Protein AF-0000000070324907 (afdb_homodimer)

InterPro domains:
  IPR006566 FBD domain [SM00579] (209-281)
  IPR032675 Leucine-rich repeat domain superfamily [G3DSA:3.80.10.10] (6-250)
  IPR055294 F-box/LRR-repeat protein At3g58940-like [PTHR31293] (13-277)

Secondary structure (DSSP, 8-state):
-EE-TT-EE--PPTT---TT--EEEEES-EE-B-TTS-BHHHHHHHT-TT--EEEEE---SS--SB--EE-TT--EEEEEEE--SB---EE-TT--EEEEEEE--HHHHT-GGGGGT---HHHHHHTTT-SEEEE-HHHHHHHHHTTTTSPP-TT--EEEE---SS--TTHHHHHTT-TT--EEEE-S--------BTTB---TTS-SGGGGG----EEEEEEE---HHHHHHHHHHHHH-TT--EEEEEE--SSHHHHHHHHHHHHTS--S-TT-EEEEEEPP--/-EE-TT-EE--PPTT---TT--EEEEES-EE-B-TTS-BHHHHHHHT-TT--EEEEE---SS--SB--EE-TT--EEEEEEE--SB---EE-TT--EEEEEEE--HHHHT-GGGGGT---HHHHHTTTT-SEEEE-HHHHHHHHHTTTTSPP-TT--EEEE---SS--TTHHHHHTT-TT--EEEE-S--------BTTB----SSSSGGGGG----EEEEEEE---HHHHHHHHHHHHH-TT--EEEEEE--SSHHHHHHHHHHHHTS--S-TT-EEEEEEPP--

Nearest PDB structures (foldseek):
  3ogm-assembly8_H  TM=4.572E-01  e=2.933E-03  Arabidopsis thaliana
  7wbu-assembly1_A  TM=4.365E-01  e=1.152E-02  Bos taurus
  7zgu-assembly1_A  TM=3.788E-01  e=4.181E-03  Homo sapiens
  4i6j-assembly1_B  TM=3.080E-01  e=6.271E-03  Homo sapiens
  8k7m-assembly1_A  TM=2.610E-01  e=8.117E-01  synthetic construct

pLDDT: mean 84.46, std 15.89, range [35.94, 98.88]

Foldseek 3Di:
DADEAPAEDAADPPPDADAPAAEYHAYLYHWRDPPPGDTNVVVVLVRHQQHAYYAHYDVPPPLDQEAEDPHQNHAEYEDAYEAHQYHPYQRPNNHAEYADHYDYDPVQLPDPVNPRGGDCQVVLQSCLQYAAYEYEQRRLSVCQSCLVSHAQNARHQHYEYEHDLAAPLSVLSNQVSYQNHAEYEYADQPHHPCPPPVPCRNCCVVQLQSLQRRQYAEYEYQEAAQDPRSLVSVLSNFVRNQNYQEYEYEYEDDDPVSVVNSVVSNVPRHGNYPNYDYHYDYDDDD/DEDEAPAEDAADPPPDADAPAAEYHAYLYHWRDPPPGDTNVVVVLVRHQQHAYYAHHHPPDDLPQEAEDPHQNHAEYHDADEAHLYHPHQRPNNHAEYADHYDYDPVQLPDPVNNRGGDCQVVLQSCLQYAAYEYEQRRLSVCQVCLVSHAQNARHQHYEYEHDLAAPVSVLSNQVSYQNHAEYEYADQLHHPCPPPVPCRSPHPPQLQSLQNRQYAEYEYQEAAQDPRSLVSVLSNFVRNQNYQEYEYEYEDDDPVSVVNSVVSNVPRHGNYPNYDYHYDYDDDD

Solvent-accessible surface area (backbone atoms only — not comparable to full-atom values): 28432 Å² total; per-residue (Å²): 89,79,44,49,72,78,41,68,42,65,68,72,67,88,83,65,68,38,76,77,41,38,43,42,36,35,34,34,44,41,57,38,58,52,94,84,72,55,38,38,55,48,52,55,41,63,30,23,68,49,27,29,34,41,35,40,41,45,47,68,86,62,74,44,60,58,54,54,45,63,38,56,49,20,32,34,40,37,42,31,36,64,50,25,43,31,34,88,40,57,35,33,74,45,22,33,33,39,38,37,35,41,37,64,62,74,77,37,75,80,36,79,76,28,67,73,58,35,37,59,59,50,52,59,49,33,47,42,52,24,28,33,43,35,30,34,44,50,24,43,48,50,48,31,76,44,42,88,78,45,62,67,25,63,47,23,32,33,41,33,39,30,54,51,47,52,47,55,70,35,49,58,66,45,54,68,30,34,75,49,26,33,31,41,32,34,59,36,49,61,34,50,46,78,52,77,46,98,77,51,69,54,52,62,54,81,64,59,59,65,34,56,76,38,55,34,27,33,41,35,34,57,35,38,68,63,43,71,52,34,46,53,47,47,45,50,50,37,49,29,22,51,48,26,39,35,35,41,36,32,29,54,52,93,44,68,66,49,44,48,48,42,50,47,55,56,35,51,42,32,28,44,14,47,58,31,22,40,47,79,42,71,57,72,83,124,87,80,45,50,72,80,43,68,42,63,69,72,66,89,85,65,68,37,76,78,41,38,44,41,36,35,31,34,46,42,57,37,61,52,94,84,72,56,36,37,56,48,53,56,40,62,29,22,68,50,26,27,35,41,35,37,42,42,49,73,81,67,74,44,60,58,51,53,44,65,38,56,47,20,32,35,38,36,43,33,36,65,49,25,45,32,35,86,42,57,34,32,73,45,24,34,35,39,38,38,35,40,37,64,62,73,80,36,73,78,36,80,76,27,67,73,57,34,37,59,60,50,52,59,49,34,47,44,51,24,27,33,42,33,30,32,46,50,24,44,50,51,48,31,75,43,41,88,77,45,62,68,26,64,46,22,32,32,41,34,40,30,53,52,48,52,49,57,74,36,48,56,64,47,54,67,29,33,75,48,27,33,32,42,32,33,59,35,50,58,34,50,46,78,54,75,47,96,79,50,64,55,65,46,57,92,69,56,58,64,35,56,75,37,54,34,27,33,39,35,35,58,36,38,68,62,43,71,54,34,46,54,48,48,44,50,50,36,49,30,23,50,48,26,38,36,35,40,36,32,28,54,54,94,43,69,66,49,43,47,47,41,50,49,55,57,34,51,43,32,29,44,14,46,58,30,22,40,47,78,44,70,59,74,82,124

Structure (mmCIF, N/CA/C/O backbone):
data_AF-0000000070324907-model_v1
#
loop_
_entity.id
_entity.type
_entity.pdbx_description
1 polymer 'FBD domain-containing protein'
#
loop_
_atom_site.group_PDB
_atom_site.id
_atom_site.type_symbol
_atom_site.label_atom_id
_atom_site.label_alt_id
_atom_site.label_comp_id
_atom_site.label_asym_id
_atom_site.label_entity_id
_atom_site.label_seq_id
_atom_site.pdbx_PDB_ins_code
_atom_site.Cartn_x
_atom_site.Cartn_y
_atom_site.Cartn_z
_atom_site.occupancy
_atom_site.B_iso_or_equiv
_atom_site.auth_seq_id
_atom_site.auth_comp_id
_atom_site.auth_asym_id
_atom_site.auth_atom_id
_atom_site.pdbx_PDB_model_num
ATOM 1 N N . MET A 1 1 ? 14.859 -34.625 -29.75 1 91.5 1 MET A N 1
ATOM 2 C CA . MET A 1 1 ? 14.039 -35.344 -30.719 1 91.5 1 MET A CA 1
ATOM 3 C C . MET A 1 1 ? 12.586 -34.844 -30.656 1 91.5 1 MET A C 1
ATOM 5 O O . MET A 1 1 ? 12.023 -34.688 -29.578 1 91.5 1 MET A O 1
ATOM 9 N N . LYS A 1 2 ? 12 -34.5 -31.781 1 89.31 2 LYS A N 1
ATOM 10 C CA . LYS A 1 2 ? 10.617 -34.031 -31.906 1 89.31 2 LYS A CA 1
ATOM 11 C C . LYS A 1 2 ? 9.797 -35 -32.781 1 89.31 2 LYS A C 1
ATOM 13 O O . LYS A 1 2 ? 10.195 -35.281 -33.906 1 89.31 2 LYS A O 1
ATOM 18 N N . LEU A 1 3 ? 8.805 -35.531 -32.156 1 85.25 3 LEU A N 1
ATOM 19 C CA . LEU A 1 3 ? 7.875 -36.406 -32.906 1 85.25 3 LEU A CA 1
ATOM 20 C C . LEU A 1 3 ? 6.492 -35.75 -32.969 1 85.25 3 LEU A C 1
ATOM 22 O O . LEU A 1 3 ? 5.973 -35.281 -31.969 1 85.25 3 LEU A O 1
ATOM 26 N N . GLY A 1 4 ? 5.934 -35.594 -34.094 1 77.81 4 GLY A N 1
ATOM 27 C CA . GLY A 1 4 ? 4.75 -34.75 -34.281 1 77.81 4 GLY A CA 1
ATOM 28 C C . GLY A 1 4 ? 3.502 -35.562 -34.594 1 77.81 4 GLY A C 1
ATOM 29 O O . GLY A 1 4 ? 3.529 -36.812 -34.531 1 77.81 4 GLY A O 1
ATOM 30 N N . SER A 1 5 ? 2.418 -34.875 -35 1 73.31 5 SER A N 1
ATOM 31 C CA . SER A 1 5 ? 1.055 -35.344 -35.156 1 73.31 5 SER A CA 1
ATOM 32 C C . SER A 1 5 ? 0.976 -36.406 -36.281 1 73.31 5 SER A C 1
ATOM 34 O O . SER A 1 5 ? 1.689 -36.281 -37.281 1 73.31 5 SER A O 1
ATOM 36 N N . GLY A 1 6 ? 0.288 -37.438 -36 1 68.94 6 GLY A N 1
ATOM 37 C CA . GLY A 1 6 ? -0.019 -38.469 -37 1 68.94 6 GLY A CA 1
ATOM 38 C C . GLY A 1 6 ? 0.919 -39.656 -36.938 1 68.94 6 GLY A C 1
ATOM 39 O O . GLY A 1 6 ? 0.679 -40.688 -37.594 1 68.94 6 GLY A O 1
ATOM 40 N N . LEU A 1 7 ? 1.965 -39.5 -36.188 1 77.25 7 LEU A N 1
ATOM 41 C CA . LEU A 1 7 ? 2.92 -40.594 -36.125 1 77.25 7 LEU A CA 1
ATOM 42 C C . LEU A 1 7 ? 2.391 -41.719 -35.219 1 77.25 7 LEU A C 1
ATOM 44 O O . LEU A 1 7 ? 1.865 -41.438 -34.125 1 77.25 7 LEU A O 1
ATOM 48 N N . LEU A 1 8 ? 2.316 -42.812 -35.75 1 77.38 8 LEU A N 1
ATOM 49 C CA . LEU A 1 8 ? 2.006 -44.031 -34.969 1 77.38 8 LEU A CA 1
ATOM 50 C C . LEU A 1 8 ? 3.252 -44.906 -34.781 1 77.38 8 LEU A C 1
ATOM 52 O O . LEU A 1 8 ? 3.893 -45.281 -35.781 1 77.38 8 LEU A O 1
ATOM 56 N N . ILE A 1 9 ? 3.676 -45 -33.625 1 78.88 9 ILE A N 1
ATOM 57 C CA . ILE A 1 9 ? 4.824 -45.875 -33.344 1 78.88 9 ILE A CA 1
ATOM 58 C C . ILE A 1 9 ? 4.34 -47.219 -32.844 1 78.88 9 ILE A C 1
ATOM 60 O O . ILE A 1 9 ? 3.908 -47.344 -31.688 1 78.88 9 ILE A O 1
ATOM 64 N N . GLU A 1 10 ? 4.34 -48.188 -33.625 1 76.62 10 GLU A N 1
ATOM 65 C CA . GLU A 1 10 ? 3.863 -49.531 -33.281 1 76.62 10 GLU A CA 1
ATOM 66 C C . GLU A 1 10 ? 4.922 -50.312 -32.5 1 76.62 10 GLU A C 1
ATOM 68 O O . GLU A 1 10 ? 4.605 -51 -31.547 1 76.62 10 GLU A O 1
ATOM 73 N N . ALA A 1 11 ? 6.121 -50.25 -33 1 79.31 11 ALA A N 1
ATOM 74 C CA . ALA A 1 11 ? 7.238 -50.906 -32.375 1 79.31 11 ALA A CA 1
ATOM 75 C C . ALA A 1 11 ? 8.547 -50.188 -32.625 1 79.31 11 ALA A C 1
ATOM 77 O O . ALA A 1 11 ? 8.68 -49.469 -33.594 1 79.31 11 ALA A O 1
ATOM 78 N N . LEU A 1 12 ? 9.383 -50.281 -31.625 1 81.25 12 LEU A N 1
ATOM 79 C CA . LEU A 1 12 ? 10.742 -49.812 -31.828 1 81.25 12 LEU A CA 1
ATOM 80 C C . LEU A 1 12 ? 11.641 -50.906 -32.344 1 81.25 12 LEU A C 1
ATOM 82 O O . LEU A 1 12 ? 11.445 -52.094 -32 1 81.25 12 LEU A O 1
ATOM 86 N N . PRO A 1 13 ? 12.422 -50.5 -33.281 1 80.88 13 PRO A N 1
ATOM 87 C CA . PRO A 1 13 ? 13.359 -51.531 -33.75 1 80.88 13 PRO A CA 1
ATOM 88 C C . PRO A 1 13 ? 14.117 -52.219 -32.625 1 80.88 13 PRO A C 1
ATOM 90 O O . PRO A 1 13 ? 14.398 -51.594 -31.594 1 80.88 13 PRO A O 1
ATOM 93 N N . ALA A 1 14 ? 14.289 -53.625 -32.75 1 80 14 ALA A N 1
ATOM 94 C CA . ALA A 1 14 ? 15.055 -54.344 -31.766 1 80 14 ALA A CA 1
ATOM 95 C C . ALA A 1 14 ? 16.453 -53.75 -31.578 1 80 14 ALA A C 1
ATOM 97 O O . ALA A 1 14 ? 17.094 -53.344 -32.562 1 80 14 ALA A O 1
ATOM 98 N N . GLY A 1 15 ? 16.891 -53.406 -30.406 1 83.44 15 GLY A N 1
ATOM 99 C CA . GLY A 1 15 ? 18.234 -52.938 -30.109 1 83.44 15 GLY A CA 1
ATOM 100 C C . GLY A 1 15 ? 18.344 -51.438 -30.094 1 83.44 15 GLY A C 1
ATOM 101 O O . GLY A 1 15 ? 19.453 -50.906 -29.938 1 83.44 15 GLY A O 1
ATOM 102 N N . VAL A 1 16 ? 17.312 -50.812 -30.344 1 85.81 16 VAL A N 1
ATOM 103 C CA . VAL A 1 16 ? 17.344 -49.344 -30.344 1 85.81 16 VAL A CA 1
ATOM 104 C C . VAL A 1 16 ? 17.797 -48.844 -28.984 1 85.81 16 VAL A C 1
ATOM 106 O O . VAL A 1 16 ? 17.391 -49.375 -27.953 1 85.81 16 VAL A O 1
ATOM 109 N N . PHE A 1 17 ? 18.859 -48 -28.953 1 90.81 17 PHE A N 1
ATOM 110 C CA . PHE A 1 17 ? 19.391 -47.344 -27.75 1 90.81 17 PHE A CA 1
ATOM 111 C C . PHE A 1 17 ? 19.719 -45.906 -28.047 1 90.81 17 PHE A C 1
ATOM 113 O O . PHE A 1 17 ? 20.453 -45.594 -29 1 90.81 17 PHE A O 1
ATOM 120 N N . LEU A 1 18 ? 19.094 -45.031 -27.375 1 92.12 18 LEU A N 1
ATOM 121 C CA . LEU A 1 18 ? 19.312 -43.594 -27.562 1 92.12 18 LEU A CA 1
ATOM 122 C C . LEU A 1 18 ? 20.016 -42.969 -26.359 1 92.12 18 LEU A C 1
ATOM 124 O O . LEU A 1 18 ? 19.438 -42.156 -25.656 1 92.12 18 LEU A O 1
ATOM 128 N N . PRO A 1 19 ? 21.344 -43.219 -26.156 1 91.88 19 PRO A N 1
ATOM 129 C CA . PRO A 1 19 ? 22.062 -42.844 -24.938 1 91.88 19 PRO A CA 1
ATOM 130 C C . PRO A 1 19 ? 22.344 -41.344 -24.859 1 91.88 19 PRO A C 1
ATOM 132 O O . PRO A 1 19 ? 22.719 -40.844 -23.797 1 91.88 19 PRO A O 1
ATOM 135 N N . ALA A 1 20 ? 22.062 -40.625 -25.984 1 94 20 ALA A N 1
ATOM 136 C CA . ALA A 1 20 ? 22.406 -39.188 -26 1 94 20 ALA A CA 1
ATOM 137 C C . ALA A 1 20 ? 21.141 -38.344 -26.062 1 94 20 ALA A C 1
ATOM 139 O O . ALA A 1 20 ? 21.234 -37.094 -26.094 1 94 20 ALA A O 1
ATOM 140 N N . LEU A 1 21 ? 20 -39 -26.062 1 94.81 21 LEU A N 1
ATOM 141 C CA . LEU A 1 21 ? 18.766 -38.219 -26.172 1 94.81 21 LEU A CA 1
ATOM 142 C C . LEU A 1 21 ? 18.469 -37.469 -24.891 1 94.81 21 LEU A C 1
ATOM 144 O O . LEU A 1 21 ? 18.188 -38.094 -23.844 1 94.81 21 LEU A O 1
ATOM 148 N N . LYS A 1 22 ? 18.453 -36.125 -24.953 1 96.44 22 LYS A N 1
ATOM 149 C CA . LYS A 1 22 ? 18.266 -35.312 -23.766 1 96.44 22 LYS A CA 1
ATOM 150 C C . LYS A 1 22 ? 16.875 -34.688 -23.75 1 96.44 22 LYS A C 1
ATOM 152 O O . LYS A 1 22 ? 16.328 -34.406 -22.672 1 96.44 22 LYS A O 1
ATOM 157 N N . SER A 1 23 ? 16.391 -34.406 -24.953 1 97.25 23 SER A N 1
ATOM 158 C CA . SER A 1 23 ? 15.086 -33.75 -25.047 1 97.25 23 SER A CA 1
ATOM 159 C C . SER A 1 23 ? 14.172 -34.5 -26.016 1 97.25 23 SER A C 1
ATOM 161 O O . SER A 1 23 ? 14.586 -34.875 -27.109 1 97.25 23 SER A O 1
ATOM 163 N N . LEU A 1 24 ? 12.938 -34.812 -25.578 1 95.31 24 LEU A N 1
ATOM 164 C CA . LEU A 1 24 ? 11.945 -35.531 -26.391 1 95.31 24 LEU A CA 1
ATOM 165 C C . LEU A 1 24 ? 10.633 -34.75 -26.422 1 95.31 24 LEU A C 1
ATOM 167 O O . LEU A 1 24 ? 10.055 -34.438 -25.375 1 95.31 24 LEU A O 1
ATOM 171 N N . PHE A 1 25 ? 10.203 -34.344 -27.547 1 93.94 25 PHE A N 1
ATOM 172 C CA . PHE A 1 25 ? 8.945 -33.656 -27.75 1 93.94 25 PHE A CA 1
ATOM 173 C C . PHE A 1 25 ? 7.961 -34.5 -28.531 1 93.94 25 PHE A C 1
ATOM 175 O O . PHE A 1 25 ? 8.211 -34.875 -29.672 1 93.94 25 PHE A O 1
ATOM 182 N N . LEU A 1 26 ? 6.883 -34.844 -27.844 1 89.81 26 LEU A N 1
ATOM 183 C CA . LEU A 1 26 ? 5.836 -35.656 -28.438 1 89.81 26 LEU A CA 1
ATOM 184 C C . LEU A 1 26 ? 4.555 -34.844 -28.625 1 89.81 26 LEU A C 1
ATOM 186 O O . LEU A 1 26 ? 3.9 -34.469 -27.656 1 89.81 26 LEU A O 1
ATOM 190 N N . ASP A 1 27 ? 4.152 -34.688 -29.828 1 88.75 27 ASP A N 1
ATOM 191 C CA . ASP A 1 27 ? 2.916 -33.969 -30.141 1 88.75 27 ASP A CA 1
ATOM 192 C C . ASP A 1 27 ? 1.896 -34.875 -30.797 1 88.75 27 ASP A C 1
ATOM 194 O O . ASP A 1 27 ? 1.971 -35.156 -32 1 88.75 27 ASP A O 1
ATOM 198 N N . SER A 1 28 ? 0.989 -35.406 -30.016 1 83.19 28 SER A N 1
ATOM 199 C CA . SER A 1 28 ? -0.109 -36.25 -30.469 1 83.19 28 SER A CA 1
ATOM 200 C C . SER A 1 28 ? 0.41 -37.531 -31.094 1 83.19 28 SER A C 1
ATOM 202 O O . SER A 1 28 ? -0.065 -37.938 -32.156 1 83.19 28 SER A O 1
ATOM 204 N N . VAL A 1 29 ? 1.482 -38 -30.578 1 82.44 29 VAL A N 1
ATOM 205 C CA . VAL A 1 29 ? 2.051 -39.25 -31.047 1 82.44 29 VAL A CA 1
ATOM 206 C C . VAL A 1 29 ? 1.254 -40.406 -30.484 1 82.44 29 VAL A C 1
ATOM 208 O O . VAL A 1 29 ? 0.901 -40.406 -29.297 1 82.44 29 VAL A O 1
ATOM 211 N N . ARG A 1 30 ? 0.962 -41.406 -31.406 1 79.88 30 ARG A N 1
ATOM 212 C CA . ARG A 1 30 ? 0.247 -42.594 -30.953 1 79.88 30 ARG A CA 1
ATOM 213 C C . ARG A 1 30 ? 1.203 -43.781 -30.766 1 79.88 30 ARG A C 1
ATOM 215 O O . ARG A 1 30 ? 2.082 -44 -31.609 1 79.88 30 ARG A O 1
ATOM 222 N N . PHE A 1 31 ? 1.105 -44.312 -29.609 1 78.19 31 PHE A N 1
ATOM 223 C CA . PHE A 1 31 ? 1.916 -45.5 -29.312 1 78.19 31 PHE A CA 1
ATOM 224 C C . PHE A 1 31 ? 1.052 -46.75 -29.266 1 78.19 31 PHE A C 1
ATOM 226 O O . PHE A 1 31 ? -0.07 -46.719 -28.766 1 78.19 31 PHE A O 1
ATOM 233 N N . PHE A 1 32 ? 1.383 -47.719 -30.141 1 68.56 32 PHE A N 1
ATOM 234 C CA . PHE A 1 32 ? 0.664 -49 -30.078 1 68.56 32 PHE A CA 1
ATOM 235 C C . PHE A 1 32 ? 0.92 -49.719 -28.75 1 68.56 32 PHE A C 1
ATOM 237 O O . PHE A 1 32 ? 2.039 -49.688 -28.234 1 68.56 32 PHE A O 1
ATOM 244 N N . GLY A 1 33 ? -0.177 -49.812 -27.953 1 60.09 33 GLY A N 1
ATOM 245 C CA . GLY A 1 33 ? -0.103 -50.625 -26.75 1 60.09 33 GLY A CA 1
ATOM 246 C C . GLY A 1 33 ? -0.523 -52.062 -26.969 1 60.09 33 GLY A C 1
ATOM 247 O O . GLY A 1 33 ? -1.517 -52.344 -27.656 1 60.09 33 GLY A O 1
ATOM 248 N N . VAL A 1 34 ? 0.397 -53.062 -27.203 1 51.47 34 VAL A N 1
ATOM 249 C CA . VAL A 1 34 ? -0.107 -54.406 -27.266 1 51.47 34 VAL A CA 1
ATOM 250 C C . VAL A 1 34 ? -0.754 -54.781 -25.922 1 51.47 34 VAL A C 1
ATOM 252 O O . VAL A 1 34 ? -0.414 -54.219 -24.891 1 51.47 34 VAL A O 1
ATOM 255 N N . ASP A 1 35 ? -1.922 -55.594 -26.078 1 46.34 35 ASP A N 1
ATOM 256 C CA . ASP A 1 35 ? -2.715 -56.125 -24.969 1 46.34 35 ASP A CA 1
ATOM 257 C C . ASP A 1 35 ? -1.831 -56.469 -23.766 1 46.34 35 ASP A C 1
ATOM 259 O O . ASP A 1 35 ? -2.32 -56.594 -22.641 1 46.34 35 ASP A O 1
ATOM 263 N N . ASP A 1 36 ? -0.653 -57 -23.953 1 44.41 36 ASP A N 1
ATOM 264 C CA . ASP A 1 36 ? 0.111 -57.594 -22.859 1 44.41 36 ASP A CA 1
ATOM 265 C C . ASP A 1 36 ? 0.856 -56.531 -22.062 1 44.41 36 ASP A C 1
ATOM 267 O O . ASP A 1 36 ? 1.81 -56.844 -21.344 1 44.41 36 ASP A O 1
ATOM 271 N N . GLY A 1 37 ? 0.621 -55.344 -22.125 1 49.5 37 GLY A N 1
ATOM 272 C CA . GLY A 1 37 ? 1.206 -54.406 -21.172 1 49.5 37 GLY A CA 1
ATOM 273 C C . GLY A 1 37 ? 2.395 -53.656 -21.719 1 49.5 37 GLY A C 1
ATOM 274 O O . GLY A 1 37 ? 2.973 -52.812 -21.031 1 49.5 37 GLY A O 1
ATOM 275 N N . ARG A 1 38 ? 2.893 -54.156 -22.859 1 54.28 38 ARG A N 1
ATOM 276 C CA . ARG A 1 38 ? 4.082 -53.5 -23.422 1 54.28 38 ARG A CA 1
ATOM 277 C C . ARG A 1 38 ? 3.715 -52.25 -24.188 1 54.28 38 ARG A C 1
ATOM 279 O O . ARG A 1 38 ? 2.943 -52.281 -25.141 1 54.28 38 ARG A O 1
ATOM 286 N N . CYS A 1 39 ? 3.766 -51.031 -23.703 1 70.69 39 CYS A N 1
ATOM 287 C CA . CYS A 1 39 ? 3.562 -49.688 -24.25 1 70.69 39 CYS A CA 1
ATOM 288 C C . CYS A 1 39 ? 4.844 -49.156 -24.875 1 70.69 39 CYS A C 1
ATOM 290 O O . CYS A 1 39 ? 5.902 -49.188 -24.25 1 70.69 39 CYS A O 1
ATOM 292 N N . THR A 1 40 ? 4.859 -49.156 -26.219 1 79.88 40 THR A N 1
ATOM 293 C CA . THR A 1 40 ? 5.988 -48.625 -26.984 1 79.88 40 THR A CA 1
ATOM 294 C C . THR A 1 40 ? 6.527 -47.344 -26.359 1 79.88 40 THR A C 1
ATOM 296 O O . THR A 1 40 ? 7.727 -47.094 -26.438 1 79.88 40 THR A O 1
ATOM 299 N N . PHE A 1 41 ? 5.723 -46.719 -25.688 1 86.31 41 PHE A N 1
ATOM 300 C CA . PHE A 1 41 ? 6.152 -45.531 -25.016 1 86.31 41 PHE A CA 1
ATOM 301 C C . PHE A 1 41 ? 7.117 -45.844 -23.875 1 86.31 41 PHE A C 1
ATOM 303 O O . PHE A 1 41 ? 8.156 -45.188 -23.734 1 86.31 41 PHE A O 1
ATOM 310 N N . LYS A 1 42 ? 6.77 -46.781 -23.109 1 86.5 42 LYS A N 1
ATOM 311 C CA . LYS A 1 42 ? 7.641 -47.219 -22.016 1 86.5 42 LYS A CA 1
ATOM 312 C C . LYS A 1 42 ? 9.008 -47.656 -22.547 1 86.5 42 LYS A C 1
ATOM 314 O O . LYS A 1 42 ? 10.039 -47.312 -21.953 1 86.5 42 LYS A O 1
ATOM 319 N N . THR A 1 43 ? 9 -48.375 -23.656 1 86.5 43 THR A N 1
ATOM 320 C CA . THR A 1 43 ? 10.25 -48.812 -24.266 1 86.5 43 THR A CA 1
ATOM 321 C C . THR A 1 43 ? 11.07 -47.625 -24.734 1 86.5 43 THR A C 1
ATOM 323 O O . THR A 1 43 ? 12.297 -47.594 -24.562 1 86.5 43 THR A O 1
ATOM 326 N N . LEU A 1 44 ? 10.406 -46.719 -25.281 1 88.62 44 LEU A N 1
ATOM 327 C CA . LEU A 1 44 ? 11.086 -45.5 -25.766 1 88.62 44 LEU A CA 1
ATOM 328 C C . LEU A 1 44 ? 11.805 -44.812 -24.625 1 88.62 44 LEU A C 1
ATOM 330 O O . LEU A 1 44 ? 12.953 -44.375 -24.766 1 88.62 44 LEU A O 1
ATOM 334 N N . LEU A 1 45 ? 11.211 -44.688 -23.484 1 92 45 LEU A N 1
ATOM 335 C CA . LEU A 1 45 ? 11.82 -44.062 -22.328 1 92 45 LEU A CA 1
ATOM 336 C C . LEU A 1 45 ? 12.977 -44.875 -21.781 1 92 45 LEU A C 1
ATOM 338 O O . LEU A 1 45 ? 13.992 -44.344 -21.344 1 92 45 LEU A O 1
ATOM 342 N N . SER A 1 46 ? 12.828 -46.188 -21.844 1 90.56 46 SER A N 1
ATOM 343 C CA . SER A 1 46 ? 13.852 -47.094 -21.297 1 90.56 46 SER A CA 1
ATOM 344 C C . SER A 1 46 ? 15.141 -47.031 -22.109 1 90.56 46 SER A C 1
ATOM 346 O O . SER A 1 46 ? 16.234 -47.219 -21.562 1 90.56 46 SER A O 1
ATOM 348 N N . VAL A 1 47 ? 15.016 -46.75 -23.328 1 93 47 VAL A N 1
ATOM 349 C CA . VAL A 1 47 ? 16.203 -46.719 -24.172 1 93 47 VAL A CA 1
ATOM 350 C C . VAL A 1 47 ? 16.781 -45.312 -24.203 1 93 47 VAL A C 1
ATOM 352 O O . VAL A 1 47 ? 17.734 -45.031 -24.938 1 93 47 VAL A O 1
ATOM 355 N N . SER A 1 48 ? 16.203 -44.406 -23.5 1 94.88 48 SER A N 1
ATOM 356 C CA . SER A 1 48 ? 16.672 -43.031 -23.375 1 94.88 48 SER A CA 1
ATOM 357 C C . SER A 1 48 ? 17.031 -42.688 -21.938 1 94.88 48 SER A C 1
ATOM 359 O O . SER A 1 48 ? 16.406 -41.844 -21.297 1 94.88 48 SER A O 1
ATOM 361 N N . PRO A 1 49 ? 18.078 -43.25 -21.391 1 94 49 PRO A N 1
ATOM 362 C CA . PRO A 1 49 ? 18.359 -43.188 -19.953 1 94 49 PRO A CA 1
ATOM 363 C C . PRO A 1 49 ? 18.766 -41.781 -19.484 1 94 49 PRO A C 1
ATOM 365 O O . PRO A 1 49 ? 18.688 -41.469 -18.297 1 94 49 PRO A O 1
ATOM 368 N N . VAL A 1 50 ? 19.172 -40.844 -20.422 1 96.31 50 VAL A N 1
ATOM 369 C CA . VAL A 1 50 ? 19.672 -39.562 -19.984 1 96.31 50 VAL A CA 1
ATOM 370 C C . VAL A 1 50 ? 18.688 -38.469 -20.359 1 96.31 50 VAL A C 1
ATOM 372 O O . VAL A 1 50 ? 19.047 -37.281 -20.422 1 96.31 50 VAL A O 1
ATOM 375 N N . LEU A 1 51 ? 17.453 -38.875 -20.656 1 97.06 51 LEU A N 1
ATOM 376 C CA . LEU A 1 51 ? 16.406 -37.906 -21.016 1 97.06 51 LEU A CA 1
ATOM 377 C C . LEU A 1 51 ? 16.203 -36.906 -19.906 1 97.06 51 LEU A C 1
ATOM 379 O O . LEU A 1 51 ? 15.93 -37.25 -18.766 1 97.06 51 LEU A O 1
ATOM 383 N N . GLN A 1 52 ? 16.312 -35.562 -20.234 1 98.12 52 GLN A N 1
ATOM 384 C CA . GLN A 1 52 ? 16.219 -34.5 -19.234 1 98.12 52 GLN A CA 1
ATOM 385 C C . GLN A 1 52 ? 14.938 -33.688 -19.422 1 98.12 52 GLN A C 1
ATOM 387 O O . GLN A 1 52 ? 14.43 -33.094 -18.484 1 98.12 52 GLN A O 1
ATOM 392 N N . GLU A 1 53 ? 14.508 -33.594 -20.625 1 98.25 53 GLU A N 1
ATOM 393 C CA . GLU A 1 53 ? 13.32 -32.812 -20.969 1 98.25 53 GLU A CA 1
ATOM 394 C C . GLU A 1 53 ? 12.312 -33.625 -21.75 1 98.25 53 GLU A C 1
ATOM 396 O O . GLU A 1 53 ? 12.648 -34.219 -22.781 1 98.25 53 GLU A O 1
ATOM 401 N N . LEU A 1 54 ? 11.094 -33.719 -21.281 1 97.19 54 LEU A N 1
ATOM 402 C CA . LEU A 1 54 ? 10.016 -34.438 -21.953 1 97.19 54 LEU A CA 1
ATOM 403 C C . LEU A 1 54 ? 8.781 -33.562 -22.109 1 97.19 54 LEU A C 1
ATOM 405 O O . LEU A 1 54 ? 8.273 -33.031 -21.125 1 97.19 54 LEU A O 1
ATOM 409 N N . VAL A 1 55 ? 8.375 -33.281 -23.266 1 95.38 55 VAL A N 1
ATOM 410 C CA . VAL A 1 55 ? 7.141 -32.562 -23.562 1 95.38 55 VAL A CA 1
ATOM 411 C C . VAL A 1 55 ? 6.156 -33.5 -24.25 1 95.38 55 VAL A C 1
ATOM 413 O O . VAL A 1 55 ? 6.473 -34.062 -25.312 1 95.38 55 VAL A O 1
ATOM 416 N N . MET A 1 56 ? 5.043 -33.688 -23.609 1 91.38 56 MET A N 1
ATOM 417 C CA . MET A 1 56 ? 4.016 -34.562 -24.172 1 91.38 56 MET A CA 1
ATOM 418 C C . MET A 1 56 ? 2.684 -33.844 -24.297 1 91.38 56 MET A C 1
ATOM 420 O O . MET A 1 56 ? 2.08 -33.469 -23.281 1 91.38 56 MET A O 1
ATOM 424 N N . ASN A 1 57 ? 2.164 -33.5 -25.5 1 87.38 57 ASN A N 1
ATOM 425 C CA . ASN A 1 57 ? 0.875 -32.875 -25.766 1 87.38 57 ASN A CA 1
ATOM 426 C C . ASN A 1 57 ? -0.065 -33.812 -26.516 1 87.38 57 ASN A C 1
ATOM 428 O O . ASN A 1 57 ? 0.198 -34.188 -27.656 1 87.38 57 ASN A O 1
ATOM 432 N N . GLY A 1 58 ? -1.491 -34.062 -26 1 70.75 58 GLY A N 1
ATOM 433 C CA . GLY A 1 58 ? -2.59 -34.594 -26.781 1 70.75 58 GLY A CA 1
ATOM 434 C C . GLY A 1 58 ? -2.439 -36.094 -27.062 1 70.75 58 GLY A C 1
ATOM 435 O O . GLY A 1 58 ? -2.02 -36.469 -28.156 1 70.75 58 GLY A O 1
ATOM 436 N N . ASN A 1 59 ? -2.342 -36.875 -26.109 1 57.75 59 ASN A N 1
ATOM 437 C CA . ASN A 1 59 ? -2.387 -38.25 -26.609 1 57.75 59 ASN A CA 1
ATOM 438 C C . ASN A 1 59 ? -3.822 -38.75 -26.75 1 57.75 59 ASN A C 1
ATOM 440 O O . ASN A 1 59 ? -4.379 -39.344 -25.812 1 57.75 59 ASN A O 1
ATOM 444 N N . GLU A 1 60 ? -4.703 -37.844 -27.297 1 53.78 60 GLU A N 1
ATOM 445 C CA . GLU A 1 60 ? -6.148 -38.062 -27.344 1 53.78 60 GLU A CA 1
ATOM 446 C C . GLU A 1 60 ? -6.477 -39.562 -27.438 1 53.78 60 GLU A C 1
ATOM 448 O O . GLU A 1 60 ? -7.395 -40.031 -26.766 1 53.78 60 GLU A O 1
ATOM 453 N N . TRP A 1 61 ? -6.137 -40.125 -28.766 1 49.22 61 TRP A N 1
ATOM 454 C CA . TRP A 1 61 ? -6.949 -41.188 -29.359 1 49.22 61 TRP A CA 1
ATOM 455 C C . TRP A 1 61 ? -6.879 -42.469 -28.547 1 49.22 61 TRP A C 1
ATOM 457 O O . TRP A 1 61 ? -7.797 -43.281 -28.578 1 49.22 61 TRP A O 1
ATOM 467 N N . GLU A 1 62 ? -5.73 -42.812 -28.031 1 51.91 62 GLU A N 1
ATOM 468 C CA . GLU A 1 62 ? -5.777 -44.125 -27.391 1 51.91 62 GLU A CA 1
ATOM 469 C C . GLU A 1 62 ? -5.762 -43.969 -25.875 1 51.91 62 GLU A C 1
ATOM 471 O O . GLU A 1 62 ? -4.766 -43.562 -25.297 1 51.91 62 GLU A O 1
ATOM 476 N N . ARG A 1 63 ? -6.953 -43.625 -25.391 1 56.09 63 ARG A N 1
ATOM 477 C CA . ARG A 1 63 ? -7.078 -43.688 -23.953 1 56.09 63 ARG A CA 1
ATOM 478 C C . ARG A 1 63 ? -6.227 -44.812 -23.375 1 56.09 63 ARG A C 1
ATOM 480 O O . ARG A 1 63 ? -6.555 -46 -23.547 1 56.09 63 ARG A O 1
ATOM 487 N N . TRP A 1 64 ? -4.977 -44.375 -23.234 1 62.19 64 TRP A N 1
ATOM 488 C CA . TRP A 1 64 ? -4.098 -45.344 -22.594 1 62.19 64 TRP A CA 1
ATOM 489 C C . TRP A 1 64 ? -4.691 -45.844 -21.297 1 62.19 64 TRP A C 1
ATOM 491 O O . TRP A 1 64 ? -5.25 -45.062 -20.516 1 62.19 64 TRP A O 1
ATOM 501 N N . LYS A 1 65 ? -4.746 -47.188 -21.281 1 71.06 65 LYS A N 1
ATOM 502 C CA . LYS A 1 65 ? -5.172 -47.719 -20 1 71.06 65 LYS A CA 1
ATOM 503 C C . LYS A 1 65 ? -4.18 -47.406 -18.891 1 71.06 65 LYS A C 1
ATOM 505 O O . LYS A 1 65 ? -4.574 -47.125 -17.766 1 71.06 65 LYS A O 1
ATOM 510 N N . CYS A 1 66 ? -2.84 -47.406 -19.375 1 79.25 66 CYS A N 1
ATOM 511 C CA . CYS A 1 66 ? -1.829 -47.094 -18.375 1 79.25 66 CYS A CA 1
ATOM 512 C C . CYS A 1 66 ? -0.643 -46.375 -19.016 1 79.25 66 CYS A C 1
ATOM 514 O O . CYS A 1 66 ? -0.345 -46.594 -20.188 1 79.25 66 CYS A O 1
ATOM 516 N N . ILE A 1 67 ? 0.047 -45.469 -18.328 1 84.31 67 ILE A N 1
ATOM 517 C CA . ILE A 1 67 ? 1.256 -44.75 -18.719 1 84.31 67 ILE A CA 1
ATOM 518 C C . ILE A 1 67 ? 2.287 -44.844 -17.594 1 84.31 67 ILE A C 1
ATOM 520 O O . ILE A 1 67 ? 1.953 -44.625 -16.422 1 84.31 67 ILE A O 1
ATOM 524 N N . SER A 1 68 ? 3.494 -45.25 -17.969 1 89.88 68 SER A N 1
ATOM 525 C CA . SER A 1 68 ? 4.586 -45.281 -17.016 1 89.88 68 SER A CA 1
ATOM 526 C C . SER A 1 68 ? 5.645 -44.219 -17.344 1 89.88 68 SER A C 1
ATOM 528 O O . SER A 1 68 ? 5.973 -44.031 -18.516 1 89.88 68 SER A O 1
ATOM 530 N N . PHE A 1 69 ? 6.148 -43.562 -16.328 1 94.31 69 PHE A N 1
ATOM 531 C CA . PHE A 1 69 ? 7.258 -42.625 -16.438 1 94.31 69 PHE A CA 1
ATOM 532 C C . PHE A 1 69 ? 8.477 -43.125 -15.68 1 94.31 69 PHE A C 1
ATOM 534 O O . PHE A 1 69 ? 8.633 -42.812 -14.492 1 94.31 69 PHE A O 1
ATOM 541 N N . ASP A 1 70 ? 9.258 -43.875 -16.312 1 94.69 70 ASP A N 1
ATOM 542 C CA . ASP A 1 70 ? 10.508 -44.344 -15.711 1 94.69 70 ASP A CA 1
ATOM 543 C C . ASP A 1 70 ? 11.703 -43.594 -16.312 1 94.69 70 ASP A C 1
ATOM 545 O O . ASP A 1 70 ? 12.438 -44.156 -17.125 1 94.69 70 ASP A O 1
ATOM 549 N N . THR A 1 71 ? 11.812 -42.375 -15.93 1 95.06 71 THR A N 1
ATOM 550 C CA . THR A 1 71 ? 12.852 -41.469 -16.406 1 95.06 71 THR A CA 1
ATOM 551 C C . THR A 1 71 ? 13.531 -40.75 -15.227 1 95.06 71 THR A C 1
ATOM 553 O O . THR A 1 71 ? 13.242 -39.594 -14.953 1 95.06 71 THR A O 1
ATOM 556 N N . PRO A 1 72 ? 14.469 -41.406 -14.531 1 95.12 72 PRO A N 1
ATOM 557 C CA . PRO A 1 72 ? 15.055 -40.844 -13.297 1 95.12 72 PRO A CA 1
ATOM 558 C C . PRO A 1 72 ? 15.898 -39.594 -13.547 1 95.12 72 PRO A C 1
ATOM 560 O O . PRO A 1 72 ? 16.141 -38.844 -12.617 1 95.12 72 PRO A O 1
ATOM 563 N N . ALA A 1 73 ? 16.328 -39.344 -14.805 1 96.94 73 ALA A N 1
ATOM 564 C CA . ALA A 1 73 ? 17.188 -38.188 -15.102 1 96.94 73 ALA A CA 1
ATOM 565 C C . ALA A 1 73 ? 16.359 -36.969 -15.531 1 96.94 73 ALA A C 1
ATOM 567 O O . ALA A 1 73 ? 16.906 -35.875 -15.719 1 96.94 73 ALA A O 1
ATOM 568 N N . LEU A 1 74 ? 15.07 -37.188 -15.68 1 98 74 LEU A N 1
ATOM 569 C CA . LEU A 1 74 ? 14.195 -36.125 -16.188 1 98 74 LEU A CA 1
ATOM 570 C C . LEU A 1 74 ? 14.164 -34.938 -15.227 1 98 74 LEU A C 1
ATOM 572 O O . LEU A 1 74 ? 13.93 -35.094 -14.031 1 98 74 LEU A O 1
ATOM 576 N N . THR A 1 75 ? 14.422 -33.688 -15.758 1 98.5 75 THR A N 1
ATOM 577 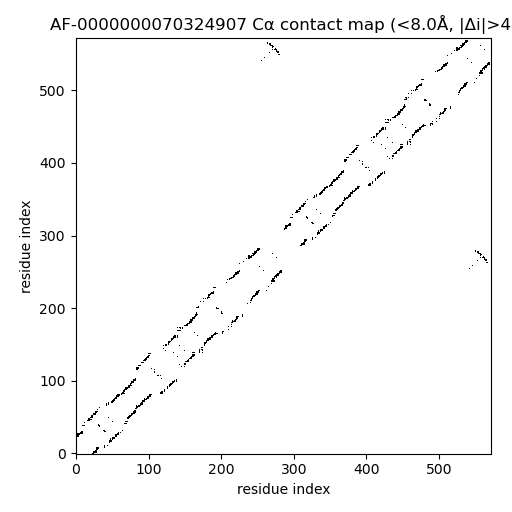C CA . THR A 1 75 ? 14.422 -32.5 -14.914 1 98.5 75 THR A CA 1
ATOM 578 C C . THR A 1 75 ? 13.25 -31.578 -15.273 1 98.5 75 THR A C 1
ATOM 580 O O . THR A 1 75 ? 12.867 -30.719 -14.477 1 98.5 75 THR A O 1
ATOM 583 N N . TYR A 1 76 ? 12.758 -31.766 -16.469 1 98.69 76 TYR A N 1
ATOM 584 C CA . TYR A 1 76 ? 11.648 -30.953 -16.938 1 98.69 76 TYR A CA 1
ATOM 585 C C . TYR A 1 76 ? 10.578 -31.812 -17.609 1 98.69 76 TYR A C 1
ATOM 587 O O . TYR A 1 76 ? 10.883 -32.594 -18.5 1 98.69 76 TYR A O 1
ATOM 595 N N . LEU A 1 77 ? 9.32 -31.656 -17.234 1 98.25 77 LEU A N 1
ATOM 596 C CA . LEU A 1 77 ? 8.195 -32.375 -17.812 1 98.25 77 LEU A CA 1
ATOM 597 C C . LEU A 1 77 ? 7.066 -31.422 -18.188 1 98.25 77 LEU A C 1
ATOM 599 O O . LEU A 1 77 ? 6.586 -30.672 -17.328 1 98.25 77 LEU A O 1
ATOM 603 N N . ASP A 1 78 ? 6.723 -31.359 -19.344 1 97.62 78 ASP A N 1
ATOM 604 C CA . ASP A 1 78 ? 5.5 -30.719 -19.828 1 97.62 78 ASP A CA 1
ATOM 605 C C . ASP A 1 78 ? 4.504 -31.766 -20.328 1 97.62 78 ASP A C 1
ATOM 607 O O . ASP A 1 78 ? 4.695 -32.344 -21.391 1 97.62 78 ASP A O 1
ATOM 611 N N . TYR A 1 79 ? 3.484 -32 -19.531 1 94.94 79 TYR A N 1
ATOM 612 C CA . TYR A 1 79 ? 2.611 -33.156 -19.766 1 94.94 79 TYR A CA 1
ATOM 613 C C . TYR A 1 79 ? 1.155 -32.719 -19.875 1 94.94 79 TYR A C 1
ATOM 615 O O . TYR A 1 79 ? 0.589 -32.188 -18.922 1 94.94 79 TYR A O 1
ATOM 623 N N . SER A 1 80 ? 0.558 -32.812 -21.016 1 92.81 80 SER A N 1
ATOM 624 C CA . SER A 1 80 ? -0.851 -32.531 -21.266 1 92.81 80 SER A CA 1
ATOM 625 C C . SER A 1 80 ? -1.545 -33.75 -21.891 1 92.81 80 SER A C 1
ATOM 627 O O . SER A 1 80 ? -1.253 -34.125 -23.031 1 92.81 80 SER A O 1
ATOM 629 N N . ASP A 1 81 ? -2.398 -34.375 -21.094 1 87.88 81 ASP A N 1
ATOM 630 C CA . ASP A 1 81 ? -3.092 -35.531 -21.609 1 87.88 81 ASP A CA 1
ATOM 631 C C . ASP A 1 81 ? -4.281 -35.906 -20.734 1 87.88 81 ASP A C 1
ATOM 633 O O . ASP A 1 81 ? -4.465 -35.312 -19.656 1 87.88 81 ASP A O 1
ATOM 637 N N . TYR A 1 82 ? -5.09 -36.875 -21.25 1 85.25 82 TYR A N 1
ATOM 638 C CA . TYR A 1 82 ? -6.113 -37.5 -20.406 1 85.25 82 TYR A CA 1
ATOM 639 C C . TYR A 1 82 ? -5.492 -38.469 -19.406 1 85.25 82 TYR A C 1
ATOM 641 O O . TYR A 1 82 ? -4.574 -39.219 -19.734 1 85.25 82 TYR A O 1
ATOM 649 N N . VAL A 1 83 ? -5.984 -38.375 -18.234 1 88.12 83 VAL A N 1
ATOM 650 C CA . VAL A 1 83 ? -5.469 -39.25 -17.188 1 88.12 83 VAL A CA 1
ATOM 651 C C . VAL A 1 83 ? -5.895 -40.688 -17.469 1 88.12 83 VAL A C 1
ATOM 653 O O . VAL A 1 83 ? -7.086 -40.969 -17.625 1 88.12 83 VAL A O 1
ATOM 656 N N . PRO A 1 84 ? -4.949 -41.562 -17.469 1 84.56 84 PRO A N 1
ATOM 657 C CA . PRO A 1 84 ? -5.285 -42.969 -17.672 1 84.56 84 PRO A CA 1
ATOM 658 C C . PRO A 1 84 ? -5.766 -43.625 -16.391 1 84.56 84 PRO A C 1
ATOM 660 O O . PRO A 1 84 ? -5.914 -42.969 -15.352 1 84.56 84 PRO A O 1
ATOM 663 N N . LYS A 1 85 ? -6.035 -44.938 -16.531 1 82.5 85 LYS A N 1
ATOM 664 C CA . LYS A 1 85 ? -6.512 -45.719 -15.391 1 82.5 85 LYS A CA 1
ATOM 665 C C . LYS A 1 85 ? -5.441 -45.812 -14.305 1 82.5 85 LYS A C 1
ATOM 667 O O . LYS A 1 85 ? -5.762 -45.844 -13.117 1 82.5 85 LYS A O 1
ATOM 672 N N . GLU A 1 86 ? -4.277 -45.844 -14.836 1 86.38 86 GLU A N 1
ATOM 673 C CA . GLU A 1 86 ? -3.225 -45.938 -13.828 1 86.38 86 GLU A CA 1
ATOM 674 C C . GLU A 1 86 ? -1.877 -45.5 -14.391 1 86.38 86 GLU A C 1
ATOM 676 O O . GLU A 1 86 ? -1.693 -45.469 -15.609 1 86.38 86 GLU A O 1
ATOM 681 N N . TYR A 1 87 ? -0.969 -45.188 -13.461 1 90.75 87 TYR A N 1
ATOM 682 C CA . TYR A 1 87 ? 0.453 -44.969 -13.711 1 90.75 87 TYR A CA 1
ATOM 683 C C . TYR A 1 87 ? 1.296 -46 -12.961 1 90.75 87 TYR A C 1
ATOM 685 O O . TYR A 1 87 ? 1.736 -45.75 -11.836 1 90.75 87 TYR A O 1
ATOM 693 N N . PRO A 1 88 ? 1.542 -47.094 -13.586 1 90.94 88 PRO A N 1
ATOM 694 C CA . PRO A 1 88 ? 2.15 -48.219 -12.867 1 90.94 88 PRO A CA 1
ATOM 695 C C . PRO A 1 88 ? 3.523 -47.875 -12.289 1 90.94 88 PRO A C 1
ATOM 697 O O . PRO A 1 88 ? 3.834 -48.25 -11.156 1 90.94 88 PRO A O 1
ATOM 700 N N . THR A 1 89 ? 4.367 -47.25 -13.086 1 93.81 89 THR A N 1
ATOM 701 C CA . THR A 1 89 ? 5.707 -46.875 -12.656 1 93.81 89 THR A CA 1
ATOM 702 C C . THR A 1 89 ? 5.93 -45.375 -12.852 1 93.81 89 THR A C 1
ATOM 704 O O . THR A 1 89 ? 5.746 -44.844 -13.961 1 93.81 89 THR A O 1
ATOM 707 N N . VAL A 1 90 ? 6.25 -44.75 -11.742 1 95.94 90 VAL A N 1
ATOM 708 C CA . VAL A 1 90 ? 6.582 -43.344 -11.812 1 95.94 90 VAL A CA 1
ATOM 709 C C . VAL A 1 90 ? 7.906 -43.094 -11.094 1 95.94 90 VAL A C 1
ATOM 711 O O . VAL A 1 90 ? 7.98 -43.156 -9.867 1 95.94 90 VAL A O 1
ATOM 714 N N . ASN A 1 91 ? 8.945 -42.969 -11.844 1 97.25 91 ASN A N 1
ATOM 715 C CA . ASN A 1 91 ? 10.273 -42.625 -11.367 1 97.25 91 ASN A CA 1
ATOM 716 C C . ASN A 1 91 ? 10.742 -41.281 -11.922 1 97.25 91 ASN A C 1
ATOM 718 O O . ASN A 1 91 ? 11.328 -41.219 -13.008 1 97.25 91 ASN A O 1
ATOM 722 N N . LEU A 1 92 ? 10.445 -40.25 -11.195 1 97.38 92 LEU A N 1
ATOM 723 C CA . LEU A 1 92 ? 10.758 -38.875 -11.578 1 97.38 92 LEU A CA 1
ATOM 724 C C . LEU A 1 92 ? 11.602 -38.188 -10.508 1 97.38 92 LEU A C 1
ATOM 726 O O . LEU A 1 92 ? 11.352 -37.031 -10.156 1 97.38 92 LEU A O 1
ATOM 730 N N . ASP A 1 93 ? 12.594 -38.781 -10.016 1 95.44 93 ASP A N 1
ATOM 731 C CA . ASP A 1 93 ? 13.305 -38.375 -8.812 1 95.44 93 ASP A CA 1
ATOM 732 C C . ASP A 1 93 ? 14.109 -37.094 -9.055 1 95.44 93 ASP A C 1
ATOM 734 O O . ASP A 1 93 ? 14.367 -36.312 -8.117 1 95.44 93 ASP A O 1
ATOM 738 N N . SER A 1 94 ? 14.461 -36.781 -10.281 1 97.56 94 SER A N 1
ATOM 739 C CA . SER A 1 94 ? 15.281 -35.625 -10.578 1 97.56 94 SER A CA 1
ATOM 740 C C . SER A 1 94 ? 14.438 -34.469 -11.102 1 97.56 94 SER A C 1
ATOM 742 O O . SER A 1 94 ? 14.969 -33.438 -11.477 1 97.56 94 SER A O 1
ATOM 744 N N . LEU A 1 95 ? 13.156 -34.719 -11.141 1 98.25 95 LEU A N 1
ATOM 745 C CA . LEU A 1 95 ? 12.281 -33.719 -11.742 1 98.25 95 LEU A CA 1
ATOM 746 C C . LEU A 1 95 ? 12.297 -32.406 -10.938 1 98.25 95 LEU A C 1
ATOM 748 O O . LEU A 1 95 ? 12.109 -32.438 -9.719 1 98.25 95 LEU A O 1
ATOM 752 N N . VAL A 1 96 ? 12.523 -31.297 -11.648 1 98.62 96 VAL A N 1
ATOM 753 C CA . VAL A 1 96 ? 12.633 -30 -11 1 98.62 96 VAL A CA 1
ATOM 754 C C . VAL A 1 96 ? 11.406 -29.156 -11.344 1 98.62 96 VAL A C 1
ATOM 756 O O . VAL A 1 96 ? 10.836 -28.5 -10.469 1 98.62 96 VAL A O 1
ATOM 759 N N . GLU A 1 97 ? 11.062 -29.203 -12.586 1 98.81 97 GLU A N 1
ATOM 760 C CA . GLU A 1 97 ? 9.953 -28.375 -13.062 1 98.81 97 GLU A CA 1
ATOM 761 C C . GLU A 1 97 ? 8.945 -29.203 -13.852 1 98.81 97 GLU A C 1
ATOM 763 O O . GLU A 1 97 ? 9.32 -30.047 -14.672 1 98.81 97 GLU A O 1
ATOM 768 N N . ALA A 1 98 ? 7.672 -29 -13.617 1 98.5 98 ALA A N 1
ATOM 769 C CA . ALA A 1 98 ? 6.609 -29.703 -14.328 1 98.5 98 ALA A CA 1
ATOM 770 C C . ALA A 1 98 ? 5.477 -28.766 -14.711 1 98.5 98 ALA A C 1
ATOM 772 O O . ALA A 1 98 ? 5.074 -27.906 -13.922 1 98.5 98 ALA A O 1
ATOM 773 N N . ASN A 1 99 ? 5.023 -28.828 -15.883 1 98 99 ASN A N 1
ATOM 774 C CA . ASN A 1 99 ? 3.789 -28.234 -16.391 1 98 99 ASN A CA 1
ATOM 775 C C . ASN A 1 99 ? 2.729 -29.297 -16.656 1 98 99 ASN A C 1
ATOM 777 O O . ASN A 1 99 ? 2.928 -30.188 -17.484 1 98 99 ASN A O 1
ATOM 781 N N . LEU A 1 100 ? 1.642 -29.156 -16 1 97.19 100 LEU A N 1
ATOM 782 C CA . LEU A 1 100 ? 0.698 -30.266 -16.062 1 97.19 100 LEU A CA 1
ATOM 783 C C . LEU A 1 100 ? -0.667 -29.797 -16.547 1 97.19 100 LEU A C 1
ATOM 785 O O . LEU A 1 100 ? -1.226 -28.828 -16.016 1 97.19 100 LEU A O 1
ATOM 789 N N . ASN A 1 101 ? -1.188 -30.422 -17.484 1 93.5 101 ASN A N 1
ATOM 790 C CA . ASN A 1 101 ? -2.584 -30.406 -17.922 1 93.5 101 ASN A CA 1
ATOM 791 C C . ASN A 1 101 ? -3.211 -31.797 -17.859 1 93.5 101 ASN A C 1
ATOM 793 O O . ASN A 1 101 ? -3.064 -32.562 -18.797 1 93.5 101 ASN A O 1
ATOM 797 N N . LEU A 1 102 ? -3.865 -32.094 -16.781 1 90.5 102 LEU A N 1
ATOM 798 C CA . LEU A 1 102 ? -4.477 -33.406 -16.562 1 90.5 102 LEU A CA 1
ATOM 799 C C . LEU A 1 102 ? -5.98 -33.344 -16.828 1 90.5 102 LEU A C 1
ATOM 801 O O . LEU A 1 102 ? -6.738 -32.812 -16.016 1 90.5 102 LEU A O 1
ATOM 805 N N . CYS A 1 103 ? -6.367 -34 -17.859 1 83.81 103 CYS A N 1
ATOM 806 C CA . CYS A 1 103 ? -7.766 -33.906 -18.266 1 83.81 103 CYS A CA 1
ATOM 807 C C . CYS A 1 103 ? -8.508 -35.219 -17.938 1 83.81 103 CYS A C 1
ATOM 809 O O . CYS A 1 103 ? -7.906 -36.281 -17.922 1 83.81 103 CYS A O 1
ATOM 811 N N . ALA A 1 104 ? -9.656 -35.031 -17.469 1 77.75 104 ALA A N 1
ATOM 812 C CA . ALA A 1 104 ? -10.578 -36.156 -17.328 1 77.75 104 ALA A CA 1
ATOM 813 C C . ALA A 1 104 ? -11.898 -35.906 -18.047 1 77.75 104 ALA A C 1
ATOM 815 O O . ALA A 1 104 ? -12.227 -34.75 -18.328 1 77.75 104 ALA A O 1
ATOM 816 N N . ASP A 1 105 ? -12.5 -37 -18.484 1 67.5 105 ASP A N 1
ATOM 817 C CA . ASP A 1 105 ? -13.844 -36.812 -19.016 1 67.5 105 ASP A CA 1
ATOM 818 C C . ASP A 1 105 ? -14.75 -36.125 -17.984 1 67.5 105 ASP A C 1
ATOM 820 O O . ASP A 1 105 ? -14.766 -36.531 -16.812 1 67.5 105 ASP A O 1
ATOM 824 N N . GLU A 1 106 ? -15.219 -34.875 -18.344 1 59.34 106 GLU A N 1
ATOM 825 C CA . GLU A 1 106 ? -15.984 -34 -17.469 1 59.34 106 GLU A CA 1
ATOM 826 C C . GLU A 1 106 ? -16.984 -34.812 -16.625 1 59.34 106 GLU A C 1
ATOM 828 O O . GLU A 1 106 ? -17.156 -34.531 -15.438 1 59.34 106 GLU A O 1
ATOM 833 N N . GLU A 1 107 ? -17.688 -35.719 -17.234 1 57.09 107 GLU A N 1
ATOM 834 C CA . GLU A 1 107 ? -18.672 -36.531 -16.531 1 57.09 107 GLU A CA 1
ATOM 835 C C . GLU A 1 107 ? -18.031 -37.406 -15.469 1 57.09 107 GLU A C 1
ATOM 837 O O . GLU A 1 107 ? -18.625 -37.688 -14.438 1 57.09 107 GLU A O 1
ATOM 842 N N . ALA A 1 108 ? -16.75 -37.594 -15.633 1 55.19 108 ALA A N 1
ATOM 843 C CA . ALA A 1 108 ? -16.109 -38.594 -14.781 1 55.19 108 ALA A CA 1
ATOM 844 C C . ALA A 1 108 ? -15.508 -37.938 -13.531 1 55.19 108 ALA A C 1
ATOM 846 O O . ALA A 1 108 ? -15.5 -38.531 -12.461 1 55.19 108 ALA A O 1
ATOM 847 N N . VAL A 1 109 ? -15.055 -36.719 -13.656 1 56.5 109 VAL A N 1
ATOM 848 C CA . VAL A 1 109 ? -14.266 -36.094 -12.586 1 56.5 109 VAL A CA 1
ATOM 849 C C . VAL A 1 109 ? -15.141 -35.906 -11.352 1 56.5 109 VAL A C 1
ATOM 851 O O . VAL A 1 109 ? -14.648 -35.969 -10.219 1 56.5 109 VAL A O 1
ATOM 854 N N . TRP A 1 110 ? -16.438 -35.688 -11.57 1 55.25 110 TRP A N 1
ATOM 855 C CA . TRP A 1 110 ? -17.297 -35.312 -10.445 1 55.25 110 TRP A CA 1
ATOM 856 C C . TRP A 1 110 ? -18.109 -36.5 -9.969 1 55.25 110 TRP A C 1
ATOM 858 O O . TRP A 1 110 ? -18.844 -36.406 -8.977 1 55.25 110 TRP A O 1
ATOM 868 N N . GLN A 1 111 ? -18.031 -37.625 -10.703 1 54.84 111 GLN A N 1
ATOM 869 C CA . GLN A 1 111 ? -18.828 -38.781 -10.281 1 54.84 111 GLN A CA 1
ATOM 870 C C . GLN A 1 111 ? -18 -39.75 -9.461 1 54.84 111 GLN A C 1
ATOM 872 O O . GLN A 1 111 ? -16.828 -40 -9.773 1 54.84 111 GLN A O 1
ATOM 877 N N . GLU A 1 112 ? -18.453 -40 -8.391 1 52 112 GLU A N 1
ATOM 878 C CA . GLU A 1 112 ? -17.812 -40.938 -7.473 1 52 112 GLU A CA 1
ATO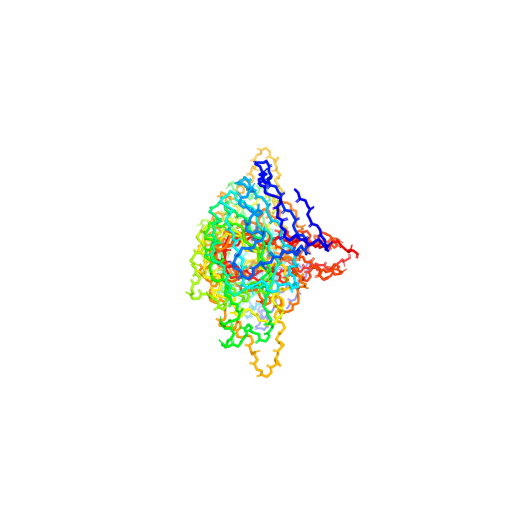M 879 C C . GLU A 1 112 ? -17.359 -42.219 -8.195 1 52 112 GLU A C 1
ATOM 881 O O . GLU A 1 112 ? -16.328 -42.812 -7.859 1 52 112 GLU A O 1
ATOM 886 N N . GLU A 1 113 ? -18.25 -42.594 -9.039 1 49.44 113 GLU A N 1
ATOM 887 C CA . GLU A 1 113 ? -18.094 -43.875 -9.711 1 49.44 113 GLU A CA 1
ATOM 888 C C . GLU A 1 113 ? -16.859 -43.875 -10.609 1 49.44 113 GLU A C 1
ATOM 890 O O . GLU A 1 113 ? -16.422 -44.938 -11.086 1 49.44 113 GLU A O 1
ATOM 895 N N . HIS A 1 114 ? -16.422 -42.812 -10.938 1 52.78 114 HIS A N 1
ATOM 896 C CA . HIS A 1 114 ? -15.391 -42.719 -11.977 1 52.78 114 HIS A CA 1
ATOM 897 C C . HIS A 1 114 ? -14 -42.969 -11.391 1 52.78 114 HIS A C 1
ATOM 899 O O . HIS A 1 114 ? -13.008 -42.969 -12.125 1 52.78 114 HIS A O 1
ATOM 905 N N . ALA A 1 115 ? -13.891 -43.062 -10.062 1 53.69 115 ALA A N 1
ATOM 906 C CA . ALA A 1 115 ? -12.617 -43.562 -9.523 1 53.69 115 ALA A CA 1
ATOM 907 C C . ALA A 1 115 ? -12.117 -44.75 -10.312 1 53.69 115 ALA A C 1
ATOM 909 O O . ALA A 1 115 ? -10.906 -45 -10.383 1 53.69 115 ALA A O 1
ATOM 910 N N . ASN A 1 116 ? -13.109 -45.219 -11.109 1 59.94 116 ASN A N 1
ATOM 911 C CA . ASN A 1 116 ? -12.711 -46.469 -11.766 1 59.94 116 ASN A CA 1
ATOM 912 C C . ASN A 1 116 ? -12.172 -46.219 -13.172 1 59.94 116 ASN A C 1
ATOM 914 O O . ASN A 1 116 ? -11.625 -47.125 -13.805 1 59.94 116 ASN A O 1
ATOM 918 N N . THR A 1 117 ? -12.227 -44.969 -13.539 1 72.06 117 THR A N 1
ATOM 919 C CA . THR A 1 117 ? -11.852 -44.781 -14.938 1 72.06 117 THR A CA 1
ATOM 920 C C . THR A 1 117 ? -10.539 -44 -15.055 1 72.06 117 THR A C 1
ATOM 922 O O . THR A 1 117 ? -9.859 -44.062 -16.094 1 72.06 117 THR A O 1
ATOM 925 N N . PHE A 1 118 ? -10.125 -43.375 -14.055 1 81.88 118 PHE A N 1
ATOM 926 C CA . PHE A 1 118 ? -8.844 -42.656 -14.078 1 81.88 118 PHE A CA 1
ATOM 927 C C . PHE A 1 118 ? -8.273 -42.531 -12.672 1 81.88 118 PHE A C 1
ATOM 929 O O . PHE A 1 118 ? -9.023 -42.375 -11.703 1 81.88 118 PHE A O 1
ATOM 936 N N . ASN A 1 119 ? -6.969 -42.656 -12.508 1 87.19 119 ASN A N 1
ATOM 937 C CA . ASN A 1 119 ? -6.289 -42.531 -11.227 1 87.19 119 ASN A CA 1
ATOM 938 C C . ASN A 1 119 ? -4.918 -41.875 -11.383 1 87.19 119 ASN A C 1
ATOM 940 O O . ASN A 1 119 ? -3.947 -42.531 -11.75 1 87.19 119 ASN A O 1
ATOM 944 N N . PRO A 1 120 ? -4.855 -40.594 -11.078 1 90.88 120 PRO A N 1
ATOM 945 C CA . PRO A 1 120 ? -3.588 -39.875 -11.258 1 90.88 120 PRO A CA 1
ATOM 946 C C . PRO A 1 120 ? -2.686 -39.969 -10.023 1 90.88 120 PRO A C 1
ATOM 948 O O . PRO A 1 120 ? -1.601 -39.375 -10.008 1 90.88 120 PRO A O 1
ATOM 951 N N . ILE A 1 121 ? -2.973 -40.719 -8.984 1 92.56 121 ILE A N 1
ATOM 952 C CA . ILE A 1 121 ? -2.367 -40.562 -7.664 1 92.56 121 ILE A CA 1
ATOM 953 C C . ILE A 1 121 ? -0.885 -40.938 -7.738 1 92.56 121 ILE A C 1
ATOM 955 O O . ILE A 1 121 ? -0.046 -40.25 -7.148 1 92.56 121 ILE A O 1
ATOM 959 N N . ASN A 1 122 ? -0.546 -42 -8.398 1 94.12 122 ASN A N 1
ATOM 960 C CA . ASN A 1 122 ? 0.861 -42.375 -8.508 1 94.12 122 ASN A CA 1
ATOM 961 C C . ASN A 1 122 ? 1.677 -41.281 -9.195 1 94.12 122 ASN A C 1
ATOM 963 O O . ASN A 1 122 ? 2.826 -41.031 -8.828 1 94.12 122 ASN A O 1
ATOM 967 N N . LEU A 1 123 ? 1.053 -40.75 -10.211 1 95.25 123 LEU A N 1
ATOM 968 C CA . LEU A 1 123 ? 1.726 -39.656 -10.891 1 95.25 123 LEU A CA 1
ATOM 969 C C . LEU A 1 123 ? 1.917 -38.469 -9.945 1 95.25 123 LEU A C 1
ATOM 971 O O . LEU A 1 123 ? 3.012 -37.906 -9.859 1 95.25 123 LEU A O 1
ATOM 975 N N . ILE A 1 124 ? 0.914 -38.094 -9.227 1 96 124 ILE A N 1
ATOM 976 C CA . ILE A 1 124 ? 0.943 -36.969 -8.297 1 96 124 ILE A CA 1
ATOM 977 C C . ILE A 1 124 ? 2.02 -37.188 -7.238 1 96 124 ILE A C 1
ATOM 979 O O . ILE A 1 124 ? 2.791 -36.281 -6.918 1 96 124 ILE A O 1
ATOM 983 N N . ILE A 1 125 ? 2.117 -38.375 -6.754 1 95.69 125 ILE A N 1
ATOM 984 C CA . ILE A 1 125 ? 3.127 -38.75 -5.762 1 95.69 125 ILE A CA 1
ATOM 985 C C . ILE A 1 125 ? 4.52 -38.594 -6.367 1 95.69 125 ILE A C 1
ATOM 987 O O . ILE A 1 125 ? 5.457 -38.156 -5.684 1 95.69 125 ILE A O 1
ATOM 991 N N . GLY A 1 126 ? 4.641 -38.844 -7.621 1 96.31 126 GLY A N 1
ATOM 992 C CA . GLY A 1 126 ? 5.906 -38.75 -8.328 1 96.31 126 GLY A CA 1
ATOM 993 C C . GLY A 1 126 ? 6.453 -37.344 -8.391 1 96.31 126 GLY A C 1
ATOM 994 O O . GLY A 1 126 ? 7.633 -37.125 -8.68 1 96.31 126 GLY A O 1
ATOM 995 N N . PHE A 1 127 ? 5.648 -36.375 -8.086 1 97.19 127 PHE A N 1
ATOM 996 C CA . PHE A 1 127 ? 6.078 -35 -8.172 1 97.19 127 PHE A CA 1
ATOM 997 C C . PHE A 1 127 ? 6.605 -34.5 -6.828 1 97.19 127 PHE A C 1
ATOM 999 O O . PHE A 1 127 ? 6.746 -33.312 -6.609 1 97.19 127 PHE A O 1
ATOM 1006 N N . LYS A 1 128 ? 6.945 -35.281 -5.953 1 95 128 LYS A N 1
ATOM 1007 C CA . LYS A 1 128 ? 7.336 -34.969 -4.586 1 95 128 LYS A CA 1
ATOM 1008 C C . LYS A 1 128 ? 8.602 -34.125 -4.562 1 95 128 LYS A C 1
ATOM 1010 O O . LYS A 1 128 ? 8.82 -33.344 -3.625 1 95 128 LYS A O 1
ATOM 1015 N N . ASN A 1 129 ? 9.445 -34.188 -5.598 1 96.19 129 ASN A N 1
ATOM 1016 C CA . ASN A 1 129 ? 10.719 -33.469 -5.598 1 96.19 129 ASN A CA 1
ATOM 1017 C C . ASN A 1 129 ? 10.672 -32.219 -6.469 1 96.19 129 ASN A C 1
ATOM 1019 O O . ASN A 1 129 ? 11.664 -31.516 -6.598 1 96.19 129 ASN A O 1
ATOM 1023 N N . VAL A 1 130 ? 9.57 -32 -7.031 1 98.25 130 VAL A N 1
ATOM 1024 C CA . VAL A 1 130 ? 9.43 -30.891 -7.965 1 98.25 130 VAL A CA 1
ATOM 1025 C C . VAL A 1 130 ? 9.555 -29.562 -7.211 1 98.25 130 VAL A C 1
ATOM 1027 O O . VAL A 1 130 ? 9.047 -29.422 -6.098 1 98.25 130 VAL A O 1
ATOM 1030 N N . GLU A 1 131 ? 10.242 -28.609 -7.797 1 98.75 131 GLU A N 1
ATOM 1031 C CA . GLU A 1 131 ? 10.43 -27.312 -7.184 1 98.75 131 GLU A CA 1
ATOM 1032 C C . GLU A 1 131 ? 9.523 -26.266 -7.82 1 98.75 131 GLU A C 1
ATOM 1034 O O . GLU A 1 131 ? 9.117 -25.297 -7.164 1 98.75 131 GLU A O 1
ATOM 1039 N N . ILE A 1 132 ? 9.344 -26.422 -9.086 1 98.88 132 ILE A N 1
ATOM 1040 C CA . ILE A 1 132 ? 8.492 -25.5 -9.836 1 98.88 132 ILE A CA 1
ATOM 1041 C C . ILE A 1 132 ? 7.336 -26.266 -10.469 1 98.88 132 ILE A C 1
ATOM 1043 O O . ILE A 1 132 ? 7.551 -27.141 -11.32 1 98.88 132 ILE A O 1
ATOM 1047 N N . LEU A 1 133 ? 6.148 -25.984 -10.125 1 98.62 133 LEU A N 1
ATOM 1048 C CA . LEU A 1 133 ? 4.973 -26.703 -10.586 1 98.62 133 LEU A CA 1
ATOM 1049 C C . LEU A 1 133 ? 3.965 -25.766 -11.234 1 98.62 133 LEU A C 1
ATOM 1051 O O . LEU A 1 133 ? 3.586 -24.75 -10.641 1 98.62 133 LEU A O 1
ATOM 1055 N N . ASN A 1 134 ? 3.572 -26 -12.422 1 98.06 134 ASN A N 1
ATOM 1056 C CA . ASN A 1 134 ? 2.545 -25.25 -13.141 1 98.06 134 ASN A CA 1
ATOM 1057 C C . ASN A 1 134 ? 1.323 -26.125 -13.438 1 98.06 134 ASN A C 1
ATOM 1059 O O . ASN A 1 134 ? 1.438 -27.156 -14.086 1 98.06 134 ASN A O 1
ATOM 1063 N N . LEU A 1 135 ? 0.173 -25.641 -13.031 1 96.06 135 LEU A N 1
ATOM 1064 C CA . LEU A 1 135 ? -1.05 -26.422 -13.172 1 96.06 135 LEU A CA 1
ATOM 1065 C C . LEU A 1 135 ? -2.092 -25.656 -13.984 1 96.06 135 LEU A C 1
ATOM 1067 O O . LEU A 1 135 ? -2.396 -24.5 -13.688 1 96.06 135 LEU A O 1
ATOM 1071 N N . THR A 1 136 ? -2.607 -26.328 -14.977 1 92.06 136 THR A N 1
ATOM 1072 C CA . THR A 1 136 ? -3.793 -25.781 -15.641 1 92.06 136 THR A CA 1
ATOM 1073 C C . THR A 1 136 ? -5.02 -25.922 -14.742 1 92.06 136 THR A C 1
ATOM 1075 O O . THR A 1 136 ? -4.938 -26.516 -13.656 1 92.06 136 THR A O 1
ATOM 1078 N N . PHE A 1 137 ? -6.105 -25.469 -15.211 1 86.62 137 PHE A N 1
ATOM 1079 C CA . PHE A 1 137 ? -7.344 -25.531 -14.438 1 86.62 137 PHE A CA 1
ATOM 1080 C C . PHE A 1 137 ? -7.742 -26.984 -14.18 1 86.62 137 PHE A C 1
ATOM 1082 O O . PHE A 1 137 ? -8.125 -27.328 -13.062 1 86.62 137 PHE A O 1
ATOM 1089 N N . GLU A 1 138 ? -7.637 -27.766 -15.188 1 85.94 138 GLU A N 1
ATOM 1090 C CA . GLU A 1 138 ? -7.992 -29.172 -15.078 1 85.94 138 GLU A CA 1
ATOM 1091 C C . GLU A 1 138 ? -7.113 -29.891 -14.062 1 85.94 138 GLU A C 1
ATOM 1093 O O . GLU A 1 138 ? -7.602 -30.688 -13.258 1 85.94 138 GLU A O 1
ATOM 1098 N N . ALA A 1 139 ? -5.883 -29.531 -14.156 1 91.31 139 ALA A N 1
ATOM 1099 C CA . ALA A 1 139 ? -4.953 -30.156 -13.227 1 91.31 139 ALA A CA 1
ATOM 1100 C C . ALA A 1 139 ? -5.238 -29.734 -11.789 1 91.31 139 ALA A C 1
ATOM 1102 O O . ALA A 1 139 ? -5.141 -30.547 -10.867 1 91.31 139 ALA A O 1
ATOM 1103 N N . VAL A 1 140 ? -5.582 -28.516 -11.586 1 89.38 140 VAL A N 1
ATOM 1104 C CA . VAL A 1 140 ? -5.918 -28.016 -10.258 1 89.38 140 VAL A CA 1
ATOM 1105 C C . VAL A 1 140 ? -7.078 -28.828 -9.68 1 89.38 140 VAL A C 1
ATOM 1107 O O . VAL A 1 140 ? -7.031 -29.266 -8.531 1 89.38 140 VAL A O 1
ATOM 1110 N N . GLU A 1 141 ? -8.031 -29.062 -10.469 1 83.12 141 GLU A N 1
ATOM 1111 C CA . GLU A 1 141 ? -9.195 -29.828 -10.031 1 83.12 141 GLU A CA 1
ATOM 1112 C C . GLU A 1 141 ? -8.805 -31.266 -9.695 1 83.12 141 GLU A C 1
ATOM 1114 O O . GLU A 1 141 ? -9.297 -31.828 -8.719 1 83.12 141 GLU A O 1
ATOM 1119 N N . MET A 1 142 ? -7.93 -31.766 -10.5 1 85.62 142 MET A N 1
ATOM 1120 C CA . MET A 1 142 ? -7.461 -33.125 -10.266 1 85.62 142 MET A CA 1
ATOM 1121 C C . MET A 1 142 ? -6.738 -33.25 -8.93 1 85.62 142 MET A C 1
ATOM 1123 O O . MET A 1 142 ? -7.008 -34.156 -8.148 1 85.62 142 MET A O 1
ATOM 1127 N N . PHE A 1 143 ? -5.887 -32.312 -8.688 1 88.19 143 PHE A N 1
ATOM 1128 C CA . PHE A 1 143 ? -5.176 -32.281 -7.418 1 88.19 143 PHE A CA 1
ATOM 1129 C C . PHE A 1 143 ? -6.148 -32.125 -6.254 1 88.19 143 PHE A C 1
ATOM 1131 O O . PHE A 1 143 ? -5.926 -32.656 -5.168 1 88.19 143 PHE A O 1
ATOM 1138 N N . GLY A 1 144 ? -7.145 -31.406 -6.477 1 83 144 GLY A N 1
ATOM 1139 C CA . GLY A 1 144 ? -8.156 -31.188 -5.453 1 83 144 GLY A CA 1
ATOM 1140 C C . GLY A 1 144 ? -8.906 -32.438 -5.082 1 83 144 GLY A C 1
ATOM 1141 O O . GLY A 1 144 ? -9.133 -32.719 -3.902 1 83 144 GLY A O 1
ATOM 1142 N N . VAL A 1 145 ? -9.297 -33.125 -6.031 1 80.88 145 VAL A N 1
ATOM 1143 C CA . VAL A 1 145 ? -10.062 -34.344 -5.836 1 80.88 145 VAL A CA 1
ATOM 1144 C C . VAL A 1 145 ? -9.219 -35.375 -5.082 1 80.88 145 VAL A C 1
ATOM 1146 O O . VAL A 1 145 ? -9.727 -36.094 -4.215 1 80.88 145 VAL A O 1
ATOM 1149 N N . PHE A 1 146 ? -7.965 -35.406 -5.316 1 87.19 146 PHE A N 1
ATOM 1150 C CA . PHE A 1 146 ? -7.098 -36.438 -4.738 1 87.19 146 PHE A CA 1
ATOM 1151 C C . PHE A 1 146 ? -6.238 -35.844 -3.623 1 87.19 146 PHE A C 1
ATOM 1153 O O . PHE A 1 146 ? -5.199 -36.406 -3.273 1 87.19 146 PHE A O 1
ATOM 1160 N N . ASN A 1 147 ? -6.68 -34.812 -3.119 1 88.06 147 ASN A N 1
ATOM 1161 C CA . ASN A 1 147 ? -5.91 -34.062 -2.145 1 88.06 147 ASN A CA 1
ATOM 1162 C C . ASN A 1 147 ? -5.602 -34.875 -0.898 1 88.06 147 ASN A C 1
ATOM 1164 O O . ASN A 1 147 ? -4.508 -34.781 -0.34 1 88.06 147 ASN A O 1
ATOM 1168 N N . GLU A 1 148 ? -6.496 -35.625 -0.468 1 88.06 148 GLU A N 1
ATOM 1169 C CA . GLU A 1 148 ? -6.324 -36.406 0.766 1 88.06 148 GLU A CA 1
ATOM 1170 C C . GLU A 1 148 ? -5.191 -37.406 0.635 1 88.06 148 GLU A C 1
ATOM 1172 O O . GLU A 1 148 ? -4.457 -37.656 1.595 1 88.06 148 GLU A O 1
ATOM 1177 N N . THR A 1 149 ? -5.023 -37.906 -0.515 1 89.25 149 THR A N 1
ATOM 1178 C CA . THR A 1 149 ? -4.027 -38.969 -0.738 1 89.25 149 THR A CA 1
ATOM 1179 C C . THR A 1 149 ? -2.713 -38.344 -1.223 1 89.25 149 THR A C 1
ATOM 1181 O O . THR A 1 149 ? -1.66 -39 -1.128 1 89.25 149 THR A O 1
ATOM 1184 N N . ALA A 1 150 ? -2.764 -37.188 -1.76 1 91.88 150 ALA A N 1
ATOM 1185 C CA . ALA A 1 150 ? -1.568 -36.531 -2.283 1 91.88 150 ALA A CA 1
ATOM 1186 C C . ALA A 1 150 ? -0.577 -36.219 -1.163 1 91.88 150 ALA A C 1
ATOM 1188 O O . ALA A 1 150 ? -0.978 -35.938 -0.035 1 91.88 150 ALA A O 1
ATOM 1189 N N . PRO A 1 151 ? 0.655 -36.344 -1.408 1 94.31 151 PRO A N 1
ATOM 1190 C CA . PRO A 1 151 ? 1.663 -36 -0.406 1 94.31 151 PRO A CA 1
ATOM 1191 C C . PRO A 1 151 ? 1.831 -34.5 -0.24 1 94.31 151 PRO A C 1
ATOM 1193 O O . PRO A 1 151 ? 1.205 -33.719 -0.965 1 94.31 151 PRO A O 1
ATOM 1196 N N . MET A 1 152 ? 2.648 -34.219 0.816 1 96.06 152 MET A N 1
ATOM 1197 C CA . MET A 1 152 ? 3.107 -32.844 0.929 1 96.06 152 MET A CA 1
ATOM 1198 C C . MET A 1 152 ? 4.219 -32.562 -0.075 1 96.06 152 MET A C 1
ATOM 1200 O O . MET A 1 152 ? 5.137 -33.375 -0.241 1 96.06 152 MET A O 1
ATOM 1204 N N . PHE A 1 153 ? 4.082 -31.5 -0.752 1 97.31 153 PHE A N 1
ATOM 1205 C CA . PHE A 1 153 ? 5.098 -31.109 -1.718 1 97.31 153 PHE A CA 1
ATOM 1206 C C . PHE A 1 153 ? 6.082 -30.125 -1.092 1 97.31 153 PHE A C 1
ATOM 1208 O O . PHE A 1 153 ? 6.035 -28.922 -1.374 1 97.31 153 PHE A O 1
ATOM 1215 N N . GLU A 1 154 ? 7.094 -30.609 -0.443 1 97.38 154 GLU A N 1
ATOM 1216 C CA . GLU A 1 154 ? 7.977 -29.812 0.414 1 97.38 154 GLU A CA 1
ATOM 1217 C C . GLU A 1 154 ? 8.984 -29.016 -0.413 1 97.38 154 GLU A C 1
ATOM 1219 O O . GLU A 1 154 ? 9.5 -28 0.044 1 97.38 154 GLU A O 1
ATOM 1224 N N . LYS A 1 155 ? 9.156 -29.5 -1.593 1 98.06 155 LYS A N 1
ATOM 1225 C CA . LYS A 1 155 ? 10.242 -28.875 -2.35 1 98.06 155 LYS A CA 1
ATOM 1226 C C . LYS A 1 155 ? 9.703 -27.797 -3.281 1 98.06 155 LYS A C 1
ATOM 1228 O O . LYS A 1 155 ? 10.477 -26.984 -3.811 1 98.06 155 LYS A O 1
ATOM 1233 N N . VAL A 1 156 ? 8.406 -27.797 -3.48 1 98.44 156 VAL A N 1
ATOM 1234 C CA . VAL A 1 156 ? 7.836 -26.812 -4.391 1 98.44 156 VAL A CA 1
ATOM 1235 C C . VAL A 1 156 ? 7.98 -25.406 -3.797 1 98.44 156 VAL A C 1
ATOM 1237 O O . VAL A 1 156 ? 7.438 -25.125 -2.729 1 98.44 156 VAL A O 1
ATOM 1240 N N . SER A 1 157 ? 8.703 -24.578 -4.492 1 98.5 157 SER A N 1
ATOM 1241 C CA . SER A 1 157 ? 8.891 -23.203 -4.055 1 98.5 157 SER A CA 1
ATOM 1242 C C . SER A 1 157 ? 8.125 -22.234 -4.953 1 98.5 157 SER A C 1
ATOM 1244 O O . SER A 1 157 ? 7.879 -21.094 -4.57 1 98.5 157 SER A O 1
ATOM 1246 N N . GLN A 1 158 ? 7.855 -22.688 -6.148 1 98.81 158 GLN A N 1
ATOM 1247 C CA . GLN A 1 158 ? 7.078 -21.875 -7.074 1 98.81 158 GLN A CA 1
ATOM 1248 C C . GLN A 1 158 ? 5.902 -22.656 -7.645 1 98.81 158 GLN A C 1
ATOM 1250 O O . GLN A 1 158 ? 6.09 -23.75 -8.195 1 98.81 158 GLN A O 1
ATOM 1255 N N . LEU A 1 159 ? 4.715 -22.109 -7.555 1 98.06 159 LEU A N 1
ATOM 1256 C CA . LEU A 1 159 ? 3.484 -22.734 -8.023 1 98.06 159 LEU A CA 1
ATOM 1257 C C . LEU A 1 159 ? 2.693 -21.781 -8.914 1 98.06 159 LEU A C 1
ATOM 1259 O O . LEU A 1 159 ? 2.439 -20.641 -8.531 1 98.06 159 LEU A O 1
ATOM 1263 N N . SER A 1 160 ? 2.406 -22.188 -10.062 1 97.38 160 SER A N 1
ATOM 1264 C CA . SER A 1 160 ? 1.535 -21.438 -10.961 1 97.38 160 SER A CA 1
ATOM 1265 C C . SER A 1 160 ? 0.189 -22.141 -11.133 1 97.38 160 SER A C 1
ATOM 1267 O O . SER A 1 160 ? 0.136 -23.328 -11.438 1 97.38 160 SER A O 1
ATOM 1269 N N . LEU A 1 161 ? -0.858 -21.422 -10.953 1 94.31 161 LEU A N 1
ATOM 1270 C CA . LEU A 1 161 ? -2.209 -21.969 -11.047 1 94.31 161 LEU A CA 1
ATOM 1271 C C . LEU A 1 161 ? -3.023 -21.219 -12.102 1 94.31 161 LEU A C 1
ATOM 1273 O O . LEU A 1 161 ? -3.09 -19.984 -12.086 1 94.31 161 LEU A O 1
ATOM 1277 N N . ALA A 1 162 ? -3.602 -22.016 -12.945 1 90.06 162 ALA A N 1
ATOM 1278 C CA . ALA A 1 162 ? -4.684 -21.469 -13.766 1 90.06 162 ALA A CA 1
ATOM 1279 C C . ALA A 1 162 ? -6.043 -21.766 -13.141 1 90.06 162 ALA A C 1
ATOM 1281 O O . ALA A 1 162 ? -6.398 -22.922 -12.922 1 90.06 162 ALA A O 1
ATOM 1282 N N . LEU A 1 163 ? -6.742 -20.688 -12.773 1 81.81 163 LEU A N 1
ATOM 1283 C CA . LEU A 1 163 ? -7.969 -20.875 -12 1 81.81 163 LEU A CA 1
ATOM 1284 C C . LEU A 1 163 ? -9.195 -20.625 -12.867 1 81.81 163 LEU A C 1
ATOM 1286 O O . LEU A 1 163 ? -9.133 -19.891 -13.852 1 81.81 163 LEU A O 1
ATOM 1290 N N . SER A 1 164 ? -10.203 -21.422 -12.414 1 71.56 164 SER A N 1
ATOM 1291 C CA . SER A 1 164 ? -11.484 -21.25 -13.086 1 71.56 164 SER A CA 1
ATOM 1292 C C . SER A 1 164 ? -12.141 -19.922 -12.695 1 71.56 164 SER A C 1
ATOM 1294 O O . SER A 1 164 ? -11.852 -19.375 -11.633 1 71.56 164 SER A O 1
ATOM 1296 N N . ASN A 1 165 ? -12.93 -19.438 -13.617 1 64.94 165 ASN A N 1
ATOM 1297 C CA . ASN A 1 165 ? -13.664 -18.203 -13.336 1 64.94 165 ASN A CA 1
ATOM 1298 C C . ASN A 1 165 ? -14.867 -18.469 -12.438 1 64.94 165 ASN A C 1
ATOM 1300 O O . ASN A 1 165 ? -15.562 -17.531 -12.047 1 64.94 165 ASN A O 1
ATOM 1304 N N . VAL A 1 166 ? -15.039 -19.781 -12.117 1 63.38 166 VAL A N 1
ATOM 1305 C CA . VAL A 1 166 ? -16.281 -20.078 -11.414 1 63.38 166 VAL A CA 1
ATOM 1306 C C . VAL A 1 166 ? -16 -20.281 -9.922 1 63.38 166 VAL A C 1
ATOM 1308 O O . VAL A 1 166 ? -16.703 -19.734 -9.07 1 63.38 166 VAL A O 1
ATOM 1311 N N . CYS A 1 167 ? -15.148 -21.234 -9.609 1 63.94 167 CYS A N 1
ATOM 1312 C CA . CYS A 1 167 ? -14.969 -21.5 -8.188 1 63.94 167 CYS A CA 1
ATOM 1313 C C . CYS A 1 167 ? -13.547 -22 -7.902 1 63.94 167 CYS A C 1
ATOM 1315 O O . CYS A 1 167 ? -12.961 -22.719 -8.719 1 63.94 167 CYS A O 1
ATOM 1317 N N . TRP A 1 168 ? -13.023 -21.469 -6.734 1 75.38 168 TRP A N 1
ATOM 1318 C CA . TRP A 1 168 ? -11.711 -21.891 -6.258 1 75.38 168 TRP A CA 1
ATOM 1319 C C . TRP A 1 168 ? -11.836 -22.984 -5.195 1 75.38 168 TRP A C 1
ATOM 1321 O O . TRP A 1 168 ? -11.07 -23 -4.227 1 75.38 168 TRP A O 1
ATOM 1331 N N . TYR A 1 169 ? -12.719 -23.875 -5.434 1 73.06 169 TYR A N 1
ATOM 1332 C CA . TYR A 1 169 ? -13.062 -24.875 -4.422 1 73.06 169 TYR A CA 1
ATOM 1333 C C . TYR A 1 169 ? -11.852 -25.734 -4.062 1 73.06 169 TYR A C 1
ATOM 1335 O O . TYR A 1 169 ? -11.656 -26.078 -2.896 1 73.06 169 TYR A O 1
ATOM 1343 N N . SER A 1 170 ? -11.062 -26 -4.977 1 78.88 170 SER A N 1
ATOM 1344 C CA . SER A 1 170 ? -9.961 -26.938 -4.766 1 78.88 170 SER A CA 1
ATOM 1345 C C . SER A 1 170 ? -8.719 -26.219 -4.254 1 78.88 170 SER A C 1
ATOM 1347 O O . SER A 1 170 ? -7.793 -26.844 -3.736 1 78.88 170 SER A O 1
ATOM 1349 N N . VAL A 1 171 ? -8.742 -24.891 -4.301 1 83.5 171 VAL A N 1
ATOM 1350 C CA . VAL A 1 171 ? -7.512 -24.125 -4.105 1 83.5 171 VAL A CA 1
ATOM 1351 C C . VAL A 1 171 ? -7.098 -24.188 -2.639 1 83.5 171 VAL A C 1
ATOM 1353 O O . VAL A 1 171 ? -5.93 -24.438 -2.328 1 83.5 171 VAL A O 1
ATOM 1356 N N . PRO A 1 172 ? -8.016 -24.062 -1.705 1 83.06 172 PRO A N 1
ATOM 1357 C CA . PRO A 1 172 ? -7.594 -24.109 -0.302 1 83.06 172 PRO A CA 1
ATOM 1358 C C . PRO A 1 172 ? -6.895 -25.422 0.067 1 83.06 172 PRO A C 1
ATOM 1360 O O . PRO A 1 172 ? -5.816 -25.391 0.671 1 83.06 172 PRO A O 1
ATOM 1363 N N . ASN A 1 173 ? -7.504 -26.484 -0.297 1 83.5 173 ASN A N 1
ATOM 1364 C CA . ASN A 1 173 ? -6.914 -27.781 0.013 1 83.5 173 ASN A CA 1
ATOM 1365 C C . ASN A 1 173 ? -5.586 -27.984 -0.712 1 83.5 173 ASN A C 1
ATOM 1367 O O . ASN A 1 173 ? -4.641 -28.531 -0.141 1 83.5 173 ASN A O 1
ATOM 1371 N N . LEU A 1 174 ? -5.609 -27.547 -1.865 1 89.31 174 LEU A N 1
ATOM 1372 C CA . LEU A 1 174 ? -4.395 -27.672 -2.662 1 89.31 174 LEU A CA 1
ATOM 1373 C C . LEU A 1 174 ? -3.248 -26.891 -2.043 1 89.31 174 LEU A C 1
ATOM 1375 O O . LEU A 1 174 ? -2.131 -27.391 -1.922 1 89.31 174 LEU A O 1
ATOM 1379 N N . MET A 1 175 ? -3.5 -25.703 -1.606 1 89.56 175 MET A N 1
ATOM 1380 C CA . MET A 1 175 ? -2.467 -24.812 -1.09 1 89.56 175 MET A CA 1
ATOM 1381 C C . MET A 1 175 ? -1.836 -25.391 0.176 1 89.56 175 MET A C 1
ATOM 1383 O O . MET A 1 175 ? -0.651 -25.172 0.436 1 89.56 175 MET A O 1
ATOM 1387 N N . MET A 1 176 ? -2.547 -26.141 0.892 1 89.81 176 MET A N 1
ATOM 1388 C CA . MET A 1 176 ? -2.062 -26.734 2.137 1 89.81 176 MET A CA 1
ATOM 1389 C C . MET A 1 176 ? -0.99 -27.781 1.861 1 89.81 176 MET A C 1
ATOM 1391 O O . MET A 1 176 ? -0.227 -28.141 2.758 1 89.81 176 MET A O 1
ATOM 1395 N N . LYS A 1 177 ? -0.912 -28.219 0.686 1 94.38 177 LYS A N 1
ATOM 1396 C CA . LYS A 1 177 ? 0.039 -29.266 0.332 1 94.38 177 LYS A CA 1
ATOM 1397 C C . LYS A 1 177 ? 1.406 -28.688 -0.006 1 94.38 177 LYS A C 1
ATOM 1399 O O . LYS A 1 177 ? 2.352 -29.422 -0.292 1 94.38 177 LYS A O 1
ATOM 1404 N N . PHE A 1 178 ? 1.533 -27.391 0.055 1 96 178 PHE A N 1
ATOM 1405 C CA . PHE A 1 178 ? 2.781 -26.719 -0.289 1 96 178 PHE A CA 1
ATOM 1406 C C . PHE A 1 178 ? 3.297 -25.891 0.889 1 96 178 PHE A C 1
ATOM 1408 O O . PHE A 1 178 ? 3.262 -24.656 0.859 1 96 178 PHE A O 1
ATOM 1415 N N . PRO A 1 179 ? 3.918 -26.5 1.837 1 95.31 179 PRO A N 1
ATOM 1416 C CA . PRO A 1 179 ? 4.297 -25.812 3.076 1 95.31 179 PRO A CA 1
ATOM 1417 C C . PRO A 1 179 ? 5.461 -24.844 2.887 1 95.31 179 PRO A C 1
ATOM 1419 O O . PRO A 1 179 ? 5.68 -23.969 3.725 1 95.31 179 PRO A O 1
ATOM 1422 N N . ASN A 1 180 ? 6.234 -24.984 1.809 1 97.06 180 ASN A N 1
ATOM 1423 C CA . ASN A 1 180 ? 7.406 -24.125 1.612 1 97.06 180 ASN A CA 1
ATOM 1424 C C . ASN A 1 180 ? 7.258 -23.25 0.377 1 97.06 180 ASN A C 1
ATOM 1426 O O . ASN A 1 180 ? 8.25 -22.797 -0.187 1 97.06 180 ASN A O 1
ATOM 1430 N N . LEU A 1 181 ? 6.047 -23.062 -0.002 1 97.88 181 LEU A N 1
ATOM 1431 C CA . LEU A 1 181 ? 5.766 -22.266 -1.191 1 97.88 181 LEU A CA 1
ATOM 1432 C C . LEU A 1 181 ? 6.219 -20.812 -0.998 1 97.88 181 LEU A C 1
ATOM 1434 O O . LEU A 1 181 ? 5.855 -20.172 -0.011 1 97.88 181 LEU A O 1
ATOM 1438 N N . LYS A 1 182 ? 7 -20.266 -1.936 1 98.5 182 LYS A N 1
ATOM 1439 C CA . LYS A 1 182 ? 7.512 -18.906 -1.853 1 98.5 182 LYS A CA 1
ATOM 1440 C C . LYS A 1 182 ? 6.852 -18 -2.893 1 98.5 182 LYS A C 1
ATOM 1442 O O . LYS A 1 182 ? 6.559 -16.844 -2.613 1 98.5 182 LYS A O 1
ATOM 1447 N N . THR A 1 183 ? 6.664 -18.562 -4.043 1 98.69 183 THR A N 1
ATOM 1448 C CA . THR A 1 183 ? 6.098 -17.781 -5.141 1 98.69 183 THR A CA 1
ATOM 1449 C C . THR A 1 183 ? 4.816 -18.438 -5.66 1 98.69 183 THR A C 1
ATOM 1451 O O . THR A 1 183 ? 4.82 -19.609 -6.051 1 98.69 183 THR A O 1
ATOM 1454 N N . LEU A 1 184 ? 3.75 -17.75 -5.613 1 97.25 184 LEU A N 1
ATOM 1455 C CA . LEU A 1 184 ? 2.469 -18.172 -6.176 1 97.25 184 LEU A CA 1
ATOM 1456 C C . LEU A 1 184 ? 2.117 -17.328 -7.398 1 97.25 184 LEU A C 1
ATOM 1458 O O . LEU A 1 184 ? 2.139 -16.094 -7.34 1 97.25 184 LEU A O 1
ATOM 1462 N N . ILE A 1 185 ? 1.857 -17.953 -8.477 1 97.19 185 ILE A N 1
ATOM 1463 C CA . ILE A 1 185 ? 1.501 -17.281 -9.719 1 97.19 185 ILE A CA 1
ATOM 1464 C C . ILE A 1 185 ? 0.071 -17.641 -10.109 1 97.19 185 ILE A C 1
ATOM 1466 O O . ILE A 1 185 ? -0.261 -18.812 -10.25 1 97.19 185 ILE A O 1
ATOM 1470 N N . ILE A 1 186 ? -0.723 -16.656 -10.273 1 93.19 186 ILE A N 1
ATOM 1471 C CA . ILE A 1 186 ? -2.074 -16.844 -10.797 1 93.19 186 ILE A CA 1
ATOM 1472 C C . ILE A 1 186 ? -2.113 -16.438 -12.273 1 93.19 186 ILE A C 1
ATOM 1474 O O . ILE A 1 186 ? -1.94 -15.273 -12.617 1 93.19 186 ILE A O 1
ATOM 1478 N N . GLU A 1 187 ? -2.359 -17.344 -13.18 1 89.94 187 GLU A N 1
ATOM 1479 C CA . GLU A 1 187 ? -2.217 -17.156 -14.617 1 89.94 187 GLU A CA 1
ATOM 1480 C C . GLU A 1 187 ? -3.475 -16.531 -15.219 1 89.94 187 GLU A C 1
ATOM 1482 O O . GLU A 1 187 ? -3.4 -15.781 -16.188 1 89.94 187 GLU A O 1
ATOM 1487 N N . ASP A 1 188 ? -4.66 -16.875 -14.773 1 79.69 188 ASP A N 1
ATOM 1488 C CA . ASP A 1 188 ? -5.891 -16.359 -15.352 1 79.69 188 ASP A CA 1
ATOM 1489 C C . ASP A 1 188 ? -6.562 -15.359 -14.406 1 79.69 188 ASP A C 1
ATOM 1491 O O . ASP A 1 188 ? -5.949 -14.914 -13.43 1 79.69 188 ASP A O 1
ATOM 1495 N N . SER A 1 189 ? -7.707 -14.969 -14.883 1 65.19 189 SER A N 1
ATOM 1496 C CA . SER A 1 189 ? -8.398 -13.906 -14.148 1 65.19 189 SER A CA 1
ATOM 1497 C C . SER A 1 189 ? -8.742 -14.352 -12.734 1 65.19 189 SER A C 1
ATOM 1499 O O . SER A 1 189 ? -9.055 -15.523 -12.5 1 65.19 189 SER A O 1
ATOM 1501 N N . LEU A 1 190 ? -8.398 -13.492 -11.867 1 62.91 190 LEU A N 1
ATOM 1502 C CA . LEU A 1 190 ? -8.758 -13.68 -10.469 1 62.91 190 LEU A CA 1
ATOM 1503 C C . LEU A 1 190 ? -10.273 -13.672 -10.289 1 62.91 190 LEU A C 1
ATOM 1505 O O . LEU A 1 190 ? -10.766 -13.789 -9.164 1 62.91 190 LEU A O 1
ATOM 1509 N N . HIS A 1 191 ? -11.062 -13.711 -11.5 1 60.84 191 HIS A N 1
ATOM 1510 C CA . HIS A 1 191 ? -12.508 -13.508 -11.438 1 60.84 191 HIS A CA 1
ATOM 1511 C C . HIS A 1 191 ? -13.211 -14.758 -10.938 1 60.84 191 HIS A C 1
ATOM 1513 O O . HIS A 1 191 ? -12.867 -15.875 -11.336 1 60.84 191 HIS A O 1
ATOM 1519 N N . TYR A 1 192 ? -13.82 -14.555 -9.727 1 58.25 192 TYR A N 1
ATOM 1520 C CA . TYR A 1 192 ? -14.844 -15.562 -9.477 1 58.25 192 TYR A CA 1
ATOM 1521 C C . TYR A 1 192 ? -16.219 -15.055 -9.867 1 58.25 192 TYR A C 1
ATOM 1523 O O . TYR A 1 192 ? -16.594 -13.93 -9.531 1 58.25 192 TYR A O 1
ATOM 1531 N N . GLU A 1 193 ? -16.625 -15.375 -11.164 1 55.28 193 GLU A N 1
ATOM 1532 C CA . GLU A 1 193 ? -18.016 -15.047 -11.477 1 55.28 193 GLU A CA 1
ATOM 1533 C C . GLU A 1 193 ? -18.984 -15.789 -10.555 1 55.28 193 GLU A C 1
ATOM 1535 O O . GLU A 1 193 ? -18.844 -16.984 -10.328 1 55.28 193 GLU A O 1
ATOM 1540 N N . TYR A 1 194 ? -19.438 -14.906 -9.562 1 49.66 194 TYR A N 1
ATOM 1541 C CA . TYR A 1 194 ? -20.516 -15.523 -8.812 1 49.66 194 TYR A CA 1
ATOM 1542 C C . TYR A 1 194 ? -21.531 -16.172 -9.758 1 49.66 194 TYR A C 1
ATOM 1544 O O . TYR A 1 194 ? -22.266 -15.469 -10.453 1 49.66 194 TYR A O 1
ATOM 1552 N N . PHE A 1 195 ? -21.188 -16.984 -10.531 1 45.53 195 PHE A N 1
ATOM 1553 C CA . PHE A 1 195 ? -22.359 -17.656 -11.086 1 45.53 195 PHE A CA 1
ATOM 1554 C C . PHE A 1 195 ? -23.266 -18.156 -9.977 1 45.53 195 PHE A C 1
ATOM 1556 O O . PHE A 1 195 ? -22.859 -18.984 -9.156 1 45.53 195 PHE A O 1
ATOM 1563 N N . ARG A 1 196 ? -24.156 -17.281 -9.406 1 44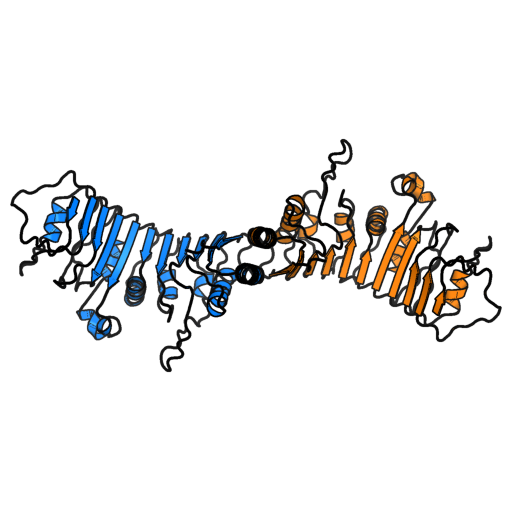.56 196 ARG A N 1
ATOM 1564 C CA . ARG A 1 196 ? -25.266 -17.828 -8.648 1 44.56 196 ARG A CA 1
ATOM 1565 C C . ARG A 1 196 ? -25.906 -19 -9.383 1 44.56 196 ARG A C 1
ATOM 1567 O O . ARG A 1 196 ? -26.797 -18.812 -10.211 1 44.56 196 ARG A O 1
ATOM 1574 N N . THR A 1 197 ? -25.219 -19.766 -10.008 1 42.31 197 THR A N 1
ATOM 1575 C CA . THR A 1 197 ? -26.172 -20.844 -10.273 1 42.31 197 THR A CA 1
ATOM 1576 C C . THR A 1 197 ? -26.719 -21.406 -8.977 1 42.31 197 THR A C 1
ATOM 1578 O O . THR A 1 197 ? -26.062 -21.344 -7.93 1 42.31 197 THR A O 1
ATOM 1581 N N . ASP A 1 198 ? -27.984 -21.5 -8.812 1 45.03 198 ASP A N 1
ATOM 1582 C CA . ASP A 1 198 ? -28.766 -22.109 -7.742 1 45.03 198 ASP A CA 1
ATOM 1583 C C . ASP A 1 198 ? -27.922 -23.141 -6.969 1 45.03 198 ASP A C 1
ATOM 1585 O O . ASP A 1 198 ? -28.219 -23.422 -5.805 1 45.03 198 ASP A O 1
ATOM 1589 N N . GLU A 1 199 ? -26.906 -23.797 -7.547 1 44.72 199 GLU A N 1
ATOM 1590 C CA . GLU A 1 199 ? -26.375 -25 -6.934 1 44.72 199 GLU A CA 1
ATOM 1591 C C . GLU A 1 199 ? -24.953 -24.781 -6.418 1 44.72 199 GLU A C 1
ATOM 1593 O O . GLU A 1 199 ? -24.469 -25.547 -5.578 1 44.72 199 GLU A O 1
ATOM 1598 N N . VAL A 1 200 ? -24.094 -24.047 -7.008 1 45.97 200 VAL A N 1
ATOM 1599 C CA . VAL A 1 200 ? -22.719 -24.078 -6.496 1 45.97 200 VAL A CA 1
ATOM 1600 C C . VAL A 1 200 ? -22.312 -22.688 -6.016 1 45.97 200 VAL A C 1
ATOM 1602 O O . VAL A 1 200 ? -22.219 -21.75 -6.816 1 45.97 200 VAL A O 1
ATOM 1605 N N . VAL A 1 201 ? -22.766 -22.328 -4.934 1 45.72 201 VAL A N 1
ATOM 1606 C CA . VAL A 1 201 ? -22.203 -21.172 -4.254 1 45.72 201 VAL A CA 1
ATOM 1607 C C . VAL A 1 201 ? -20.703 -21.359 -4.078 1 45.72 201 VAL A C 1
ATOM 1609 O O . VAL A 1 201 ? -20.25 -22.328 -3.449 1 45.72 201 VAL A O 1
ATOM 1612 N N . CYS A 1 202 ? -19.906 -21.062 -5.105 1 48.5 202 CYS A N 1
ATOM 1613 C CA . CYS A 1 202 ? -18.469 -21.078 -4.836 1 48.5 202 CYS A CA 1
ATOM 1614 C C . CYS A 1 202 ? -18.172 -20.578 -3.426 1 48.5 202 CYS A C 1
ATOM 1616 O O . CYS A 1 202 ? -18.469 -19.422 -3.094 1 48.5 202 CYS A O 1
ATOM 1618 N N . GLU A 1 203 ? -18.469 -21.312 -2.49 1 47.12 203 GLU A N 1
ATOM 1619 C CA . GLU A 1 203 ? -18.078 -21.062 -1.108 1 47.12 203 GLU A CA 1
ATOM 1620 C C . GLU A 1 203 ? -16.641 -20.594 -1.024 1 47.12 203 GLU A C 1
ATOM 1622 O O . GLU A 1 203 ? -15.945 -20.859 -0.039 1 47.12 203 GLU A O 1
ATOM 1627 N N . CYS A 1 204 ? -15.969 -20.438 -2.17 1 50.81 204 CYS A N 1
ATOM 1628 C CA . CYS A 1 204 ? -14.641 -19.891 -1.892 1 50.81 204 CYS A CA 1
ATOM 1629 C C . CYS A 1 204 ? -14.656 -19.016 -0.645 1 50.81 204 CYS A C 1
ATOM 1631 O O . CYS A 1 204 ? -13.852 -18.094 -0.522 1 50.81 204 CYS A O 1
ATOM 1633 N N . VAL A 1 205 ? -15.859 -19.062 0.048 1 45.59 205 VAL A N 1
ATOM 1634 C CA . VAL A 1 205 ? -16.531 -18.266 1.07 1 45.59 205 VAL A CA 1
ATOM 1635 C C . VAL A 1 205 ? -15.703 -18.281 2.357 1 45.59 205 VAL A C 1
ATOM 1637 O O . VAL A 1 205 ? -15.781 -17.344 3.158 1 45.59 205 VAL A O 1
ATOM 1640 N N . SER A 1 206 ? -15.281 -19.672 2.707 1 52.53 206 SER A N 1
ATOM 1641 C CA . SER A 1 206 ? -14.859 -19.578 4.102 1 52.53 206 SER A CA 1
ATOM 1642 C C . SER A 1 206 ? -13.789 -18.516 4.285 1 52.53 206 SER A C 1
ATOM 1644 O O . SER A 1 206 ? -13.203 -18.391 5.363 1 52.53 206 SER A O 1
ATOM 1646 N N . GLY A 1 207 ? -13.711 -17.609 3.488 1 59.75 207 GLY A N 1
ATOM 1647 C CA . GLY A 1 207 ? -13.055 -16.344 3.773 1 59.75 207 GLY A CA 1
ATOM 1648 C C . GLY A 1 207 ? -11.555 -16.406 3.596 1 59.75 207 GLY A C 1
ATOM 1649 O O . GLY A 1 207 ? -10.812 -15.703 4.297 1 59.75 207 GLY A O 1
ATOM 1650 N N . TYR A 1 208 ? -10.961 -17.469 2.803 1 73.12 208 TYR A N 1
ATOM 1651 C CA . TYR A 1 208 ? -9.547 -17.438 2.453 1 73.12 208 TYR A CA 1
ATOM 1652 C C . TYR A 1 208 ? -8.672 -17.594 3.693 1 73.12 208 TYR A C 1
ATOM 1654 O O . TYR A 1 208 ? -7.555 -17.062 3.742 1 73.12 208 TYR A O 1
ATOM 1662 N N . SER A 1 209 ? -9.234 -18.406 4.691 1 80.94 209 SER A N 1
ATOM 1663 C CA . SER A 1 209 ? -8.484 -18.531 5.941 1 80.94 209 SER A CA 1
ATOM 1664 C C . SER A 1 209 ? -7.164 -19.25 5.727 1 80.94 209 SER A C 1
ATOM 1666 O O . SER A 1 209 ? -6.207 -19.047 6.477 1 80.94 209 SER A O 1
ATOM 1668 N N . PHE A 1 210 ? -7.199 -20.078 4.703 1 82.62 210 PHE A N 1
ATOM 1669 C CA . PHE A 1 210 ? -5.984 -20.844 4.43 1 82.62 210 PHE A CA 1
ATOM 1670 C C . PHE A 1 210 ? -4.832 -19.906 4.082 1 82.62 210 PHE A C 1
ATOM 1672 O O . PHE A 1 210 ? -3.664 -20.281 4.219 1 82.62 210 PHE A O 1
ATOM 1679 N N . LEU A 1 211 ? -5.074 -18.75 3.711 1 88.25 211 LEU A N 1
ATOM 1680 C CA . LEU A 1 211 ? -4.062 -17.781 3.326 1 88.25 211 LEU A CA 1
ATOM 1681 C C . LEU A 1 211 ? -3.279 -17.297 4.543 1 88.25 211 LEU A C 1
ATOM 1683 O O . LEU A 1 211 ? -2.131 -16.859 4.418 1 88.25 211 LEU A O 1
ATOM 1687 N N . LEU A 1 212 ? -3.852 -17.422 5.668 1 88.81 212 LEU A N 1
ATOM 1688 C CA . LEU A 1 212 ? -3.256 -16.906 6.895 1 88.81 212 LEU A CA 1
ATOM 1689 C C . LEU A 1 212 ? -1.972 -17.656 7.234 1 88.81 212 LEU A C 1
ATOM 1691 O O . LEU A 1 212 ? -1.044 -17.078 7.809 1 88.81 212 LEU A O 1
ATOM 1695 N N . SER A 1 213 ? -1.943 -18.844 6.84 1 88.81 213 SER A N 1
ATOM 1696 C CA . SER A 1 213 ? -0.785 -19.672 7.18 1 88.81 213 SER A CA 1
ATOM 1697 C C . SER A 1 213 ? 0.098 -19.906 5.957 1 88.81 213 SER A C 1
ATOM 1699 O O . SER A 1 213 ? 1.079 -20.656 6.035 1 88.81 213 SER A O 1
ATOM 1701 N N . CYS A 1 214 ? -0.22 -19.344 4.891 1 91.69 214 CYS A N 1
ATOM 1702 C CA . CYS A 1 214 ? 0.51 -19.547 3.645 1 91.69 214 CYS A CA 1
ATOM 1703 C C . CYS A 1 214 ? 1.823 -18.766 3.645 1 91.69 214 CYS A C 1
ATOM 1705 O O . CYS A 1 214 ? 1.844 -17.578 3.934 1 91.69 214 CYS A O 1
ATOM 1707 N N . PRO A 1 215 ? 2.906 -19.391 3.4 1 95.94 215 PRO A N 1
ATOM 1708 C CA . PRO A 1 215 ? 4.223 -18.75 3.498 1 95.94 215 PRO A CA 1
ATOM 1709 C C . PRO A 1 215 ? 4.598 -17.984 2.236 1 95.94 215 PRO A C 1
ATOM 1711 O O . PRO A 1 215 ? 5.766 -17.625 2.051 1 95.94 215 PRO A O 1
ATOM 1714 N N . VAL A 1 216 ? 3.734 -17.672 1.384 1 97.44 216 VAL A N 1
ATOM 1715 C CA . VAL A 1 216 ? 3.988 -17.047 0.09 1 97.44 216 VAL A CA 1
ATOM 1716 C C . VAL A 1 216 ? 4.617 -15.672 0.294 1 97.44 216 VAL A C 1
ATOM 1718 O O . VAL A 1 216 ? 4.098 -14.844 1.049 1 97.44 216 VAL A O 1
ATOM 1721 N N . GLU A 1 217 ? 5.742 -15.414 -0.39 1 98.38 217 GLU A N 1
ATOM 1722 C CA . GLU A 1 217 ? 6.453 -14.141 -0.313 1 98.38 217 GLU A CA 1
ATOM 1723 C C . GLU A 1 217 ? 6.211 -13.297 -1.564 1 98.38 217 GLU A C 1
ATOM 1725 O O . GLU A 1 217 ? 6.281 -12.07 -1.515 1 98.38 217 GLU A O 1
ATOM 1730 N N . VAL A 1 218 ? 6.078 -14.016 -2.656 1 98.75 218 VAL A N 1
ATOM 1731 C CA . VAL A 1 218 ? 5.867 -13.328 -3.926 1 98.75 218 VAL A CA 1
ATOM 1732 C C . VAL A 1 218 ? 4.57 -13.82 -4.57 1 98.75 218 VAL A C 1
ATOM 1734 O O . VAL A 1 218 ? 4.375 -15.023 -4.754 1 98.75 218 VAL A O 1
ATOM 1737 N N . LEU A 1 219 ? 3.664 -12.906 -4.859 1 97.75 219 LEU A N 1
ATOM 1738 C CA . LEU A 1 219 ? 2.418 -13.195 -5.562 1 97.75 219 LEU A CA 1
ATOM 1739 C C . LEU A 1 219 ? 2.395 -12.523 -6.93 1 97.75 219 LEU A C 1
ATOM 1741 O O . LEU A 1 219 ? 2.58 -11.305 -7.027 1 97.75 219 LEU A O 1
ATOM 1745 N N . LYS A 1 220 ? 2.232 -13.297 -7.93 1 97.56 220 LYS A N 1
ATOM 1746 C CA . LYS A 1 220 ? 2.125 -12.766 -9.281 1 97.56 220 LYS A CA 1
ATOM 1747 C C . LYS A 1 220 ? 0.729 -12.992 -9.852 1 97.56 220 LYS A C 1
ATOM 1749 O O . LYS A 1 220 ? 0.225 -14.117 -9.844 1 97.56 220 LYS A O 1
ATOM 1754 N N . ILE A 1 221 ? 0.129 -11.992 -10.266 1 94.94 221 ILE A N 1
ATOM 1755 C CA . ILE A 1 221 ? -1.164 -12.047 -10.938 1 94.94 221 ILE A CA 1
ATOM 1756 C C . ILE A 1 221 ? -1.01 -11.602 -12.391 1 94.94 221 ILE A C 1
ATOM 1758 O O . ILE A 1 221 ? -0.758 -10.422 -12.656 1 94.94 221 ILE A O 1
ATOM 1762 N N . ASN A 1 222 ? -1.279 -12.461 -13.266 1 93.62 222 ASN A N 1
ATOM 1763 C CA . ASN A 1 222 ? -0.922 -12.188 -14.656 1 93.62 222 ASN A CA 1
ATOM 1764 C C . ASN A 1 222 ? -2.09 -11.578 -15.43 1 93.62 222 ASN A C 1
ATOM 1766 O O . ASN A 1 222 ? -1.908 -11.07 -16.531 1 93.62 222 ASN A O 1
ATOM 1770 N N . CYS A 1 223 ? -3.258 -11.641 -14.906 1 89.12 223 CYS A N 1
ATOM 1771 C CA . CYS A 1 223 ? -4.422 -11.016 -15.523 1 89.12 223 CYS A CA 1
ATOM 1772 C C . CYS A 1 223 ? -5.262 -10.281 -14.484 1 89.12 223 CYS A C 1
ATOM 1774 O O . CYS A 1 223 ? -5.973 -10.914 -13.703 1 89.12 223 CYS A O 1
ATOM 1776 N N . TYR A 1 224 ? -5.152 -9.008 -14.516 1 90.69 224 TYR A N 1
ATOM 1777 C CA . TYR A 1 224 ? -5.855 -8.164 -13.555 1 90.69 224 TYR A CA 1
ATOM 1778 C C . TYR A 1 224 ? -6.594 -7.031 -14.258 1 90.69 224 TYR A C 1
ATOM 1780 O O . TYR A 1 224 ? -5.973 -6.203 -14.93 1 90.69 224 TYR A O 1
ATOM 1788 N N . ASP A 1 225 ? -7.91 -6.961 -14.094 1 88.19 225 ASP A N 1
ATOM 1789 C CA . ASP A 1 225 ? -8.641 -5.938 -14.836 1 88.19 225 ASP A CA 1
ATOM 1790 C C . ASP A 1 225 ? -9.258 -4.91 -13.891 1 88.19 225 ASP A C 1
ATOM 1792 O O . ASP A 1 225 ? -9.93 -3.975 -14.336 1 88.19 225 ASP A O 1
ATOM 1796 N N . GLY A 1 226 ? -9.141 -5.094 -12.625 1 87.69 226 GLY A N 1
ATOM 1797 C CA . GLY A 1 226 ? -9.594 -4.109 -11.656 1 87.69 226 GLY A CA 1
ATOM 1798 C C . GLY A 1 226 ? -11.086 -4.188 -11.375 1 87.69 226 GLY A C 1
ATOM 1799 O O . GLY A 1 226 ? -11.648 -3.312 -10.719 1 87.69 226 GLY A O 1
ATOM 1800 N N . SER A 1 227 ? -11.711 -5.242 -11.906 1 86.88 227 SER A N 1
ATOM 1801 C CA . SER A 1 227 ? -13.133 -5.402 -11.625 1 86.88 227 SER A CA 1
ATOM 1802 C C . SER A 1 227 ? -13.383 -5.602 -10.133 1 86.88 227 SER A C 1
ATOM 1804 O O . SER A 1 227 ? -12.461 -5.941 -9.391 1 86.88 227 SER A O 1
ATOM 1806 N N . VAL A 1 228 ? -14.578 -5.426 -9.742 1 83.5 228 VAL A N 1
ATOM 1807 C CA . VAL A 1 228 ? -14.953 -5.461 -8.336 1 83.5 228 VAL A CA 1
ATOM 1808 C C . VAL A 1 228 ? -14.625 -6.832 -7.75 1 83.5 228 VAL A C 1
ATOM 1810 O O . VAL A 1 228 ? -14.141 -6.934 -6.621 1 83.5 228 VAL A O 1
ATOM 1813 N N . ASN A 1 229 ? -14.914 -7.836 -8.492 1 79.88 229 ASN A N 1
ATOM 1814 C CA . ASN A 1 229 ? -14.656 -9.195 -8.023 1 79.88 229 ASN A CA 1
ATOM 1815 C C . ASN A 1 229 ? -13.156 -9.461 -7.867 1 79.88 229 ASN A C 1
ATOM 1817 O O . ASN A 1 229 ? -12.734 -10.078 -6.891 1 79.88 229 ASN A O 1
ATOM 1821 N N . VAL A 1 230 ? -12.414 -8.992 -8.805 1 85.31 230 VAL A N 1
ATOM 1822 C CA . VAL A 1 230 ? -10.969 -9.172 -8.766 1 85.31 230 VAL A CA 1
ATOM 1823 C C . VAL A 1 230 ? -10.375 -8.383 -7.605 1 85.31 230 VAL A C 1
ATOM 1825 O O . VAL A 1 230 ? -9.469 -8.859 -6.918 1 85.31 230 VAL A O 1
ATOM 1828 N N . LEU A 1 231 ? -10.93 -7.207 -7.418 1 89.12 231 LEU A N 1
ATOM 1829 C CA . LEU A 1 231 ? -10.5 -6.387 -6.293 1 89.12 231 LEU A CA 1
ATOM 1830 C C . LEU A 1 231 ? -10.758 -7.098 -4.969 1 89.12 231 LEU A C 1
ATOM 1832 O O . LEU A 1 231 ? -9.914 -7.082 -4.074 1 89.12 231 LEU A O 1
ATOM 1836 N N . GLY A 1 232 ? -11.891 -7.723 -4.875 1 86.19 232 GLY A N 1
ATOM 1837 C CA . GLY A 1 232 ? -12.211 -8.492 -3.682 1 86.19 232 GLY A CA 1
ATOM 1838 C C . GLY A 1 232 ? -11.219 -9.602 -3.4 1 86.19 232 GLY A C 1
ATOM 1839 O O . GLY A 1 232 ? -10.836 -9.82 -2.25 1 86.19 232 GLY A O 1
ATOM 1840 N N . GLN A 1 233 ? -10.828 -10.266 -4.391 1 86.5 233 GLN A N 1
ATOM 1841 C CA . GLN A 1 233 ? -9.836 -11.32 -4.234 1 86.5 233 GLN A CA 1
ATOM 1842 C C . GLN A 1 233 ? -8.492 -10.742 -3.795 1 86.5 233 GLN A C 1
ATOM 1844 O O . GLN A 1 233 ? -7.824 -11.305 -2.922 1 86.5 233 GLN A O 1
ATOM 1849 N N . MET A 1 234 ? -8.18 -9.641 -4.414 1 90.88 234 MET A N 1
ATOM 1850 C CA . MET A 1 234 ? -6.922 -8.984 -4.062 1 90.88 234 MET A CA 1
ATOM 1851 C C . MET A 1 234 ? -6.914 -8.578 -2.592 1 90.88 234 MET A C 1
ATOM 1853 O O . MET A 1 234 ? -5.898 -8.711 -1.912 1 90.88 234 MET A O 1
ATOM 1857 N N . GLU A 1 235 ? -8.008 -8.141 -2.057 1 92.06 235 GLU A N 1
ATOM 1858 C CA . GLU A 1 235 ? -8.133 -7.785 -0.646 1 92.06 235 GLU A CA 1
ATOM 1859 C C . GLU A 1 235 ? -7.832 -8.977 0.256 1 92.06 235 GLU A C 1
ATOM 1861 O O . GLU A 1 235 ? -7.188 -8.828 1.294 1 92.06 235 GLU A O 1
ATOM 1866 N N . HIS A 1 236 ? -8.25 -10.102 -0.165 1 89.62 236 HIS A N 1
ATOM 1867 C CA . HIS A 1 236 ? -7.984 -11.305 0.613 1 89.62 236 HIS A CA 1
ATOM 1868 C C . HIS A 1 236 ? -6.5 -11.648 0.599 1 89.62 236 HIS A C 1
ATOM 1870 O O . HIS A 1 236 ? -5.93 -12 1.635 1 89.62 236 HIS A O 1
ATOM 1876 N N . PHE A 1 237 ? -5.914 -11.562 -0.542 1 92.19 237 PHE A N 1
ATOM 1877 C CA . PHE A 1 237 ? -4.5 -11.906 -0.639 1 92.19 237 PHE A CA 1
ATOM 1878 C C . PHE A 1 237 ? -3.652 -10.938 0.174 1 92.19 237 PHE A C 1
ATOM 1880 O O . PHE A 1 237 ? -2.871 -11.352 1.03 1 92.19 237 PHE A O 1
ATOM 1887 N N . LEU A 1 238 ? -3.896 -9.625 -0.06 1 94.88 238 LEU A N 1
ATOM 1888 C CA . LEU A 1 238 ? -3.09 -8.609 0.608 1 94.88 238 LEU A CA 1
ATOM 1889 C C . LEU A 1 238 ? -3.393 -8.57 2.102 1 94.88 238 LEU A C 1
ATOM 1891 O O . LEU A 1 238 ? -2.494 -8.352 2.916 1 94.88 238 LEU A O 1
ATOM 1895 N N . GLY A 1 239 ? -4.59 -8.844 2.434 1 93.38 239 GLY A N 1
ATOM 1896 C CA . GLY A 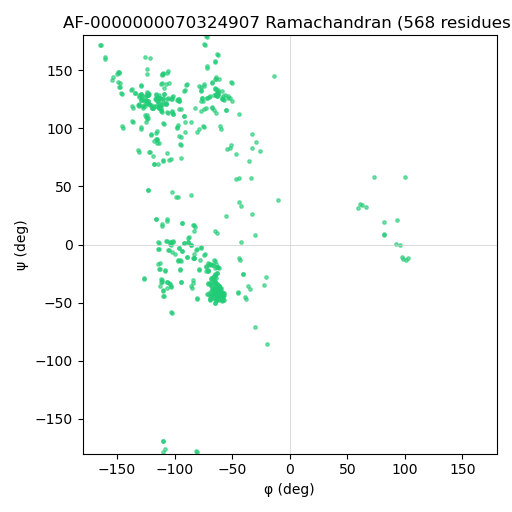1 239 ? -5.02 -8.719 3.816 1 93.38 239 GLY A CA 1
ATOM 1897 C C . GLY A 1 239 ? -4.703 -9.945 4.652 1 93.38 239 GLY A C 1
ATOM 1898 O O . GLY A 1 239 ? -4.754 -9.891 5.883 1 93.38 239 GLY A O 1
ATOM 1899 N N . LYS A 1 240 ? -4.309 -11.047 4.055 1 92.75 240 LYS A N 1
ATOM 1900 C CA . LYS A 1 240 ? -4.191 -12.266 4.844 1 92.75 240 LYS A CA 1
ATOM 1901 C C . LYS A 1 240 ? -2.805 -12.891 4.695 1 92.75 240 LYS A C 1
ATOM 1903 O O . LYS A 1 240 ? -2.354 -13.625 5.574 1 92.75 240 LYS A O 1
ATOM 1908 N N . LEU A 1 241 ? -2.139 -12.719 3.592 1 95.25 241 LEU A N 1
ATOM 1909 C CA . LEU A 1 241 ? -0.796 -13.258 3.416 1 95.25 241 LEU A CA 1
ATOM 1910 C C . LEU A 1 241 ? 0.227 -12.43 4.191 1 95.25 241 LEU A C 1
ATOM 1912 O O . LEU A 1 241 ? 0.715 -11.414 3.697 1 95.25 241 LEU A O 1
ATOM 1916 N N . SER A 1 242 ? 0.643 -12.867 5.266 1 95.44 242 SER A N 1
ATOM 1917 C CA . SER A 1 242 ? 1.446 -12.094 6.203 1 95.44 242 SER A CA 1
ATOM 1918 C C . SER A 1 242 ? 2.922 -12.117 5.82 1 95.44 242 SER A C 1
ATOM 1920 O O . SER A 1 242 ? 3.713 -11.32 6.328 1 95.44 242 SER A O 1
ATOM 1922 N N . CYS A 1 243 ? 3.289 -12.984 4.887 1 97.06 243 CYS A N 1
ATOM 1923 C CA . CYS A 1 243 ? 4.695 -13.102 4.52 1 97.06 243 CYS A CA 1
ATOM 1924 C C . CYS A 1 243 ? 4.973 -12.414 3.191 1 97.06 243 CYS A C 1
ATOM 1926 O O . CYS A 1 243 ? 6.109 -12.422 2.709 1 97.06 243 CYS A O 1
ATOM 1928 N N . LEU A 1 244 ? 3.98 -11.805 2.607 1 97.69 244 LEU A N 1
ATOM 1929 C CA . LEU A 1 244 ? 4.098 -11.219 1.276 1 97.69 244 LEU A CA 1
ATOM 1930 C C . LEU A 1 244 ? 5.133 -10.094 1.267 1 97.69 244 LEU A C 1
ATOM 1932 O O . LEU A 1 244 ? 5.117 -9.219 2.135 1 97.69 244 LEU A O 1
ATOM 1936 N N . GLU A 1 245 ? 6.008 -10.133 0.375 1 98.31 245 GLU A N 1
ATOM 1937 C CA . GLU A 1 245 ? 7 -9.078 0.189 1 98.31 245 GLU A CA 1
ATOM 1938 C C . GLU A 1 245 ? 6.762 -8.312 -1.11 1 98.31 245 GLU A C 1
ATOM 1940 O O . GLU A 1 245 ? 7.082 -7.129 -1.206 1 98.31 245 GLU A O 1
ATOM 1945 N N . LEU A 1 246 ? 6.258 -9.062 -2.045 1 98.69 246 LEU A N 1
ATOM 1946 C CA . LEU A 1 246 ? 6.07 -8.453 -3.354 1 98.69 246 LEU A CA 1
ATOM 1947 C C . LEU A 1 246 ? 4.832 -9.008 -4.043 1 98.69 246 LEU A C 1
ATOM 1949 O O . LEU A 1 246 ? 4.637 -10.227 -4.086 1 98.69 246 LEU A O 1
ATOM 1953 N N . VAL A 1 247 ? 3.996 -8.156 -4.52 1 98.44 247 VAL A N 1
ATOM 1954 C CA . VAL A 1 247 ? 2.893 -8.492 -5.414 1 98.44 247 VAL A CA 1
ATOM 1955 C C . VAL A 1 247 ? 3.133 -7.875 -6.789 1 98.44 247 VAL A C 1
ATOM 1957 O O . VAL A 1 247 ? 3.314 -6.66 -6.902 1 98.44 247 VAL A O 1
ATOM 1960 N N . GLU A 1 248 ? 3.242 -8.672 -7.758 1 98.19 248 GLU A N 1
ATOM 1961 C CA . GLU A 1 248 ? 3.34 -8.211 -9.141 1 98.19 248 GLU A CA 1
ATOM 1962 C C . GLU A 1 248 ? 2.018 -8.398 -9.875 1 98.19 248 GLU A C 1
ATOM 1964 O O . GLU A 1 248 ? 1.5 -9.508 -9.969 1 98.19 248 GLU A O 1
ATOM 1969 N N . VAL A 1 249 ? 1.546 -7.332 -10.414 1 97 249 VAL A N 1
ATOM 1970 C CA . VAL A 1 249 ? 0.254 -7.359 -11.094 1 97 249 VAL A CA 1
ATOM 1971 C C . VAL A 1 249 ? 0.427 -6.941 -12.547 1 97 249 VAL A C 1
ATOM 1973 O O . VAL A 1 249 ? 0.964 -5.867 -12.836 1 97 249 VAL A O 1
ATOM 1976 N N . ARG A 1 250 ? 0.077 -7.812 -13.406 1 95.88 250 ARG A N 1
ATOM 1977 C CA . ARG A 1 250 ? -0.087 -7.43 -14.805 1 95.88 250 ARG A CA 1
ATOM 1978 C C . ARG A 1 250 ? -1.526 -7.02 -15.094 1 95.88 250 ARG A C 1
ATOM 1980 O O . ARG A 1 250 ? -2.42 -7.867 -15.148 1 95.88 250 ARG A O 1
ATOM 1987 N N . ALA A 1 251 ? -1.726 -5.762 -15.344 1 94.56 251 ALA A N 1
ATOM 1988 C CA . ALA A 1 251 ? -3.078 -5.219 -15.438 1 94.56 251 ALA A CA 1
ATOM 1989 C C . ALA A 1 251 ? -3.412 -4.836 -16.875 1 94.56 251 ALA A C 1
ATOM 1991 O O . ALA A 1 251 ? -2.52 -4.512 -17.672 1 94.56 251 ALA A O 1
ATOM 1992 N N . LYS A 1 252 ? -4.633 -5 -17.109 1 91.88 252 LYS A N 1
ATOM 1993 C CA . LYS A 1 252 ? -5.18 -4.566 -18.391 1 91.88 252 LYS A CA 1
ATOM 1994 C C . LYS A 1 252 ? -6.121 -3.377 -18.219 1 91.88 252 LYS A C 1
ATOM 1996 O O . LYS A 1 252 ? -7.082 -3.449 -17.453 1 91.88 252 LYS A O 1
ATOM 2001 N N . ALA A 1 253 ? -5.797 -2.33 -18.828 1 91.94 253 ALA A N 1
ATOM 2002 C CA . ALA A 1 253 ? -6.629 -1.131 -18.797 1 91.94 253 ALA A CA 1
ATOM 2003 C C . ALA A 1 253 ? -6.516 -0.36 -20.109 1 91.94 253 ALA A C 1
ATOM 2005 O O . ALA A 1 253 ? -5.418 -0.179 -20.641 1 91.94 253 ALA A O 1
ATOM 2006 N N . ALA A 1 254 ? -7.652 0.054 -20.594 1 88.12 254 ALA A N 1
ATOM 2007 C CA . ALA A 1 254 ? -7.703 0.677 -21.906 1 88.12 254 ALA A CA 1
ATOM 2008 C C . ALA A 1 254 ? -7.363 2.162 -21.828 1 88.12 254 ALA A C 1
ATOM 2010 O O . ALA A 1 254 ? -6.887 2.75 -22.797 1 88.12 254 ALA A O 1
ATOM 2011 N N . SER A 1 255 ? -7.699 2.826 -20.781 1 91.69 255 SER A N 1
ATOM 2012 C CA . SER A 1 255 ? -7.535 4.27 -20.656 1 91.69 255 SER A CA 1
ATOM 2013 C C . SER A 1 255 ? -6.652 4.621 -19.453 1 91.69 255 SER A C 1
ATOM 2015 O O . SER A 1 255 ? -6.449 3.793 -18.562 1 91.69 255 SER A O 1
ATOM 2017 N N . SER A 1 256 ? -6.168 5.801 -19.547 1 91.94 256 SER A N 1
ATOM 2018 C CA . SER A 1 256 ? -5.375 6.301 -18.422 1 91.94 256 SER A CA 1
ATOM 2019 C C . SER A 1 256 ? -6.207 6.379 -17.156 1 91.94 256 SER A C 1
ATOM 2021 O O . SER A 1 256 ? -5.707 6.09 -16.062 1 91.94 256 SER A O 1
ATOM 2023 N N . ASP A 1 257 ? -7.426 6.742 -17.312 1 92.75 257 ASP A N 1
ATOM 2024 C CA . ASP A 1 257 ? -8.32 6.82 -16.156 1 92.75 257 ASP A CA 1
ATOM 2025 C C . ASP A 1 257 ? -8.516 5.441 -15.531 1 92.75 257 ASP A C 1
ATOM 2027 O O . ASP A 1 257 ? -8.562 5.316 -14.305 1 92.75 257 ASP A O 1
ATOM 2031 N N . ALA A 1 258 ? -8.578 4.5 -16.406 1 94.5 258 ALA A N 1
ATOM 2032 C CA . ALA A 1 258 ? -8.75 3.141 -15.891 1 94.5 258 ALA A CA 1
ATOM 2033 C C . ALA A 1 258 ? -7.496 2.666 -15.164 1 94.5 258 ALA A C 1
ATOM 2035 O O . ALA A 1 258 ? -7.582 1.987 -14.141 1 94.5 258 ALA A O 1
ATOM 2036 N N . LYS A 1 259 ? -6.418 2.998 -15.758 1 96 259 LYS A N 1
ATOM 2037 C CA . LYS A 1 259 ? -5.152 2.666 -15.109 1 96 259 LYS A CA 1
ATOM 2038 C C . LYS A 1 259 ? -5.062 3.301 -13.727 1 96 259 LYS A C 1
ATOM 2040 O O . LYS A 1 259 ? -4.699 2.633 -12.758 1 96 259 LYS A O 1
ATOM 2045 N N . LEU A 1 260 ? -5.422 4.578 -13.648 1 95.94 260 LEU A N 1
ATOM 2046 C CA . LEU A 1 260 ? -5.367 5.312 -12.383 1 95.94 260 LEU A CA 1
ATOM 2047 C C . LEU A 1 260 ? -6.328 4.711 -11.367 1 95.94 260 LEU A C 1
ATOM 2049 O O . LEU A 1 260 ? -6.008 4.625 -10.18 1 95.94 260 LEU A O 1
ATOM 2053 N N . LYS A 1 261 ? -7.441 4.328 -11.82 1 95.88 261 LYS A N 1
ATOM 2054 C CA . LYS A 1 261 ? -8.43 3.725 -10.93 1 95.88 261 LYS A CA 1
ATOM 2055 C C . LYS A 1 261 ? -7.902 2.426 -10.328 1 95.88 261 LYS A C 1
ATOM 2057 O O . LYS A 1 261 ? -8.047 2.188 -9.125 1 95.88 261 LYS A O 1
ATOM 2062 N N . ILE A 1 262 ? -7.305 1.573 -11.164 1 96.38 262 ILE A N 1
ATOM 2063 C CA . ILE A 1 262 ? -6.742 0.315 -10.688 1 96.38 262 ILE A CA 1
ATOM 2064 C C . ILE A 1 262 ? -5.703 0.593 -9.602 1 96.38 262 ILE A C 1
ATOM 2066 O O . ILE A 1 262 ? -5.719 -0.035 -8.547 1 96.38 262 ILE A O 1
ATOM 2070 N N . MET A 1 263 ? -4.855 1.533 -9.953 1 97.31 263 MET A N 1
ATOM 2071 C CA . MET A 1 263 ? -3.797 1.867 -9.008 1 97.31 263 MET A CA 1
ATOM 2072 C C . MET A 1 263 ? -4.383 2.432 -7.715 1 97.31 263 MET A C 1
ATOM 2074 O O . MET A 1 263 ? -3.941 2.074 -6.621 1 97.31 263 MET A O 1
ATOM 2078 N N . ALA A 1 264 ? -5.344 3.316 -7.797 1 97.06 264 ALA A N 1
ATOM 2079 C CA . ALA A 1 264 ? -5.992 3.908 -6.629 1 97.06 264 ALA A CA 1
ATOM 2080 C C . ALA A 1 264 ? -6.637 2.834 -5.754 1 97.06 264 ALA A C 1
ATOM 2082 O O . ALA A 1 264 ? -6.523 2.871 -4.527 1 97.06 264 ALA A O 1
ATOM 2083 N N . ASP A 1 265 ? -7.324 1.926 -6.406 1 96.94 265 ASP A N 1
ATOM 2084 C CA . ASP A 1 265 ? -7.973 0.839 -5.68 1 96.94 265 ASP A CA 1
ATOM 2085 C C . ASP A 1 265 ? -6.949 0.006 -4.91 1 96.94 265 ASP A C 1
ATOM 2087 O O . ASP A 1 265 ? -7.18 -0.36 -3.756 1 96.94 265 ASP A O 1
ATOM 2091 N N . LEU A 1 266 ? -5.867 -0.312 -5.543 1 97.69 266 LEU A N 1
ATOM 2092 C CA . LEU A 1 266 ? -4.832 -1.121 -4.902 1 97.69 266 LEU A CA 1
ATOM 2093 C C . LEU A 1 266 ? -4.23 -0.387 -3.711 1 97.69 266 LEU A C 1
ATOM 2095 O O . LEU A 1 266 ? -3.914 -1.005 -2.689 1 97.69 266 LEU A O 1
ATOM 2099 N N . LEU A 1 267 ? -4.055 0.92 -3.795 1 97.94 267 LEU A N 1
ATOM 2100 C CA . LEU A 1 267 ? -3.49 1.736 -2.727 1 97.94 267 LEU A CA 1
ATOM 2101 C C . LEU A 1 267 ? -4.402 1.736 -1.504 1 97.94 267 LEU A C 1
ATOM 2103 O O . LEU A 1 267 ? -3.932 1.868 -0.372 1 97.94 267 LEU A O 1
ATOM 2107 N N . MET A 1 268 ? -5.648 1.518 -1.728 1 97.31 268 MET A N 1
ATOM 2108 C CA . MET A 1 268 ? -6.648 1.595 -0.667 1 97.31 268 MET A CA 1
ATOM 2109 C C . MET A 1 268 ? -6.801 0.25 0.037 1 97.31 268 MET A C 1
ATOM 2111 O O . MET A 1 268 ? -7.633 0.104 0.933 1 97.31 268 MET A O 1
ATOM 2115 N N . ILE A 1 269 ? -6.016 -0.731 -0.361 1 96.88 269 ILE A N 1
ATOM 2116 C CA . ILE A 1 269 ? -6.098 -2.041 0.275 1 96.88 269 ILE A CA 1
ATOM 2117 C C . ILE A 1 269 ? -5.031 -2.154 1.36 1 96.88 269 ILE A C 1
ATOM 2119 O O . ILE A 1 269 ? -3.836 -2.014 1.083 1 96.88 269 ILE A O 1
ATOM 2123 N N . PRO A 1 270 ? -5.469 -2.445 2.586 1 95.88 270 PRO A N 1
ATOM 2124 C CA . PRO A 1 270 ? -4.477 -2.725 3.627 1 95.88 270 PRO A CA 1
ATOM 2125 C C . PRO A 1 270 ? -3.662 -3.986 3.344 1 95.88 270 PRO A C 1
ATOM 2127 O O . PRO A 1 270 ? -4.094 -4.844 2.566 1 95.88 270 PRO A O 1
ATOM 2130 N N . ARG A 1 271 ? -2.51 -3.992 3.98 1 96.88 271 ARG A N 1
ATOM 2131 C CA . ARG A 1 271 ? -1.591 -5.109 3.785 1 96.88 271 ARG A CA 1
ATOM 2132 C C . ARG A 1 271 ? -1.236 -5.766 5.113 1 96.88 271 ARG A C 1
ATOM 2134 O O . ARG A 1 271 ? -0.839 -5.086 6.062 1 96.88 271 ARG A O 1
ATOM 2141 N N . ALA A 1 272 ? -1.347 -7.035 5.133 1 95.75 272 ALA A N 1
ATOM 2142 C CA . ALA A 1 272 ? -1.018 -7.773 6.348 1 95.75 272 ALA A CA 1
ATOM 2143 C C . ALA A 1 272 ? 0.489 -7.781 6.598 1 95.75 272 ALA A C 1
ATOM 2145 O O . ALA A 1 272 ? 0.935 -7.789 7.746 1 95.75 272 ALA A O 1
ATOM 2146 N N . SER A 1 273 ? 1.213 -7.797 5.516 1 96.12 273 SER A N 1
ATOM 2147 C CA . SER A 1 273 ? 2.668 -7.789 5.625 1 96.12 273 SER A CA 1
ATOM 2148 C C . SER A 1 273 ? 3.217 -6.367 5.602 1 96.12 273 SER A C 1
ATOM 2150 O O . SER A 1 273 ? 2.924 -5.602 4.684 1 96.12 273 SER A O 1
ATOM 2152 N N . THR A 1 274 ? 4.074 -6.031 6.477 1 95 274 THR A N 1
ATOM 2153 C CA . THR A 1 274 ? 4.656 -4.695 6.562 1 95 274 THR A CA 1
ATOM 2154 C C . THR A 1 274 ? 5.781 -4.531 5.543 1 95 274 THR A C 1
ATOM 2156 O O . THR A 1 274 ? 6.328 -3.436 5.387 1 95 274 THR A O 1
ATOM 2159 N N . LYS A 1 275 ? 6.102 -5.551 4.852 1 96.25 275 LYS A N 1
ATOM 2160 C CA . LYS A 1 275 ? 7.176 -5.496 3.867 1 96.25 275 LYS A CA 1
ATOM 2161 C C . LYS A 1 275 ? 6.617 -5.477 2.445 1 96.25 275 LYS A C 1
ATOM 2163 O O . LYS A 1 275 ? 7.371 -5.34 1.48 1 96.25 275 LYS A O 1
ATOM 2168 N N . CYS A 1 276 ? 5.371 -5.602 2.367 1 97.69 276 CYS A N 1
ATOM 2169 C CA . CYS A 1 276 ? 4.738 -5.895 1.087 1 97.69 276 CYS A CA 1
ATOM 2170 C C . CYS A 1 276 ? 4.781 -4.68 0.166 1 97.69 276 CYS A C 1
ATOM 2172 O O . CYS A 1 276 ? 4.34 -3.594 0.542 1 97.69 276 CYS A O 1
ATOM 2174 N N . LYS A 1 277 ? 5.305 -4.883 -1.03 1 97.88 277 LYS A N 1
ATOM 2175 C CA . LYS A 1 277 ? 5.297 -3.932 -2.141 1 97.88 277 LYS A CA 1
ATOM 2176 C C . LYS A 1 277 ? 4.387 -4.414 -3.268 1 97.88 277 LYS A C 1
ATOM 2178 O O . LYS A 1 277 ? 4.266 -5.617 -3.502 1 97.88 277 LYS A O 1
ATOM 2183 N N . VAL A 1 278 ? 3.758 -3.482 -3.936 1 98.25 278 VAL A N 1
ATOM 2184 C CA . VAL A 1 278 ? 2.91 -3.834 -5.07 1 98.25 278 VAL A CA 1
ATOM 2185 C C . VAL A 1 278 ? 3.453 -3.186 -6.34 1 98.25 278 VAL A C 1
ATOM 2187 O O . VAL A 1 278 ? 3.617 -1.964 -6.402 1 98.25 278 VAL A O 1
ATOM 2190 N N . LYS A 1 279 ? 3.814 -3.969 -7.23 1 98.12 279 LYS A N 1
ATOM 2191 C CA . LYS A 1 279 ? 4.281 -3.523 -8.539 1 98.12 279 LYS A CA 1
ATOM 2192 C C . LYS A 1 279 ? 3.23 -3.787 -9.617 1 98.12 279 LYS A C 1
ATOM 2194 O O . LYS A 1 279 ? 2.805 -4.93 -9.812 1 98.12 279 LYS A O 1
ATOM 2199 N N . VAL A 1 280 ? 2.82 -2.777 -10.375 1 97.5 280 VAL A N 1
ATOM 2200 C CA . VAL A 1 280 ? 1.806 -2.91 -11.414 1 97.5 280 VAL A CA 1
ATOM 2201 C C . VAL A 1 280 ? 2.422 -2.607 -12.773 1 97.5 280 VAL A C 1
ATOM 2203 O O . VAL A 1 280 ? 3.1 -1.592 -12.945 1 97.5 280 VAL A O 1
ATOM 2206 N N . LYS A 1 281 ? 2.264 -3.506 -13.625 1 95.69 281 LYS A N 1
ATOM 2207 C CA . LYS A 1 281 ? 2.631 -3.311 -15.023 1 95.69 281 LYS A CA 1
ATOM 2208 C C . LYS A 1 281 ? 1.401 -3.371 -15.93 1 95.69 281 LYS A C 1
ATOM 2210 O O . LYS A 1 281 ? 0.591 -4.293 -15.82 1 95.69 281 LYS A O 1
ATOM 2215 N N . PHE A 1 282 ? 1.263 -2.367 -16.766 1 94.75 282 PHE A N 1
ATOM 2216 C CA . PHE A 1 282 ? 0.126 -2.352 -17.688 1 94.75 282 PHE A CA 1
ATOM 2217 C C . PHE A 1 282 ? 0.524 -2.889 -19.047 1 94.75 282 PHE A C 1
ATOM 2219 O O . PHE A 1 282 ? 1.605 -2.578 -19.562 1 94.75 282 PHE A O 1
ATOM 2226 N N . SER A 1 283 ? -0.201 -3.838 -19.453 1 83.5 283 SER A N 1
ATOM 2227 C CA . SER A 1 283 ? 0.048 -4.418 -20.781 1 83.5 283 SER A CA 1
ATOM 2228 C C . SER A 1 283 ? -0.196 -3.402 -21.891 1 83.5 283 SER A C 1
ATOM 2230 O O . SER A 1 283 ? -1.072 -2.543 -21.766 1 83.5 283 SER A O 1
ATOM 2232 N N . ARG A 1 284 ? 0.775 -3.293 -22.922 1 64.69 284 ARG A N 1
ATOM 2233 C CA . ARG A 1 284 ? 0.631 -2.436 -24.094 1 64.69 284 ARG A CA 1
ATOM 2234 C C . ARG A 1 284 ? -0.551 -2.875 -24.953 1 64.69 284 ARG A C 1
ATOM 2236 O O . ARG A 1 284 ? -0.896 -4.059 -24.984 1 64.69 284 ARG A O 1
ATOM 2243 N N . LYS A 1 285 ? -1.552 -1.91 -25.328 1 53.88 285 LYS A N 1
ATOM 2244 C CA . LYS A 1 285 ? -2.521 -2.197 -26.391 1 53.88 285 LYS A CA 1
ATOM 2245 C C . LYS A 1 285 ? -1.942 -3.156 -27.422 1 53.88 285 LYS A C 1
ATOM 2247 O O . LYS A 1 285 ? -0.826 -2.955 -27.906 1 53.88 285 LYS A O 1
ATOM 2252 N N . SER A 1 286 ? -2.01 -4.496 -27.344 1 37.06 286 SER A N 1
ATOM 2253 C CA . SER A 1 286 ? -2.111 -4.953 -28.734 1 37.06 286 SER A CA 1
ATOM 2254 C C . SER A 1 286 ? -3.191 -4.184 -29.484 1 37.06 286 SER A C 1
ATOM 2256 O O . SER A 1 286 ? -4.191 -3.766 -28.906 1 37.06 286 SER A O 1
ATOM 2258 N N . MET B 1 1 ? -17.578 41.688 14.68 1 91.56 1 MET B N 1
ATOM 2259 C CA . MET B 1 1 ? -16.984 43 14.461 1 91.56 1 MET B CA 1
ATOM 2260 C C . MET B 1 1 ? -15.68 42.906 13.672 1 91.56 1 MET B C 1
ATOM 2262 O O . MET B 1 1 ? -14.836 42.031 13.969 1 91.56 1 MET B O 1
ATOM 2266 N N . LYS B 1 2 ? -15.523 43.625 12.586 1 89.44 2 LYS B N 1
ATOM 2267 C CA . LYS B 1 2 ? -14.32 43.656 11.758 1 89.44 2 LYS B CA 1
ATOM 2268 C C . LYS B 1 2 ? -13.68 45.031 11.766 1 89.44 2 LYS B C 1
ATOM 2270 O O . LYS B 1 2 ? -14.352 46.031 11.5 1 89.44 2 LYS B O 1
ATOM 2275 N N . LEU B 1 3 ? -12.461 45.062 12.234 1 84.94 3 LEU B N 1
ATOM 2276 C CA . LEU B 1 3 ? -11.688 46.281 12.211 1 84.94 3 LEU B CA 1
ATOM 2277 C C . LEU B 1 3 ? -10.5 46.156 11.258 1 84.94 3 LEU B C 1
ATOM 2279 O O . LEU B 1 3 ? -9.789 45.156 11.273 1 84.94 3 LEU B O 1
ATOM 2283 N N . GLY B 1 4 ? -10.344 47.031 10.344 1 77.38 4 GLY B N 1
ATOM 2284 C CA . GLY B 1 4 ? -9.414 46.844 9.242 1 77.38 4 GLY B CA 1
ATOM 2285 C C . GLY B 1 4 ? -8.211 47.781 9.328 1 77.38 4 GLY B C 1
ATOM 2286 O O . GLY B 1 4 ? -8.023 48.469 10.328 1 77.38 4 GLY B O 1
ATOM 2287 N N . SER B 1 5 ? -7.434 47.812 8.211 1 73.06 5 SER B N 1
ATOM 2288 C CA . SER B 1 5 ? -6.129 48.438 8.078 1 73.06 5 SER B CA 1
ATOM 2289 C C . SER B 1 5 ? -6.227 49.969 8.25 1 73.06 5 SER B C 1
ATOM 2291 O O . SER B 1 5 ? -7.215 50.562 7.836 1 73.06 5 SER B O 1
ATOM 2293 N N . GLY B 1 6 ? -5.32 50.5 9.031 1 68.12 6 GLY B N 1
ATOM 2294 C CA . GLY B 1 6 ? -5.172 51.938 9.18 1 68.12 6 GLY B CA 1
ATOM 2295 C C . GLY B 1 6 ? -5.855 52.469 10.422 1 68.12 6 GLY B C 1
ATOM 2296 O O . GLY B 1 6 ? -5.668 53.625 10.781 1 68.12 6 GLY B O 1
ATOM 2297 N N . LEU B 1 7 ? -6.648 51.656 11 1 76.88 7 LEU B N 1
ATOM 2298 C CA . LEU B 1 7 ? -7.363 52.125 12.188 1 76.88 7 LEU B CA 1
ATOM 2299 C C . LEU B 1 7 ? -6.434 52.188 13.391 1 76.88 7 LEU B C 1
ATOM 2301 O O . LEU B 1 7 ? -5.664 51.25 13.641 1 76.88 7 LEU B O 1
ATOM 2305 N N . LEU B 1 8 ? -6.34 53.281 13.961 1 77.25 8 LEU B N 1
ATOM 2306 C CA . LEU B 1 8 ? -5.641 53.469 15.227 1 77.25 8 LEU B CA 1
ATOM 2307 C C . LEU B 1 8 ? -6.633 53.688 16.359 1 77.25 8 LEU B C 1
ATOM 2309 O O . LEU B 1 8 ? -7.473 54.594 16.312 1 77.25 8 LEU B O 1
ATOM 2313 N N . ILE B 1 9 ? -6.668 52.781 17.219 1 78.75 9 ILE B N 1
ATOM 2314 C CA . ILE B 1 9 ? -7.531 52.906 18.391 1 78.75 9 ILE B CA 1
ATOM 2315 C C . ILE B 1 9 ? -6.723 53.406 19.594 1 78.75 9 ILE B C 1
ATOM 2317 O O . ILE B 1 9 ? -5.957 52.656 20.188 1 78.75 9 ILE B O 1
ATOM 2321 N N . GLU B 1 10 ? -6.82 54.594 19.891 1 76.44 10 GLU B N 1
ATOM 2322 C CA . GLU B 1 10 ? -6.066 55.219 20.984 1 76.44 10 GLU B CA 1
ATOM 2323 C C . GLU B 1 10 ? -6.715 54.938 22.328 1 76.44 10 GLU B C 1
ATOM 2325 O O . GLU B 1 10 ? -6.023 54.656 23.312 1 76.44 10 GLU B O 1
ATOM 2330 N N . ALA B 1 11 ? -8.008 55.125 22.375 1 79.25 11 ALA B N 1
ATOM 2331 C CA . ALA B 1 11 ? -8.766 54.844 23.594 1 79.25 11 ALA B CA 1
ATOM 2332 C C . ALA B 1 11 ? -10.188 54.406 23.266 1 79.25 11 ALA B C 1
ATOM 2334 O O . ALA B 1 11 ? -10.719 54.719 22.203 1 79.25 11 ALA B O 1
ATOM 2335 N N . LEU B 1 12 ? -10.648 53.562 24.141 1 81.12 12 LEU B N 1
ATOM 2336 C CA . LEU B 1 12 ? -12.07 53.219 24.062 1 81.12 12 LEU B CA 1
ATOM 2337 C C . LEU B 1 12 ? -12.906 54.188 24.906 1 81.12 12 LEU B C 1
ATOM 2339 O O . LEU B 1 12 ? -12.445 54.656 25.938 1 81.12 12 LEU B O 1
ATOM 2343 N N . PRO B 1 13 ? -13.984 54.531 24.312 1 80.75 13 PRO B N 1
ATOM 2344 C CA . PRO B 1 13 ? -14.852 55.375 25.109 1 80.75 13 PRO B CA 1
ATOM 2345 C C . PRO B 1 13 ? -15.125 54.812 26.5 1 80.75 13 PRO B C 1
ATOM 2347 O O . PRO B 1 13 ? -15.164 53.594 26.672 1 80.75 13 PRO B O 1
ATOM 2350 N N . ALA B 1 14 ? -15.133 55.75 27.547 1 79.81 14 ALA B N 1
ATOM 2351 C CA . ALA B 1 14 ? -15.445 55.344 28.906 1 79.81 14 ALA B CA 1
ATOM 2352 C C . ALA B 1 14 ? -16.781 54.594 28.953 1 79.81 14 ALA B C 1
ATOM 2354 O O . ALA B 1 14 ? -17.75 55 28.297 1 79.81 14 ALA B O 1
ATOM 2355 N N . GLY B 1 15 ? -16.875 53.438 29.516 1 83.06 15 GLY B N 1
ATOM 2356 C CA . GLY B 1 15 ? -18.109 52.688 29.734 1 83.06 15 GLY B CA 1
ATOM 2357 C C . GLY B 1 15 ? -18.453 51.719 28.609 1 83.06 15 GLY B C 1
ATOM 2358 O O . GLY B 1 15 ? -19.516 51.125 28.609 1 83.06 15 GLY B O 1
ATOM 2359 N N . VAL B 1 16 ? -17.641 51.688 27.656 1 85.75 16 VAL B N 1
ATOM 2360 C CA . VAL B 1 16 ? -17.906 50.812 26.531 1 85.75 16 VAL B CA 1
ATOM 2361 C C . VAL B 1 16 ? -18 49.375 27.031 1 85.75 16 VAL B C 1
ATOM 2363 O O . VAL B 1 16 ? -17.203 48.938 27.891 1 85.75 16 VAL B O 1
ATOM 2366 N N . PHE B 1 17 ? -19.109 48.656 26.734 1 90.69 17 PHE B N 1
ATOM 2367 C CA . PHE B 1 17 ? -19.344 47.25 27.047 1 90.69 17 PHE B CA 1
ATOM 2368 C C . PHE B 1 17 ? -19.969 46.5 25.859 1 90.69 17 PHE B C 1
ATOM 2370 O O . PHE B 1 17 ? -20.984 46.938 25.328 1 90.69 17 PHE B O 1
ATOM 2377 N N . LEU B 1 18 ? -19.281 45.562 25.375 1 92.12 18 LEU B N 1
ATOM 2378 C CA . LEU B 1 18 ? -19.75 44.812 24.219 1 92.12 18 LEU B CA 1
ATOM 2379 C C . LEU B 1 18 ? -20.141 43.375 24.609 1 92.12 18 LEU B C 1
ATOM 2381 O O . LEU B 1 18 ? -19.5 42.438 24.188 1 92.12 18 LEU B O 1
ATOM 2385 N N . PRO B 1 19 ? -21.281 43.188 25.328 1 91.81 19 PRO B N 1
ATOM 2386 C CA . PRO B 1 19 ? -21.641 41.906 25.922 1 91.81 19 PRO B CA 1
ATOM 2387 C C . PRO B 1 19 ? -22.125 40.875 24.891 1 91.81 19 PRO B C 1
ATOM 2389 O O . PRO B 1 19 ? -22.219 39.688 25.188 1 91.81 19 PRO B O 1
ATOM 2392 N N . ALA B 1 20 ? -22.312 41.344 23.625 1 94 20 ALA B N 1
ATOM 2393 C CA . ALA B 1 20 ? -22.844 40.438 22.609 1 94 20 ALA B CA 1
ATOM 2394 C C . ALA B 1 20 ? -21.828 40.156 21.516 1 94 20 ALA B C 1
ATOM 2396 O O . ALA B 1 20 ? -22.094 39.406 20.578 1 94 20 ALA B O 1
ATOM 2397 N N . LEU B 1 21 ? -20.641 40.719 21.688 1 94.56 21 LEU B N 1
ATOM 2398 C CA . LEU B 1 21 ? -19.625 40.531 20.641 1 94.56 21 LEU B CA 1
ATOM 2399 C C . LEU B 1 21 ? -19.062 39.125 20.688 1 94.56 21 LEU B C 1
ATOM 2401 O O . LEU B 1 21 ? -18.391 38.75 21.656 1 94.56 21 LEU B O 1
ATOM 2405 N N . LYS B 1 22 ? -19.281 38.344 19.594 1 96.38 22 LYS B N 1
ATOM 2406 C CA . LYS B 1 22 ? -18.859 36.938 19.562 1 96.38 22 LYS B CA 1
ATOM 2407 C C . LYS B 1 22 ? -17.641 36.75 18.672 1 96.38 22 LYS B C 1
ATOM 2409 O O . LYS B 1 22 ? -16.859 35.844 18.875 1 96.38 22 LYS B O 1
ATOM 2414 N N . SER B 1 23 ? -17.594 37.594 17.641 1 97.31 23 SER B N 1
ATOM 2415 C CA . SER B 1 23 ? -16.484 37.469 16.688 1 97.31 23 SER B CA 1
ATOM 2416 C C . SER B 1 23 ? -15.805 38.812 16.469 1 97.31 23 SER B C 1
ATOM 2418 O O . SER B 1 23 ? -16.469 39.812 16.266 1 97.31 23 SER B O 1
ATOM 2420 N N . LEU B 1 24 ? -14.469 38.875 16.594 1 94.88 24 LEU B N 1
ATOM 2421 C CA . LEU B 1 24 ? -13.672 40.062 16.375 1 94.88 24 LEU B CA 1
ATOM 2422 C C . LEU B 1 24 ? -12.562 39.812 15.359 1 94.88 24 LEU B C 1
ATOM 2424 O O . LEU B 1 24 ? -11.75 38.906 15.531 1 94.88 24 LEU B O 1
ATOM 2428 N N . PHE B 1 25 ? -12.562 40.5 14.297 1 93.88 25 PHE B N 1
ATOM 2429 C CA . PHE B 1 25 ? -11.555 40.438 13.25 1 93.88 25 PHE B CA 1
ATOM 2430 C C . PHE B 1 25 ? -10.727 41.719 13.195 1 93.88 25 PHE B C 1
ATOM 2432 O O . PHE B 1 25 ? -11.266 42.781 12.922 1 93.88 25 PHE B O 1
ATOM 2439 N N . LEU B 1 26 ? -9.453 41.562 13.508 1 89.44 26 LEU B N 1
ATOM 2440 C CA . LEU B 1 26 ? -8.523 42.688 13.5 1 89.44 26 LEU B CA 1
ATOM 2441 C C . LEU B 1 26 ? -7.504 42.531 12.383 1 89.44 26 LEU B C 1
ATOM 2443 O O . LEU B 1 26 ? -6.652 41.656 12.422 1 89.44 26 LEU B O 1
ATOM 2447 N N . ASP B 1 27 ? -7.516 43.406 11.453 1 88.56 27 ASP B N 1
ATOM 2448 C CA . ASP B 1 27 ? -6.555 43.406 10.352 1 88.56 27 ASP B CA 1
ATOM 2449 C C . ASP B 1 27 ? -5.668 44.656 10.391 1 88.56 27 ASP B C 1
ATOM 2451 O O . ASP B 1 27 ? -6.07 45.719 9.945 1 88.56 27 ASP B O 1
ATOM 2455 N N . SER B 1 28 ? -4.504 44.5 10.938 1 83 28 SER B N 1
ATOM 2456 C CA . SER B 1 28 ? -3.486 45.531 11.008 1 83 28 SER B CA 1
ATOM 2457 C C . SER B 1 28 ? -3.979 46.75 11.812 1 83 28 SER B C 1
ATOM 2459 O O . SER B 1 28 ? -3.807 47.875 11.398 1 83 28 SER B O 1
ATOM 2461 N N . VAL B 1 29 ? -4.75 46.438 12.781 1 82 29 VAL B N 1
ATOM 2462 C CA . VAL B 1 29 ? -5.234 47.5 13.672 1 82 29 VAL B CA 1
ATOM 2463 C C . VAL B 1 29 ? -4.137 47.875 14.656 1 82 29 VAL B C 1
ATOM 2465 O O . VAL B 1 29 ? -3.443 47.031 15.195 1 82 29 VAL B O 1
ATOM 2468 N N . ARG B 1 30 ? -3.994 49.219 14.844 1 79.75 30 ARG B N 1
ATOM 2469 C CA . ARG B 1 30 ? -3.012 49.719 15.805 1 79.75 30 ARG B CA 1
ATOM 2470 C C . ARG B 1 30 ? -3.684 50.125 17.109 1 79.75 30 ARG B C 1
ATOM 2472 O O . ARG B 1 30 ? -4.73 50.781 17.094 1 79.75 30 ARG B O 1
ATOM 2479 N N . PHE B 1 31 ? -3.152 49.594 18.141 1 78.19 31 PHE B N 1
ATOM 2480 C CA . PHE B 1 31 ? -3.658 49.969 19.453 1 78.19 31 PHE B CA 1
ATOM 2481 C C . PHE B 1 31 ? -2.645 50.812 20.203 1 78.19 31 PHE B C 1
ATOM 2483 O O . PHE B 1 31 ? -1.438 50.562 20.125 1 78.19 31 PHE B O 1
ATOM 2490 N N . PHE B 1 32 ? -3.096 52.031 20.594 1 68.62 32 PHE B N 1
ATOM 2491 C CA . PHE B 1 32 ? -2.217 52.875 21.406 1 68.62 32 PHE B CA 1
ATOM 2492 C C . PHE B 1 32 ? -1.958 52.25 22.766 1 68.62 32 PHE B C 1
ATOM 2494 O O . PHE B 1 32 ? -2.861 51.656 23.359 1 68.62 32 PHE B O 1
ATOM 2501 N N . GLY B 1 33 ? -0.664 51.906 23 1 60.53 33 GLY B N 1
ATOM 2502 C CA . GLY B 1 33 ? -0.26 51.406 24.312 1 60.53 33 GLY B CA 1
ATOM 2503 C C . GLY B 1 33 ? 0.36 52.5 25.172 1 60.53 33 GLY B C 1
ATOM 2504 O O . GLY B 1 33 ? 1.125 53.344 24.672 1 60.53 33 GLY B O 1
ATOM 2505 N N . VAL B 1 34 ? -0.381 53.125 26.156 1 51.81 34 VAL B N 1
ATOM 2506 C CA . VAL B 1 34 ? 0.317 54.062 27.031 1 51.81 34 VAL B CA 1
ATOM 2507 C C . VAL B 1 34 ? 1.375 53.344 27.844 1 51.81 34 VAL B C 1
ATOM 2509 O O . VAL B 1 34 ? 1.267 52.125 28.062 1 51.81 34 VAL B O 1
ATOM 2512 N N . ASP B 1 35 ? 2.578 54.125 28.078 1 46.31 35 ASP B N 1
ATOM 2513 C CA . ASP B 1 35 ? 3.732 53.656 28.859 1 46.31 35 ASP B CA 1
ATOM 2514 C C . ASP B 1 35 ? 3.301 52.812 30.031 1 46.31 35 ASP B C 1
ATOM 2516 O O . ASP B 1 35 ? 4.109 52.062 30.594 1 46.31 35 ASP B O 1
ATOM 2520 N N . ASP B 1 36 ? 2.191 53.094 30.672 1 43.97 36 ASP B N 1
ATOM 2521 C CA . ASP B 1 36 ? 1.873 52.5 31.953 1 43.97 36 ASP B CA 1
ATOM 2522 C C . ASP B 1 36 ? 1.249 51.125 31.781 1 43.97 36 ASP B C 1
ATOM 2524 O O . ASP B 1 36 ? 0.624 50.594 32.719 1 43.97 36 ASP B O 1
ATOM 2528 N N . GLY B 1 37 ? 1.229 50.5 30.734 1 49.75 37 GLY B N 1
ATOM 2529 C CA . GLY B 1 37 ? 0.82 49.125 30.672 1 49.75 37 GLY B CA 1
ATOM 2530 C C . GLY B 1 37 ? -0.586 48.938 30.141 1 49.75 37 GLY B C 1
ATOM 2531 O O . GLY B 1 37 ? -1.061 47.781 30.016 1 49.75 37 GLY B O 1
ATOM 2532 N N . ARG B 1 38 ? -1.278 50.062 30.062 1 54.03 38 ARG B N 1
ATOM 2533 C CA . ARG B 1 38 ? -2.656 49.969 29.594 1 54.03 38 ARG B CA 1
ATOM 2534 C C . ARG B 1 38 ? -2.711 49.844 28.078 1 54.03 38 ARG B C 1
ATOM 2536 O O . ARG B 1 38 ? -2.191 50.719 27.359 1 54.03 38 ARG B O 1
ATOM 2543 N N . CYS B 1 39 ? -2.861 48.75 27.422 1 70.75 39 CYS B N 1
ATOM 2544 C CA . CYS B 1 39 ? -3.023 48.406 26.016 1 70.75 39 CYS B CA 1
ATOM 2545 C C . CYS B 1 39 ? -4.5 48.375 25.625 1 70.75 39 CYS B C 1
ATOM 2547 O O . CYS B 1 39 ? -5.305 47.75 26.312 1 70.75 39 CYS B O 1
ATOM 2549 N N . THR B 1 40 ? -4.922 49.406 24.891 1 79.69 40 THR B N 1
ATOM 2550 C CA . THR B 1 40 ? -6.289 49.5 24.406 1 79.69 40 THR B CA 1
ATOM 2551 C C . THR B 1 40 ? -6.801 48.156 23.922 1 79.69 40 THR B C 1
ATOM 2553 O O . THR B 1 40 ? -7.988 47.844 24.047 1 79.69 40 THR B O 1
ATOM 2556 N N . PHE B 1 41 ? -5.922 47.375 23.562 1 86.25 41 PHE B N 1
ATOM 2557 C CA . PHE B 1 41 ? -6.309 46.031 23.125 1 86.25 41 PHE B CA 1
ATOM 2558 C C . PHE B 1 41 ? -6.82 45.219 24.297 1 86.25 41 PHE B C 1
ATOM 2560 O O . PHE B 1 41 ? -7.852 44.531 24.188 1 86.25 41 PHE B O 1
ATOM 2567 N N . LYS B 1 42 ? -6.117 45.25 25.344 1 86.38 42 LYS B N 1
ATOM 2568 C CA . LYS B 1 42 ? -6.539 44.531 26.562 1 86.38 42 LYS B CA 1
ATOM 2569 C C . LYS B 1 42 ? -7.926 45 27 1 86.38 42 LYS B C 1
ATOM 2571 O O . LYS B 1 42 ? -8.766 44.188 27.391 1 86.38 42 LYS B O 1
ATOM 2576 N N . THR B 1 43 ? -8.148 46.312 26.969 1 86.19 43 THR B N 1
ATOM 2577 C CA . THR B 1 43 ? -9.438 46.844 27.344 1 86.19 43 THR B CA 1
ATOM 2578 C C . THR B 1 43 ? -10.539 46.344 26.406 1 86.19 43 THR B C 1
ATOM 2580 O O . THR B 1 43 ? -11.633 46.031 26.844 1 86.19 43 THR B O 1
ATOM 2583 N N . LEU B 1 44 ? -10.211 46.344 25.203 1 88.56 44 LEU B N 1
ATOM 2584 C CA . LEU B 1 44 ? -11.18 45.875 24.219 1 88.56 44 LEU B CA 1
ATOM 2585 C C . LEU B 1 44 ? -11.609 44.438 24.516 1 88.56 44 LEU B C 1
ATOM 2587 O O . LEU B 1 44 ? -12.797 44.125 24.453 1 88.56 44 LEU B O 1
ATOM 2591 N N . LEU B 1 45 ? -10.719 43.562 24.875 1 91.88 45 LEU B N 1
ATOM 2592 C CA . LEU B 1 45 ? -11.039 42.188 25.203 1 91.88 45 LEU B CA 1
ATOM 2593 C C . LEU B 1 45 ? -11.836 42.094 26.5 1 91.88 45 LEU B C 1
ATOM 2595 O O . LEU B 1 45 ? -12.742 41.281 26.625 1 91.88 45 LEU B O 1
ATOM 2599 N N . SER B 1 46 ? -11.516 42.969 27.438 1 90.44 46 SER B N 1
ATOM 2600 C CA . SER B 1 46 ? -12.18 42.938 28.734 1 90.44 46 SER B CA 1
ATOM 2601 C C . SER B 1 46 ? -13.648 43.344 28.625 1 90.44 46 SER B C 1
ATOM 2603 O O . SER B 1 46 ? -14.477 42.875 29.406 1 90.44 46 SER B O 1
ATOM 2605 N N . VAL B 1 47 ? -13.938 44.125 27.703 1 92.88 47 VAL B N 1
ATOM 2606 C CA . VAL B 1 47 ? -15.32 44.594 27.578 1 92.88 47 VAL B CA 1
ATOM 2607 C C . VAL B 1 47 ? -16.078 43.656 26.641 1 92.88 47 VAL B C 1
ATOM 2609 O O . VAL B 1 47 ? -17.25 43.906 26.312 1 92.88 47 VAL B O 1
ATOM 2612 N N . SER B 1 48 ? -15.461 42.625 26.141 1 94.88 48 SER B N 1
ATOM 2613 C CA . SER B 1 48 ? -16.078 41.625 25.281 1 94.88 48 SER B CA 1
ATOM 2614 C C . SER B 1 48 ? -16.031 40.25 25.938 1 94.88 48 SER B C 1
ATOM 2616 O O . SER B 1 48 ? -15.367 39.312 25.438 1 94.88 48 SER B O 1
ATOM 2618 N N . PRO B 1 49 ? -16.75 40 26.969 1 93.94 49 PRO B N 1
ATOM 2619 C CA . PRO B 1 49 ? -16.594 38.812 27.812 1 93.94 49 PRO B CA 1
ATOM 2620 C C . PRO B 1 49 ? -17.047 37.531 27.109 1 93.94 49 PRO B C 1
ATOM 2622 O O . PRO B 1 49 ? -16.641 36.406 27.5 1 93.94 49 PRO B O 1
ATOM 2625 N N . VAL B 1 50 ? -17.844 37.625 26 1 96.19 50 VAL B N 1
ATOM 2626 C CA . VAL B 1 50 ? -18.391 36.406 25.391 1 96.19 50 VAL B CA 1
ATOM 2627 C C . VAL B 1 50 ? -17.734 36.156 24.031 1 96.19 50 VAL B C 1
ATOM 2629 O O . VAL B 1 50 ? -18.266 35.438 23.203 1 96.19 50 VAL B O 1
ATOM 2632 N N . LEU B 1 51 ? -16.609 36.844 23.797 1 96.94 51 LEU B N 1
ATOM 2633 C CA . LEU B 1 51 ? -15.875 36.688 22.547 1 96.94 51 LEU B CA 1
ATOM 2634 C C . LEU B 1 51 ? -15.484 35.219 22.312 1 96.94 51 LEU B C 1
ATOM 2636 O O . LEU B 1 51 ? -14.828 34.625 23.156 1 96.94 51 LEU B O 1
ATOM 2640 N N . GLN B 1 52 ? -15.898 34.656 21.141 1 98.12 52 GLN B N 1
ATOM 2641 C CA . GLN B 1 52 ? -15.648 33.219 20.844 1 98.12 52 GLN B CA 1
ATOM 2642 C C . GLN B 1 52 ? -14.641 33.094 19.703 1 98.12 52 GLN B C 1
ATOM 2644 O O . GLN B 1 52 ? -13.969 32.062 19.609 1 98.12 52 GLN B O 1
ATOM 2649 N N . GLU B 1 53 ? -14.609 34.031 18.828 1 98.25 53 GLU B N 1
ATOM 2650 C CA . GLU B 1 53 ? -13.711 33.969 17.688 1 98.25 53 GLU B CA 1
ATOM 2651 C C . GLU B 1 53 ? -12.883 35.25 17.578 1 98.25 53 GLU B C 1
ATOM 2653 O O . GLU B 1 53 ? -13.43 36.344 17.562 1 98.25 53 GLU B O 1
ATOM 2658 N N . LEU B 1 54 ? -11.578 35.125 17.547 1 96.94 54 LEU B N 1
ATOM 2659 C CA . LEU B 1 54 ? -10.664 36.281 17.391 1 96.94 54 LEU B CA 1
ATOM 2660 C C . LEU B 1 54 ? -9.688 36.031 16.234 1 96.94 54 LEU B C 1
ATOM 2662 O O . LEU B 1 54 ? -8.984 35.031 16.219 1 96.94 54 LEU B O 1
ATOM 2666 N N . VAL B 1 55 ? -9.703 36.812 15.258 1 95.31 55 VAL B N 1
ATOM 2667 C CA . VAL B 1 55 ? -8.734 36.781 14.164 1 95.31 55 VAL B CA 1
ATOM 2668 C C . VAL B 1 55 ? -7.883 38.062 14.203 1 95.31 55 VAL B C 1
ATOM 2670 O O . VAL B 1 55 ? -8.414 39.188 14.164 1 95.31 55 VAL B O 1
ATOM 2673 N N . MET B 1 56 ? -6.617 37.844 14.367 1 91.25 56 MET B N 1
ATOM 2674 C CA . MET B 1 56 ? -5.688 38.969 14.422 1 91.25 56 MET B CA 1
ATOM 2675 C C . MET B 1 56 ? -4.586 38.812 13.375 1 91.25 56 MET B C 1
ATOM 2677 O O . MET B 1 56 ? -3.766 37.906 13.453 1 91.25 56 MET B O 1
ATOM 2681 N N . ASN B 1 57 ? -4.625 39.594 12.25 1 86.81 57 ASN B N 1
ATOM 2682 C CA . ASN B 1 57 ? -3.602 39.625 11.211 1 86.81 57 ASN B CA 1
ATOM 2683 C C . ASN B 1 57 ? -2.822 40.938 11.227 1 86.81 57 ASN B C 1
ATOM 2685 O O . ASN B 1 57 ? -3.391 42 10.984 1 86.81 57 ASN B O 1
ATOM 2689 N N . GLY B 1 58 ? -1.62 41.25 11.164 1 68.25 58 GLY B N 1
ATOM 2690 C CA . GLY B 1 58 ? -0.938 42.469 10.797 1 68.25 58 GLY B CA 1
ATOM 2691 C C . GLY B 1 58 ? -0.483 43.281 11.992 1 68.25 58 GLY B C 1
ATOM 2692 O O . GLY B 1 58 ? 0.256 44.25 11.844 1 68.25 58 GLY B O 1
ATOM 2693 N N . ASN B 1 59 ? 0.211 43 12.867 1 56.69 59 ASN B N 1
ATOM 2694 C CA . ASN B 1 59 ? 0.413 44.188 13.68 1 56.69 59 ASN B CA 1
ATOM 2695 C C . ASN B 1 59 ? 1.775 44.844 13.422 1 56.69 59 ASN B C 1
ATOM 2697 O O . ASN B 1 59 ? 2.779 44.406 14 1 56.69 59 ASN B O 1
ATOM 2701 N N . GLU B 1 60 ? 1.991 44.906 12.172 1 52.53 60 GLU B N 1
ATOM 2702 C CA . GLU B 1 60 ? 3.338 45.406 11.906 1 52.53 60 GLU B CA 1
ATOM 2703 C C . GLU B 1 60 ? 3.896 46.156 13.117 1 52.53 60 GLU B C 1
ATOM 2705 O O . GLU B 1 60 ? 5.02 45.875 13.547 1 52.53 60 GLU B O 1
ATOM 2710 N N . TRP B 1 61 ? 3.459 47.562 13.102 1 48.56 61 TRP B N 1
ATOM 2711 C CA . TRP B 1 61 ? 4.27 48.719 13.43 1 48.56 61 TRP B CA 1
ATOM 2712 C C . TRP B 1 61 ? 4.586 48.75 14.922 1 48.56 61 TRP B C 1
ATOM 2714 O O . TRP B 1 61 ? 5.52 49.438 15.344 1 48.56 61 TRP B O 1
ATOM 2724 N N . GLU B 1 62 ? 3.586 48.562 15.758 1 51.28 62 GLU B N 1
ATOM 2725 C CA . GLU B 1 62 ? 4.008 48.875 17.125 1 51.28 62 GLU B CA 1
ATOM 2726 C C . GLU B 1 62 ? 4.48 47.625 17.859 1 51.28 62 GLU B C 1
ATOM 2728 O O . GLU B 1 62 ? 3.711 46.656 18.047 1 51.28 62 GLU B O 1
ATOM 2733 N N . ARG B 1 63 ? 5.711 47.188 17.469 1 55.88 63 ARG B N 1
ATOM 2734 C CA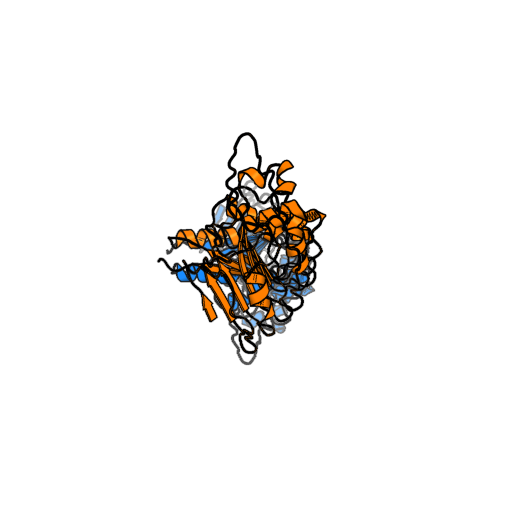 . ARG B 1 63 ? 6.297 46.156 18.312 1 55.88 63 ARG B CA 1
ATOM 2735 C C . ARG B 1 63 ? 5.758 46.219 19.734 1 55.88 63 ARG B C 1
ATOM 2737 O O . ARG B 1 63 ? 6.176 47.062 20.516 1 55.88 63 ARG B O 1
ATOM 2744 N N . TRP B 1 64 ? 4.582 45.625 19.797 1 62.69 64 TRP B N 1
ATOM 2745 C CA . TRP B 1 64 ? 4.039 45.562 21.141 1 62.69 64 TRP B CA 1
ATOM 2746 C C . TRP B 1 64 ? 5.066 45 22.109 1 62.69 64 TRP B C 1
ATOM 2748 O O . TRP B 1 64 ? 5.762 44.031 21.797 1 62.69 64 TRP B O 1
ATOM 2758 N N . LYS B 1 65 ? 5.297 45.812 23.109 1 70.38 65 LYS B N 1
ATOM 2759 C CA . LYS B 1 65 ? 6.164 45.281 24.141 1 70.38 65 LYS B CA 1
ATOM 2760 C C . LYS B 1 65 ? 5.527 44.062 24.812 1 70.38 65 LYS B C 1
ATOM 2762 O O . LYS B 1 65 ? 6.215 43.094 25.125 1 70.38 65 LYS B O 1
ATOM 2767 N N . CYS B 1 66 ? 4.117 44.219 24.969 1 78.25 66 CYS B N 1
ATOM 2768 C CA . CYS B 1 66 ? 3.426 43.094 25.578 1 78.25 66 CYS B CA 1
ATOM 2769 C C . CYS B 1 66 ? 2.01 42.969 25.031 1 78.25 66 CYS B C 1
ATOM 2771 O O . CYS B 1 66 ? 1.408 43.938 24.609 1 78.25 66 CYS B O 1
ATOM 2773 N N . ILE B 1 67 ? 1.434 41.781 24.922 1 83.62 67 ILE B N 1
ATOM 2774 C CA . ILE B 1 67 ? 0.069 41.438 24.516 1 83.62 67 ILE B CA 1
ATOM 2775 C C . ILE B 1 67 ? -0.542 40.469 25.531 1 83.62 67 ILE B C 1
ATOM 2777 O O . ILE B 1 67 ? 0.1 39.5 25.922 1 83.62 67 ILE B O 1
ATOM 2781 N N . SER B 1 68 ? -1.72 40.844 26.016 1 89.69 68 SER B N 1
ATOM 2782 C CA . SER B 1 68 ? -2.447 39.938 26.906 1 89.69 68 SER B CA 1
ATOM 2783 C C . SER B 1 68 ? -3.703 39.406 26.234 1 89.69 68 SER B C 1
ATOM 2785 O O . SER B 1 68 ? -4.406 40.125 25.531 1 89.69 68 SER B O 1
ATOM 2787 N N . PHE B 1 69 ? -3.955 38.094 26.422 1 94.06 69 PHE B N 1
ATOM 2788 C CA . PHE B 1 69 ? -5.172 37.438 25.969 1 94.06 69 PHE B CA 1
ATOM 2789 C C . PHE B 1 69 ? -6.004 36.969 27.156 1 94.06 69 PHE B C 1
ATOM 2791 O O . PHE B 1 69 ? -5.824 35.844 27.641 1 94.06 69 PHE B O 1
ATOM 2798 N N . ASP B 1 70 ? -6.82 37.812 27.641 1 94.56 70 ASP B N 1
ATOM 2799 C CA . ASP B 1 70 ? -7.754 37.438 28.688 1 94.56 70 ASP B CA 1
ATOM 2800 C C . ASP B 1 70 ? -9.164 37.25 28.141 1 94.56 70 ASP B C 1
ATOM 2802 O O . ASP B 1 70 ? -10.031 38.094 28.328 1 94.56 70 ASP B O 1
ATOM 2806 N N . THR B 1 71 ? -9.336 36.188 27.453 1 94.88 71 THR B N 1
ATOM 2807 C CA . THR B 1 71 ? -10.594 35.844 26.797 1 94.88 71 THR B CA 1
ATOM 2808 C C . THR B 1 71 ? -10.977 34.375 27.109 1 94.88 71 THR B C 1
ATOM 2810 O O . THR B 1 71 ? -10.797 33.5 26.266 1 94.88 71 THR B O 1
ATOM 2813 N N . PRO B 1 72 ? -11.555 34.094 28.25 1 95.12 72 PRO B N 1
ATOM 2814 C CA . PRO B 1 72 ? -11.82 32.719 28.688 1 95.12 72 PRO B CA 1
ATOM 2815 C C . PRO B 1 72 ? -12.875 32 27.844 1 95.12 72 PRO B C 1
ATOM 2817 O O . PRO B 1 72 ? -12.945 30.781 27.828 1 95.12 72 PRO B O 1
ATOM 2820 N N . ALA B 1 73 ? -13.695 32.75 27.078 1 96.88 73 ALA B N 1
ATOM 2821 C CA . ALA B 1 73 ? -14.766 32.156 26.281 1 96.88 73 ALA B CA 1
ATOM 2822 C C . ALA B 1 73 ? -14.297 31.875 24.859 1 96.88 73 ALA B C 1
ATOM 2824 O O . ALA B 1 73 ? -15.031 31.266 24.062 1 96.88 73 ALA B O 1
ATOM 2825 N N . LEU B 1 74 ? -13.102 32.281 24.531 1 97.94 74 LEU B N 1
ATOM 2826 C CA . LEU B 1 74 ? -12.586 32.188 23.172 1 97.94 74 LEU B CA 1
ATOM 2827 C C . LEU B 1 74 ? -12.445 30.703 22.781 1 97.94 74 LEU B C 1
ATOM 2829 O O . LEU B 1 74 ? -11.836 29.922 23.5 1 97.94 74 LEU B O 1
ATOM 2833 N N . THR B 1 75 ? -13.031 30.328 21.578 1 98.5 75 THR B N 1
ATOM 2834 C CA . THR B 1 75 ? -12.953 28.938 21.125 1 98.5 75 THR B CA 1
ATOM 2835 C C . THR B 1 75 ? -12.094 28.828 19.859 1 98.5 75 THR B C 1
ATOM 2837 O O . THR B 1 75 ? -11.625 27.75 19.516 1 98.5 75 THR B O 1
ATOM 2840 N N . TYR B 1 76 ? -11.969 29.953 19.188 1 98.62 76 TYR B N 1
ATOM 2841 C CA . TYR B 1 76 ? -11.188 29.984 17.969 1 98.62 76 TYR B CA 1
ATOM 2842 C C . TYR B 1 76 ? -10.258 31.188 17.938 1 98.62 76 TYR B C 1
ATOM 2844 O O . TYR B 1 76 ? -10.695 32.312 18.141 1 98.62 76 TYR B O 1
ATOM 2852 N N . LEU B 1 77 ? -8.977 31 17.641 1 98.12 77 LEU B N 1
ATOM 2853 C CA . LEU B 1 77 ? -7.992 32.062 17.531 1 98.12 77 LEU B CA 1
ATOM 2854 C C . LEU B 1 77 ? -7.188 31.938 16.25 1 98.12 77 LEU B C 1
ATOM 2856 O O . LEU B 1 77 ? -6.59 30.891 15.984 1 98.12 77 LEU B O 1
ATOM 2860 N N . ASP B 1 78 ? -7.219 32.844 15.445 1 97.5 78 ASP B N 1
ATOM 2861 C CA . ASP B 1 78 ? -6.316 33.031 14.312 1 97.5 78 ASP B CA 1
ATOM 2862 C C . ASP B 1 78 ? -5.371 34.219 14.539 1 97.5 78 ASP B C 1
ATOM 2864 O O . ASP B 1 78 ? -5.785 35.375 14.469 1 97.5 78 ASP B O 1
ATOM 2868 N N . TYR B 1 79 ? -4.137 33.906 14.875 1 94.81 79 TYR B N 1
ATOM 2869 C CA . TYR B 1 79 ? -3.215 34.906 15.367 1 94.81 79 TYR B CA 1
ATOM 2870 C C . TYR B 1 79 ? -1.945 34.938 14.523 1 94.81 79 TYR B C 1
ATOM 2872 O O . TYR B 1 79 ? -1.199 33.969 14.469 1 94.81 79 TYR B O 1
ATOM 2880 N N . SER B 1 80 ? -1.72 35.969 13.797 1 92.62 80 SER B N 1
ATOM 2881 C CA . SER B 1 80 ? -0.516 36.219 13.008 1 92.62 80 SER B CA 1
ATOM 2882 C C . SER B 1 80 ? 0.128 37.562 13.383 1 92.62 80 SER B C 1
ATOM 2884 O O . SER B 1 80 ? -0.438 38.625 13.125 1 92.62 80 SER B O 1
ATOM 2886 N N . ASP B 1 81 ? 1.267 37.438 14.062 1 87.62 81 ASP B N 1
ATOM 2887 C CA . ASP B 1 81 ? 1.935 38.688 14.484 1 87.62 81 ASP B CA 1
ATOM 2888 C C . ASP B 1 81 ? 3.381 38.406 14.891 1 87.62 81 ASP B C 1
ATOM 2890 O O . ASP B 1 81 ? 3.799 37.25 14.977 1 87.62 81 ASP B O 1
ATOM 2894 N N . TYR B 1 82 ? 4.133 39.531 15.117 1 85 82 TYR B N 1
ATOM 2895 C CA . TYR B 1 82 ? 5.441 39.406 15.75 1 85 82 TYR B CA 1
ATOM 2896 C C . TYR B 1 82 ? 5.309 39.125 17.234 1 85 82 TYR B C 1
ATOM 2898 O O . TYR B 1 82 ? 4.453 39.688 17.906 1 85 82 TYR B O 1
ATOM 2906 N N . VAL B 1 83 ? 6.117 38.25 17.672 1 87.94 83 VAL B N 1
ATOM 2907 C CA . VAL B 1 83 ? 6.078 37.906 19.078 1 87.94 83 VAL B CA 1
ATOM 2908 C C . VAL B 1 83 ? 6.613 39.062 19.922 1 87.94 83 VAL B C 1
ATOM 2910 O O . VAL B 1 83 ? 7.727 39.531 19.703 1 87.94 83 VAL B O 1
ATOM 2913 N N . PRO B 1 84 ? 5.84 39.438 20.859 1 84.44 84 PRO B N 1
ATOM 2914 C CA . PRO B 1 84 ? 6.309 40.5 21.75 1 84.44 84 PRO B CA 1
ATOM 2915 C C . PRO B 1 84 ? 7.25 40 22.844 1 84.44 84 PRO B C 1
ATOM 2917 O O . PRO B 1 84 ? 7.602 38.812 22.859 1 84.44 84 PRO B O 1
ATOM 2920 N N . LYS B 1 85 ? 7.668 40.969 23.688 1 82.06 85 LYS B N 1
ATOM 2921 C CA . LYS B 1 85 ? 8.578 40.625 24.781 1 82.06 85 LYS B CA 1
ATOM 2922 C C . LYS B 1 85 ? 7.91 39.688 25.781 1 82.06 85 LYS B C 1
ATOM 2924 O O . LYS B 1 85 ? 8.57 38.844 26.391 1 82.06 85 LYS B O 1
ATOM 2929 N N . GLU B 1 86 ? 6.648 39.938 25.859 1 86.25 86 GLU B N 1
ATOM 2930 C CA . GLU B 1 86 ? 5.977 39.062 26.828 1 86.25 86 GLU B CA 1
ATOM 2931 C C . GLU B 1 86 ? 4.473 39.031 26.578 1 86.25 86 GLU B C 1
ATOM 2933 O O . GLU B 1 86 ? 3.924 39.906 25.922 1 86.25 86 GLU B O 1
ATOM 2938 N N . TYR B 1 87 ? 3.867 37.969 27.109 1 90.69 87 TYR B N 1
ATOM 2939 C CA . TYR B 1 87 ? 2.424 37.812 27.25 1 90.69 87 TYR B CA 1
ATOM 2940 C C . TYR B 1 87 ? 2.01 37.75 28.703 1 90.69 87 TYR B C 1
ATOM 2942 O O . TYR B 1 87 ? 1.906 36.656 29.266 1 90.69 87 TYR B O 1
ATOM 2950 N N . PRO B 1 88 ? 1.735 38.844 29.266 1 91 88 PRO B N 1
ATOM 2951 C CA . PRO B 1 88 ? 1.548 38.906 30.719 1 91 88 PRO B CA 1
ATOM 2952 C C . PRO B 1 88 ? 0.38 38.031 31.188 1 91 88 PRO B C 1
ATOM 2954 O O . PRO B 1 88 ? 0.487 37.344 32.219 1 91 88 PRO B O 1
ATOM 2957 N N . THR B 1 89 ? -0.741 38.125 30.531 1 93.69 89 THR B N 1
ATOM 2958 C CA . THR B 1 89 ? -1.928 37.375 30.875 1 93.69 89 THR B CA 1
ATOM 2959 C C . THR B 1 89 ? -2.416 36.562 29.672 1 93.69 89 THR B C 1
ATOM 2961 O O . THR B 1 89 ? -2.648 37.125 28.594 1 93.69 89 THR B O 1
ATOM 2964 N N . VAL B 1 90 ? -2.469 35.281 29.922 1 95.88 90 VAL B N 1
ATOM 2965 C CA . VAL B 1 90 ? -3.01 34.406 28.891 1 95.88 90 VAL B CA 1
ATOM 2966 C C . VAL B 1 90 ? -4.074 33.5 29.484 1 95.88 90 VAL B C 1
ATOM 2968 O O . VAL B 1 90 ? -3.756 32.594 30.25 1 95.88 90 VAL B O 1
ATOM 2971 N N . ASN B 1 91 ? -5.289 33.844 29.297 1 97.19 91 ASN B N 1
ATOM 2972 C CA . ASN B 1 91 ? -6.449 33.062 29.688 1 97.19 91 ASN B CA 1
ATOM 2973 C C . ASN B 1 91 ? -7.254 32.594 28.484 1 97.19 91 ASN B C 1
ATOM 2975 O O . ASN B 1 91 ? -8.164 33.281 28.031 1 97.19 91 ASN B O 1
ATOM 2979 N N . LEU B 1 92 ? -6.914 31.438 28 1 97.31 92 LEU B N 1
ATOM 2980 C CA . LEU B 1 92 ? -7.527 30.828 26.812 1 97.31 92 LEU B CA 1
ATOM 2981 C C . LEU B 1 92 ? -8.094 29.453 27.141 1 97.31 92 LEU B C 1
ATOM 2983 O O . LEU B 1 92 ? -7.926 28.516 26.359 1 97.31 92 LEU B O 1
ATOM 2987 N N . ASP B 1 93 ? -8.797 29.281 28.156 1 95.44 93 ASP B N 1
ATOM 2988 C CA . ASP B 1 93 ? -9.148 27.984 28.734 1 95.44 93 ASP B CA 1
ATOM 2989 C C . ASP B 1 93 ? -10.172 27.266 27.859 1 95.44 93 ASP B C 1
ATOM 2991 O O . ASP B 1 93 ? -10.242 26.031 27.859 1 95.44 93 ASP B O 1
ATOM 2995 N N . SER B 1 94 ? -10.922 27.984 27.047 1 97.44 94 SER B N 1
ATOM 2996 C CA . SER B 1 94 ? -11.961 27.359 26.234 1 97.44 94 SER B CA 1
ATOM 2997 C C . SER B 1 94 ? -11.5 27.188 24.797 1 97.44 94 SER B C 1
ATOM 2999 O O . SER B 1 94 ? -12.266 26.75 23.938 1 97.44 94 SER B O 1
ATOM 3001 N N . LEU B 1 95 ? -10.281 27.562 24.562 1 98.19 95 LEU B N 1
ATOM 3002 C CA . LEU B 1 95 ? -9.781 27.547 23.188 1 98.19 95 LEU B CA 1
ATOM 3003 C C . LEU B 1 95 ? -9.75 26.125 22.641 1 98.19 95 LEU B C 1
ATOM 3005 O O . LEU B 1 95 ? -9.211 25.219 23.281 1 98.19 95 LEU B O 1
ATOM 3009 N N . VAL B 1 96 ? -10.328 25.969 21.453 1 98.56 96 VAL B N 1
ATOM 3010 C CA . VAL B 1 96 ? -10.43 24.656 20.828 1 98.56 96 VAL B CA 1
ATOM 3011 C C . VAL B 1 96 ? -9.516 24.578 19.609 1 98.56 96 VAL B C 1
ATOM 3013 O O . VAL B 1 96 ? -8.812 23.594 19.406 1 98.56 96 VAL B O 1
ATOM 3016 N N . GLU B 1 97 ? -9.562 25.625 18.844 1 98.81 97 GLU B N 1
ATOM 3017 C CA . GLU B 1 97 ? -8.789 25.656 17.609 1 98.81 97 GLU B CA 1
ATOM 3018 C C . GLU B 1 97 ? -7.953 26.922 17.516 1 98.81 97 GLU B C 1
ATOM 3020 O O . GLU B 1 97 ? -8.438 28.016 17.828 1 98.81 97 GLU B O 1
ATOM 3025 N N . ALA B 1 98 ? -6.711 26.812 17.094 1 98.5 98 ALA B N 1
ATOM 3026 C CA . ALA B 1 98 ? -5.82 27.953 16.938 1 98.5 98 ALA B CA 1
ATOM 3027 C C . ALA B 1 98 ? -5.012 27.859 15.641 1 98.5 98 ALA B C 1
ATOM 3029 O O . ALA B 1 98 ? -4.52 26.781 15.297 1 98.5 98 ALA B O 1
ATOM 3030 N N . ASN B 1 99 ? -4.938 28.859 14.898 1 98 99 ASN B N 1
ATOM 3031 C CA . ASN B 1 99 ? -4.02 29.078 13.789 1 98 99 ASN B CA 1
ATOM 3032 C C . ASN B 1 99 ? -2.943 30.109 14.148 1 98 99 ASN B C 1
ATOM 3034 O O . ASN B 1 99 ? -3.25 31.266 14.43 1 98 99 ASN B O 1
ATOM 3038 N N . LEU B 1 100 ? -1.737 29.688 14.062 1 97.12 100 LEU B N 1
ATOM 3039 C CA . LEU B 1 100 ? -0.7 30.547 14.609 1 97.12 100 LEU B CA 1
ATOM 3040 C C . LEU B 1 100 ? 0.361 30.859 13.562 1 97.12 100 LEU B C 1
ATOM 3042 O O . LEU B 1 100 ? 0.908 29.938 12.938 1 97.12 100 LEU B O 1
ATOM 3046 N N . ASN B 1 101 ? 0.652 32.062 13.367 1 93.44 101 ASN B N 1
ATOM 3047 C CA . ASN B 1 101 ? 1.826 32.594 12.688 1 93.44 101 ASN B CA 1
ATOM 3048 C C . ASN B 1 101 ? 2.641 33.5 13.602 1 93.44 101 ASN B C 1
ATOM 3050 O O . ASN B 1 101 ? 2.334 34.688 13.734 1 93.44 101 ASN B O 1
ATOM 3054 N N . LEU B 1 102 ? 3.629 32.938 14.227 1 90.25 102 LEU B N 1
ATOM 3055 C CA . LEU B 1 102 ? 4.469 33.688 15.172 1 90.25 102 LEU B CA 1
ATOM 3056 C C . LEU B 1 102 ? 5.789 34.094 14.523 1 90.25 102 LEU B C 1
ATOM 3058 O O . LEU B 1 102 ? 6.672 33.25 14.328 1 90.25 102 LEU B O 1
ATOM 3062 N N . CYS B 1 103 ? 5.93 35.344 14.344 1 83.69 103 CYS B N 1
ATOM 3063 C CA . CYS B 1 103 ? 7.109 35.844 13.641 1 83.69 103 CYS B CA 1
ATOM 3064 C C . CYS B 1 103 ? 8.094 36.469 14.609 1 83.69 103 CYS B C 1
ATOM 3066 O O . CYS B 1 103 ? 7.695 37.031 15.641 1 83.69 103 CYS B O 1
ATOM 3068 N N . ALA B 1 104 ? 9.297 36.219 14.391 1 77.5 104 ALA B N 1
ATOM 3069 C CA . ALA B 1 104 ? 10.367 36.906 15.086 1 77.5 104 ALA B CA 1
ATOM 3070 C C . ALA B 1 104 ? 11.336 37.562 14.086 1 77.5 104 ALA B C 1
ATOM 3072 O O . ALA B 1 104 ? 11.414 37.156 12.93 1 77.5 104 ALA B O 1
ATOM 3073 N N . ASP B 1 105 ? 11.891 38.719 14.523 1 66.44 105 ASP B N 1
ATOM 3074 C CA . ASP B 1 105 ? 12.945 39.25 13.68 1 66.44 105 ASP B CA 1
ATOM 3075 C C . ASP B 1 105 ? 14.055 38.25 13.453 1 66.44 105 ASP B C 1
ATOM 3077 O O . ASP B 1 105 ? 14.508 37.594 14.398 1 66.44 105 ASP B O 1
ATOM 3081 N N . GLU B 1 106 ? 14.195 37.844 12.148 1 58.56 106 GLU B N 1
ATOM 3082 C CA . GLU B 1 106 ? 15.086 36.781 11.695 1 58.56 106 GLU B CA 1
ATOM 3083 C C . GLU B 1 106 ? 16.406 36.812 12.477 1 58.56 106 GLU B C 1
ATOM 3085 O O . GLU B 1 106 ? 16.922 35.75 12.836 1 58.56 106 GLU B O 1
ATOM 3090 N N . GLU B 1 107 ? 17 37.938 12.625 1 55.75 107 GLU B N 1
ATOM 3091 C CA . GLU B 1 107 ? 18.281 38.062 13.32 1 55.75 107 GLU B CA 1
ATOM 3092 C C . GLU B 1 107 ? 18.156 37.656 14.781 1 55.75 107 GLU B C 1
ATOM 3094 O O . GLU B 1 107 ? 19.109 37.125 15.367 1 55.75 107 GLU B O 1
ATOM 3099 N N . ALA B 1 108 ? 16.969 37.656 15.242 1 53.81 108 ALA B N 1
ATOM 3100 C CA . ALA B 1 108 ? 16.781 37.469 16.672 1 53.81 108 ALA B CA 1
ATOM 3101 C C . ALA B 1 108 ? 16.516 36 17.016 1 53.81 108 ALA B C 1
ATOM 3103 O O . ALA B 1 108 ? 16.922 35.5 18.062 1 53.81 108 ALA B O 1
ATOM 3104 N N . VAL B 1 109 ? 15.867 35.281 16.125 1 55.31 109 VAL B N 1
ATOM 3105 C CA . VAL B 1 109 ? 15.352 33.969 16.438 1 55.31 109 VAL B CA 1
ATOM 3106 C C . VAL B 1 109 ? 16.516 33 16.656 1 55.31 109 VAL B C 1
ATOM 3108 O O . VAL B 1 109 ? 16.422 32.062 17.469 1 55.31 109 VAL B O 1
ATOM 3111 N N . TRP B 1 110 ? 17.641 33.219 15.953 1 53.19 110 TRP B N 1
ATOM 3112 C CA . TRP B 1 110 ? 18.734 32.25 15.977 1 53.19 110 TRP B CA 1
ATOM 3113 C C . TRP B 1 110 ? 19.828 32.688 16.953 1 53.19 110 TRP B C 1
ATOM 3115 O O . TRP B 1 110 ? 20.797 31.953 17.156 1 53.19 110 TRP B O 1
ATOM 3125 N N . GLN B 1 111 ? 19.719 33.906 17.484 1 52.78 111 GLN B N 1
ATOM 3126 C CA . GLN B 1 111 ? 20.766 34.375 18.406 1 52.78 111 GLN B CA 1
ATOM 3127 C C . GLN B 1 111 ? 20.344 34.125 19.859 1 52.78 111 GLN B C 1
ATOM 3129 O O . GLN B 1 111 ? 19.203 34.344 20.219 1 52.78 111 GLN B O 1
ATOM 3134 N N . GLU B 1 112 ? 21.125 33.5 20.469 1 50.12 112 GLU B N 1
ATOM 3135 C CA . GLU B 1 112 ? 20.938 33.188 21.875 1 50.12 112 GLU B CA 1
ATOM 3136 C C . GLU B 1 112 ? 20.469 34.438 22.656 1 50.12 112 GLU B C 1
ATOM 3138 O O . GLU B 1 112 ? 19.703 34.312 23.609 1 50.12 112 GLU B O 1
ATOM 3143 N N . GLU B 1 113 ? 21.109 35.469 22.281 1 47.69 113 GLU B N 1
ATOM 3144 C CA . GLU B 1 113 ? 20.938 36.719 23.016 1 47.69 113 GLU B CA 1
ATOM 3145 C C . GLU B 1 113 ? 19.516 37.219 22.891 1 47.69 113 GLU B C 1
ATOM 3147 O O . GLU B 1 113 ? 19.125 38.188 23.547 1 47.69 113 GLU B O 1
ATOM 3152 N N . HIS B 1 114 ? 18.797 36.781 22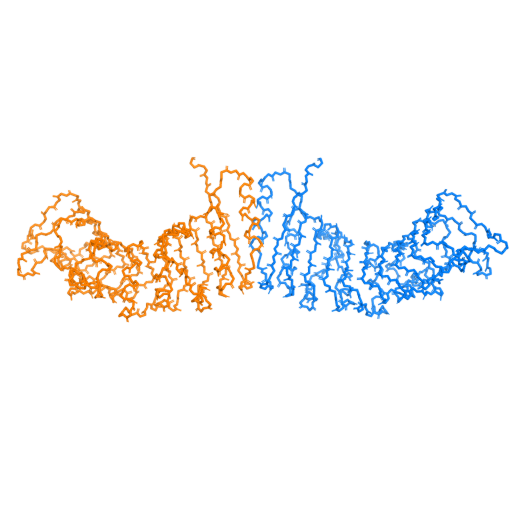.016 1 51.97 114 HIS B N 1
ATOM 3153 C CA . HIS B 1 114 ? 17.5 37.344 21.625 1 51.97 114 HIS B CA 1
ATOM 3154 C C . HIS B 1 114 ? 16.422 36.938 22.625 1 51.97 114 HIS B C 1
ATOM 3156 O O . HIS B 1 114 ? 15.281 37.406 22.531 1 51.97 114 HIS B O 1
ATOM 3162 N N . ALA B 1 115 ? 16.719 35.969 23.484 1 52.78 115 ALA B N 1
ATOM 3163 C CA . ALA B 1 115 ? 15.766 35.719 24.562 1 52.78 115 ALA B CA 1
ATOM 3164 C C . ALA B 1 115 ? 15.273 37.031 25.188 1 52.78 115 ALA B C 1
ATOM 3166 O O . ALA B 1 115 ? 14.164 37.094 25.719 1 52.78 115 ALA B O 1
ATOM 3167 N N . ASN B 1 116 ? 16.047 38.062 24.75 1 59.12 116 ASN B N 1
ATOM 3168 C CA . ASN B 1 116 ? 15.688 39.281 25.453 1 59.12 116 ASN B CA 1
ATOM 3169 C C . ASN B 1 116 ? 14.703 40.125 24.641 1 59.12 116 ASN B C 1
ATOM 3171 O O . ASN B 1 116 ? 14.141 41.094 25.156 1 59.12 116 ASN B O 1
ATOM 3175 N N . THR B 1 117 ? 14.391 39.656 23.453 1 72 117 THR B N 1
ATOM 3176 C CA . THR B 1 117 ? 13.57 40.562 22.656 1 72 117 THR B CA 1
ATOM 3177 C C . THR B 1 117 ? 12.188 39.969 22.406 1 72 117 THR B C 1
ATOM 3179 O O . THR B 1 117 ? 11.242 40.719 22.109 1 72 117 THR B O 1
ATOM 3182 N N . PHE B 1 118 ? 12.023 38.719 22.594 1 82 118 PHE B N 1
ATOM 3183 C CA . PHE B 1 118 ? 10.703 38.125 22.438 1 82 118 PHE B CA 1
ATOM 3184 C C . PHE B 1 118 ? 10.578 36.875 23.281 1 82 118 PHE B C 1
ATOM 3186 O O . PHE B 1 118 ? 11.555 36.156 23.484 1 82 118 PHE B O 1
ATOM 3193 N N . ASN B 1 119 ? 9.414 36.594 23.859 1 87.19 119 ASN B N 1
ATOM 3194 C CA . ASN B 1 119 ? 9.148 35.406 24.672 1 87.19 119 ASN B CA 1
ATOM 3195 C C . ASN B 1 119 ? 7.719 34.938 24.484 1 87.19 119 ASN B C 1
ATOM 3197 O O . ASN B 1 119 ? 6.789 35.469 25.078 1 87.19 119 ASN B O 1
ATOM 3201 N N . PRO B 1 120 ? 7.562 33.906 23.703 1 90.81 120 PRO B N 1
ATOM 3202 C CA . PRO B 1 120 ? 6.211 33.406 23.438 1 90.81 120 PRO B CA 1
ATOM 3203 C C . PRO B 1 120 ? 5.75 32.375 24.453 1 90.81 120 PRO B C 1
ATOM 3205 O O . PRO B 1 120 ? 4.648 31.828 24.344 1 90.81 120 PRO B O 1
ATOM 3208 N N . ILE B 1 121 ? 6.438 32.062 25.516 1 92.56 121 ILE B N 1
ATOM 3209 C CA . ILE B 1 121 ? 6.254 30.875 26.328 1 92.56 121 ILE B CA 1
ATOM 3210 C C . ILE B 1 121 ? 4.887 30.922 27.016 1 92.56 121 ILE B C 1
ATOM 3212 O O . ILE B 1 121 ? 4.18 29.906 27.062 1 92.56 121 ILE B O 1
ATOM 3216 N N . ASN B 1 122 ? 4.531 32.031 27.594 1 94.19 122 ASN B N 1
ATOM 3217 C CA . ASN B 1 122 ? 3.23 32.156 28.234 1 94.19 122 ASN B CA 1
ATOM 3218 C C . ASN B 1 122 ? 2.092 31.875 27.266 1 94.19 122 ASN B C 1
ATOM 3220 O O . ASN B 1 122 ? 1.084 31.266 27.625 1 94.19 122 ASN B O 1
ATOM 3224 N N . LEU B 1 123 ? 2.299 32.406 26.094 1 95.25 123 LEU B N 1
ATOM 3225 C CA . LEU B 1 123 ? 1.299 32.156 25.062 1 95.25 123 LEU B CA 1
ATOM 3226 C C . LEU B 1 123 ? 1.23 30.672 24.734 1 95.25 123 LEU B C 1
ATOM 3228 O O . LEU B 1 123 ? 0.143 30.094 24.688 1 95.25 123 LEU B O 1
ATOM 3232 N N . ILE B 1 124 ? 2.332 30.031 24.531 1 95.94 124 ILE B N 1
ATOM 3233 C CA . ILE B 1 124 ? 2.418 28.609 24.172 1 95.94 124 ILE B CA 1
ATOM 3234 C C . ILE B 1 124 ? 1.762 27.766 25.266 1 95.94 124 ILE B C 1
ATOM 3236 O O . ILE B 1 124 ? 1 26.844 24.984 1 95.94 124 ILE B O 1
ATOM 3240 N N . ILE B 1 125 ? 2.004 28.125 26.5 1 95.56 125 ILE B N 1
ATOM 3241 C CA . ILE B 1 125 ? 1.406 27.406 27.625 1 95.56 125 ILE B CA 1
ATOM 3242 C C . ILE B 1 125 ? -0.112 27.578 27.594 1 95.56 125 ILE B C 1
ATOM 3244 O O . ILE B 1 125 ? -0.849 26.641 27.922 1 95.56 125 ILE B O 1
ATOM 3248 N N . GLY B 1 126 ? -0.583 28.688 27.125 1 96.25 126 GLY B N 1
ATOM 3249 C CA . GLY B 1 126 ? -2.004 28.984 27.047 1 96.25 126 GLY B CA 1
ATOM 3250 C C . GLY B 1 126 ? -2.746 28.078 26.078 1 96.25 126 GLY B C 1
ATOM 3251 O O . GLY B 1 126 ? -3.975 28 26.109 1 96.25 126 GLY B O 1
ATOM 3252 N N . PHE B 1 127 ? -2.027 27.375 25.266 1 97.12 127 PHE B N 1
ATOM 3253 C CA . PHE B 1 127 ? -2.662 26.516 24.281 1 97.12 127 PHE B CA 1
ATOM 3254 C C . PHE B 1 127 ? -2.82 25.094 24.797 1 97.12 127 PHE B C 1
ATOM 3256 O O . PHE B 1 127 ? -3.061 24.172 24.031 1 97.12 127 PHE B O 1
ATOM 3263 N N . LYS B 1 128 ? -2.76 24.844 26 1 94.94 128 LYS B N 1
ATOM 3264 C CA . LYS B 1 128 ? -2.758 23.531 26.625 1 94.94 128 LYS B CA 1
ATOM 3265 C C . LYS B 1 128 ? -4.07 22.797 26.359 1 94.94 128 LYS B C 1
ATOM 3267 O O . LYS B 1 128 ? -4.109 21.562 26.344 1 94.94 128 LYS B O 1
ATOM 3272 N N . ASN B 1 129 ? -5.168 23.516 26.094 1 96.12 129 ASN B N 1
ATOM 3273 C CA . ASN B 1 129 ? -6.473 22.891 25.938 1 96.12 129 ASN B CA 1
ATOM 3274 C C . ASN B 1 129 ? -6.875 22.797 24.469 1 96.12 129 ASN B C 1
ATOM 3276 O O . ASN B 1 129 ? -7.957 22.312 24.141 1 96.12 129 ASN B O 1
ATOM 3280 N N . VAL B 1 130 ? -6.043 23.266 23.656 1 98.25 130 VAL B N 1
ATOM 3281 C CA . VAL B 1 130 ? -6.363 23.328 22.234 1 98.25 130 VAL B CA 1
ATOM 3282 C C . VAL B 1 130 ? -6.449 21.906 21.656 1 98.25 130 VAL B C 1
ATOM 3284 O O . VAL B 1 130 ? -5.652 21.047 22.016 1 98.25 130 VAL B O 1
ATOM 3287 N N . GLU B 1 131 ? -7.41 21.672 20.797 1 98.75 131 GLU B N 1
ATOM 3288 C CA . GLU B 1 131 ? -7.602 20.375 20.172 1 98.75 131 GLU B CA 1
ATOM 3289 C C . GLU B 1 131 ? -7.098 20.359 18.734 1 98.75 131 GLU B C 1
ATOM 3291 O O . GLU B 1 131 ? -6.645 19.328 18.234 1 98.75 131 GLU B O 1
ATOM 3296 N N . ILE B 1 132 ? -7.285 21.453 18.094 1 98.81 132 ILE B N 1
ATOM 3297 C CA . ILE B 1 132 ? -6.848 21.609 16.703 1 98.81 132 ILE B CA 1
ATOM 3298 C C . ILE B 1 132 ? -5.84 22.75 16.609 1 98.81 132 ILE B C 1
ATOM 3300 O O . ILE B 1 132 ? -6.172 23.906 16.859 1 98.81 132 ILE B O 1
ATOM 3304 N N . LEU B 1 133 ? -4.66 22.484 16.219 1 98.62 133 LEU B N 1
ATOM 3305 C CA . LEU B 1 133 ? -3.586 23.469 16.172 1 98.62 133 LEU B CA 1
ATOM 3306 C C . LEU B 1 133 ? -2.973 23.547 14.789 1 98.62 133 LEU B C 1
ATOM 3308 O O . LEU B 1 133 ? -2.576 22.531 14.219 1 98.62 133 LEU B O 1
ATOM 3312 N N . ASN B 1 134 ? -2.941 24.672 14.195 1 98.06 134 ASN B N 1
ATOM 3313 C CA . ASN B 1 134 ? -2.303 24.938 12.906 1 98.06 134 ASN B CA 1
ATOM 3314 C C . ASN B 1 134 ? -1.112 25.875 13.055 1 98.06 134 ASN B C 1
ATOM 3316 O O . ASN B 1 134 ? -1.26 27 13.539 1 98.06 134 ASN B O 1
ATOM 3320 N N . LEU B 1 135 ? 0.022 25.438 12.547 1 96 135 LEU B N 1
ATOM 3321 C CA . LEU B 1 135 ? 1.245 26.219 12.703 1 96 135 LEU B CA 1
ATOM 3322 C C . LEU B 1 135 ? 1.864 26.547 11.344 1 96 135 LEU B C 1
ATOM 3324 O O . LEU B 1 135 ? 2.076 25.641 10.531 1 96 135 LEU B O 1
ATOM 3328 N N . THR B 1 136 ? 2.139 27.797 11.148 1 92.06 136 THR B N 1
ATOM 3329 C CA . THR B 1 136 ? 2.979 28.156 10.016 1 92.06 136 THR B CA 1
ATOM 3330 C C . THR B 1 136 ? 4.426 27.75 10.258 1 92.06 136 THR B C 1
ATOM 3332 O O . THR B 1 136 ? 4.762 27.25 11.336 1 92.06 136 THR B O 1
ATOM 3335 N N . PHE B 1 137 ? 5.246 28 9.312 1 86.62 137 PHE B N 1
ATOM 3336 C CA . PHE B 1 137 ? 6.652 27.625 9.422 1 86.62 137 PHE B CA 1
ATOM 3337 C C . PHE B 1 137 ? 7.32 28.375 10.57 1 86.62 137 PHE B C 1
ATOM 3339 O O . PHE B 1 137 ? 8.07 27.781 11.352 1 86.62 137 PHE B O 1
ATOM 3346 N N . GLU B 1 138 ? 7.043 29.625 10.648 1 85.94 138 GLU B N 1
ATOM 3347 C CA . GLU B 1 138 ? 7.617 30.469 11.695 1 85.94 138 GLU B CA 1
ATOM 3348 C C . GLU B 1 138 ? 7.203 29.969 13.078 1 85.94 138 GLU B C 1
ATOM 3350 O O . GLU B 1 138 ? 8.023 29.922 14 1 85.94 138 GLU B O 1
ATOM 3355 N N . ALA B 1 139 ? 5.965 29.625 13.109 1 91.31 139 ALA B N 1
ATOM 3356 C CA . ALA B 1 139 ? 5.461 29.156 14.398 1 91.31 139 ALA B CA 1
ATOM 3357 C C . ALA B 1 139 ? 6.102 27.828 14.781 1 91.31 139 ALA B C 1
ATOM 3359 O O . ALA B 1 139 ? 6.414 27.594 15.953 1 91.31 139 ALA B O 1
ATOM 3360 N N . VAL B 1 140 ? 6.301 26.969 13.836 1 89.44 140 VAL B N 1
ATOM 3361 C CA . VAL B 1 140 ? 6.949 25.688 14.094 1 89.44 140 VAL B CA 1
ATOM 3362 C C . VAL B 1 140 ? 8.336 25.922 14.695 1 89.44 140 VAL B C 1
ATOM 3364 O O . VAL B 1 140 ? 8.695 25.281 15.688 1 89.44 140 VAL B O 1
ATOM 3367 N N . GLU B 1 141 ? 9.039 26.812 14.141 1 83.19 141 GLU B N 1
ATOM 3368 C CA . GLU B 1 141 ? 10.375 27.109 14.633 1 83.19 141 GLU B CA 1
ATOM 3369 C C . GLU B 1 141 ? 10.328 27.688 16.047 1 83.19 141 GLU B C 1
ATOM 3371 O O . GLU B 1 141 ? 11.18 27.359 16.891 1 83.19 141 GLU B O 1
ATOM 3376 N N . MET B 1 142 ? 9.336 28.484 16.281 1 85.5 142 MET B N 1
ATOM 3377 C CA . MET B 1 142 ? 9.164 29.062 17.609 1 85.5 142 MET B CA 1
ATOM 3378 C C . MET B 1 142 ? 8.906 27.984 18.641 1 85.5 142 MET B C 1
ATOM 3380 O O . MET B 1 142 ? 9.531 27.984 19.703 1 85.5 142 MET B O 1
ATOM 3384 N N . PHE B 1 143 ? 8.039 27.109 18.312 1 88.19 143 PHE B N 1
ATOM 3385 C CA . PHE B 1 143 ? 7.754 25.984 19.203 1 88.19 143 PHE B CA 1
ATOM 3386 C C . PHE B 1 143 ? 8.992 25.141 19.422 1 88.19 143 PHE B C 1
ATOM 3388 O O . PHE B 1 143 ? 9.195 24.594 20.516 1 88.19 143 PHE B O 1
ATOM 3395 N N . GLY B 1 144 ? 9.766 25.016 18.453 1 82.88 144 GLY B N 1
ATOM 3396 C CA . GLY B 1 144 ? 11 24.25 18.547 1 82.88 144 GLY B CA 1
ATOM 3397 C C . GLY B 1 144 ? 12 24.859 19.516 1 82.88 144 GLY B C 1
ATOM 3398 O O . GLY B 1 144 ? 12.609 24.141 20.312 1 82.88 144 GLY B O 1
ATOM 3399 N N . VAL B 1 145 ? 12.18 26.078 19.391 1 80.88 145 VAL B N 1
ATOM 3400 C CA . VAL B 1 145 ? 13.141 26.797 20.219 1 80.88 145 VAL B CA 1
ATOM 3401 C C . VAL B 1 145 ? 12.719 26.719 21.688 1 80.88 145 VAL B C 1
ATOM 3403 O O . VAL B 1 145 ? 13.57 26.578 22.578 1 80.88 145 VAL B O 1
ATOM 3406 N N . PHE B 1 146 ? 11.484 26.719 21.969 1 87.06 146 PHE B N 1
ATOM 3407 C CA . PHE B 1 146 ? 10.984 26.781 23.344 1 87.06 146 PHE B CA 1
ATOM 3408 C C . PHE B 1 146 ? 10.438 25.422 23.766 1 87.06 146 PHE B C 1
ATOM 3410 O O . PHE B 1 146 ? 9.648 25.328 24.719 1 87.06 146 PHE B O 1
ATOM 3417 N N . ASN B 1 147 ? 10.852 24.469 23.094 1 88 147 ASN B N 1
ATOM 3418 C CA . ASN B 1 147 ? 10.32 23.125 23.266 1 88 147 ASN B CA 1
ATOM 3419 C C . ASN B 1 147 ? 10.531 22.609 24.703 1 88 147 ASN B C 1
ATOM 3421 O O . ASN B 1 147 ? 9.664 21.953 25.266 1 88 147 ASN B O 1
ATOM 3425 N N . GLU B 1 148 ? 11.617 22.891 25.266 1 87.94 148 GLU B N 1
ATOM 3426 C CA . GLU B 1 148 ? 11.945 22.375 26.594 1 87.94 148 GLU B CA 1
ATOM 3427 C C . GLU B 1 148 ? 10.992 22.922 27.641 1 87.94 148 GLU B C 1
ATOM 3429 O O . GLU B 1 148 ? 10.641 22.219 28.594 1 87.94 148 GLU B O 1
ATOM 3434 N N . THR B 1 149 ? 10.547 24.094 27.438 1 89.25 149 THR B N 1
ATOM 3435 C CA . THR B 1 149 ? 9.695 24.75 28.438 1 89.25 149 THR B CA 1
ATOM 3436 C C . THR B 1 149 ? 8.219 24.547 28.094 1 89.25 149 THR B C 1
ATOM 3438 O O . THR B 1 149 ? 7.352 24.703 28.953 1 89.25 149 THR B O 1
ATOM 3441 N N . ALA B 1 150 ? 7.938 24.25 26.859 1 91.75 150 ALA B N 1
ATOM 3442 C CA . ALA B 1 150 ? 6.555 24.062 26.422 1 91.75 150 ALA B CA 1
ATOM 3443 C C . ALA B 1 150 ? 5.922 22.859 27.109 1 91.75 150 ALA B C 1
ATOM 3445 O O . ALA B 1 150 ? 6.598 21.859 27.391 1 91.75 150 ALA B O 1
ATOM 3446 N N . PRO B 1 151 ? 4.711 22.938 27.453 1 94.31 151 PRO B N 1
ATOM 3447 C CA . PRO B 1 151 ? 4.016 21.797 28.031 1 94.31 151 PRO B CA 1
ATOM 3448 C C . PRO B 1 151 ? 3.684 20.719 27 1 94.31 151 PRO B C 1
ATOM 3450 O O . PRO B 1 151 ? 3.939 20.906 25.812 1 94.31 151 PRO B O 1
ATOM 3453 N N . MET B 1 152 ? 3.203 19.609 27.625 1 96 152 MET B N 1
ATOM 3454 C CA . MET B 1 152 ? 2.6 18.609 26.75 1 96 152 MET B CA 1
ATOM 3455 C C . MET B 1 152 ? 1.205 19.047 26.312 1 96 152 MET B C 1
ATOM 3457 O O . MET B 1 152 ? 0.414 19.516 27.125 1 96 152 MET B O 1
ATOM 3461 N N . PHE B 1 153 ? 0.962 18.938 25.078 1 97.25 153 PHE B N 1
ATOM 3462 C CA . PHE B 1 153 ? -0.347 19.281 24.531 1 97.25 153 PHE B CA 1
ATOM 3463 C C . PHE B 1 153 ? -1.231 18.047 24.422 1 97.25 153 PHE B C 1
ATOM 3465 O O . PHE B 1 153 ? -1.461 17.531 23.312 1 97.25 153 PHE B O 1
ATOM 3472 N N . GLU B 1 154 ? -1.908 17.688 25.453 1 97.38 154 GLU B N 1
ATOM 3473 C CA . GLU B 1 154 ? -2.594 16.406 25.594 1 97.38 154 GLU B CA 1
ATOM 3474 C C . GLU B 1 154 ? -3.912 16.391 24.828 1 97.38 154 GLU B C 1
ATOM 3476 O O . GLU B 1 154 ? -4.41 15.336 24.438 1 97.38 154 GLU B O 1
ATOM 3481 N N . LYS B 1 155 ? -4.379 17.578 24.594 1 98.06 155 LYS B N 1
ATOM 3482 C CA . LYS B 1 155 ? -5.723 17.609 24.016 1 98.06 155 LYS B CA 1
ATOM 3483 C C . LYS B 1 155 ? -5.664 17.75 22.5 1 98.06 155 LYS B C 1
ATOM 3485 O O . LYS B 1 155 ? -6.668 17.547 21.812 1 98.06 155 LYS B O 1
ATOM 3490 N N . VAL B 1 156 ? -4.504 18.094 22 1 98.44 156 VAL B N 1
ATOM 3491 C CA . VAL B 1 156 ? -4.387 18.281 20.562 1 98.44 156 VAL B CA 1
ATOM 3492 C C . VAL B 1 156 ? -4.551 16.938 19.844 1 98.44 156 VAL B C 1
ATOM 3494 O O . VAL B 1 156 ? -3.756 16.031 20.047 1 98.44 156 VAL B O 1
ATOM 3497 N N . SER B 1 157 ? -5.566 16.859 19.047 1 98.56 157 SER B N 1
ATOM 3498 C CA . SER B 1 157 ? -5.809 15.648 18.266 1 98.56 157 SER B CA 1
ATOM 3499 C C . SER B 1 157 ? -5.508 15.867 16.781 1 98.56 157 SER B C 1
ATOM 3501 O O . SER B 1 157 ? -5.336 14.906 16.031 1 98.56 157 SER B O 1
ATOM 3503 N N . GLN B 1 158 ? -5.543 17.109 16.391 1 98.81 158 GLN B N 1
ATOM 3504 C CA . GLN B 1 158 ? -5.219 17.453 15.008 1 98.81 158 GLN B CA 1
ATOM 3505 C C . GLN B 1 158 ? -4.172 18.562 14.945 1 98.81 158 GLN B C 1
ATOM 3507 O O . GLN B 1 158 ? -4.348 19.625 15.539 1 98.81 158 GLN B O 1
ATOM 3512 N N . LEU B 1 159 ? -3.1 18.344 14.211 1 98.06 159 LEU B N 1
ATOM 3513 C CA . LEU B 1 159 ? -1.994 19.281 14.062 1 98.06 159 LEU B CA 1
ATOM 3514 C C . LEU B 1 159 ? -1.665 19.5 12.586 1 98.06 159 LEU B C 1
ATOM 3516 O O . LEU B 1 159 ? -1.479 18.547 11.836 1 98.06 159 LEU B O 1
ATOM 3520 N N . SER B 1 160 ? -1.682 20.672 12.195 1 97.19 160 SER B N 1
ATOM 3521 C CA . SER B 1 160 ? -1.243 21.047 10.852 1 97.19 160 SER B CA 1
ATOM 3522 C C . SER B 1 160 ? 0.074 21.812 10.891 1 97.19 160 SER B C 1
ATOM 3524 O O . SER B 1 160 ? 0.206 22.797 11.625 1 97.19 160 SER B O 1
ATOM 3526 N N . LEU B 1 161 ? 1.014 21.406 10.109 1 94.31 161 LEU B N 1
ATOM 3527 C CA . LEU B 1 161 ? 2.338 22.016 10.078 1 94.31 161 LEU B CA 1
ATOM 3528 C C . LEU B 1 161 ? 2.678 22.5 8.672 1 94.31 161 LEU B C 1
ATOM 3530 O O . LEU B 1 161 ? 2.574 21.734 7.707 1 94.31 161 LEU B O 1
ATOM 3534 N N . ALA B 1 162 ? 3.064 23.719 8.648 1 90 162 ALA B N 1
ATOM 3535 C CA . ALA B 1 162 ? 3.752 24.203 7.445 1 90 162 ALA B CA 1
ATOM 3536 C C . ALA B 1 162 ? 5.266 24.094 7.605 1 90 162 ALA B C 1
ATOM 3538 O O . ALA B 1 162 ? 5.844 24.672 8.523 1 90 162 ALA B O 1
ATOM 3539 N N . LEU B 1 163 ? 5.863 23.266 6.758 1 81.69 163 LEU B N 1
ATOM 3540 C CA . LEU B 1 163 ? 7.277 22.969 6.945 1 81.69 163 LEU B CA 1
ATOM 3541 C C . LEU B 1 163 ? 8.133 23.672 5.895 1 81.69 163 LEU B C 1
ATOM 3543 O O . LEU B 1 163 ? 7.652 23.969 4.793 1 81.69 163 LEU B O 1
ATOM 3547 N N . SER B 1 164 ? 9.336 23.984 6.457 1 71.19 164 SER B N 1
ATOM 3548 C CA . SER B 1 164 ? 10.297 24.578 5.547 1 71.19 164 SER B CA 1
ATOM 3549 C C . SER B 1 164 ? 10.836 23.562 4.547 1 71.19 164 SER B C 1
ATOM 3551 O O . SER B 1 164 ? 10.805 22.359 4.805 1 71.19 164 SER B O 1
ATOM 3553 N N . ASN B 1 165 ? 11.242 24.078 3.424 1 64.62 165 ASN B N 1
ATOM 3554 C CA . ASN B 1 165 ? 11.836 23.219 2.41 1 64.62 165 ASN B CA 1
ATOM 3555 C C . ASN B 1 165 ? 13.273 22.859 2.756 1 64.62 165 ASN B C 1
ATOM 3557 O O . ASN B 1 165 ? 13.914 22.078 2.049 1 64.62 165 ASN B O 1
ATOM 3561 N N . VAL B 1 166 ? 13.727 23.469 3.898 1 62.97 166 VAL B N 1
ATOM 3562 C CA . VAL B 1 166 ? 15.156 23.297 4.141 1 62.97 166 VAL B CA 1
ATOM 3563 C C . VAL B 1 166 ? 15.375 22.234 5.223 1 62.97 166 VAL B C 1
ATOM 3565 O O . VAL B 1 166 ? 16.203 21.328 5.062 1 62.97 166 VAL B O 1
ATOM 3568 N N . CYS B 1 167 ? 14.828 22.469 6.406 1 63.81 167 CYS B N 1
ATOM 3569 C CA . CYS B 1 167 ? 15.141 21.531 7.484 1 63.81 167 CYS B CA 1
ATOM 3570 C C . CYS B 1 167 ? 13.969 21.391 8.438 1 63.81 167 CYS B C 1
ATOM 3572 O O . CYS B 1 167 ? 13.258 22.359 8.711 1 63.81 167 CYS B O 1
ATOM 3574 N N . TRP B 1 168 ? 13.766 20.062 8.852 1 75.25 168 TRP B N 1
ATOM 3575 C CA . TRP B 1 168 ? 12.734 19.734 9.828 1 75.25 168 TRP B CA 1
ATOM 3576 C C . TRP B 1 168 ? 13.336 19.594 11.219 1 75.25 168 TRP B C 1
ATOM 3578 O O . TRP B 1 168 ? 12.922 18.734 12 1 75.25 168 TRP B O 1
ATOM 3588 N N . TYR B 1 169 ? 14.227 20.469 11.523 1 72.88 169 TYR B N 1
ATOM 3589 C CA . TYR B 1 169 ? 15 20.344 12.758 1 72.88 169 TYR B CA 1
ATOM 3590 C C . TYR B 1 169 ? 14.094 20.406 13.977 1 72.88 169 TYR B C 1
ATOM 3592 O O . TYR B 1 169 ? 14.312 19.688 14.961 1 72.88 169 TYR B O 1
ATOM 3600 N N . SER B 1 170 ? 13.109 21.156 13.93 1 78.94 170 SER B N 1
ATOM 3601 C CA . SER B 1 170 ? 12.266 21.391 15.102 1 78.94 170 SER B CA 1
ATOM 3602 C C . SER B 1 170 ? 11.148 20.375 15.188 1 78.94 170 SER B C 1
ATOM 3604 O O . SER B 1 170 ? 10.523 20.203 16.234 1 78.94 170 SER B O 1
ATOM 3606 N N . VAL B 1 171 ? 10.961 19.609 14.125 1 83.56 171 VAL B N 1
ATOM 3607 C CA . VAL B 1 171 ? 9.75 18.781 14 1 83.56 171 VAL B CA 1
ATOM 3608 C C . VAL B 1 171 ? 9.812 17.625 14.984 1 83.56 171 VAL B C 1
ATOM 3610 O O . VAL B 1 171 ? 8.852 17.359 15.711 1 83.56 171 VAL B O 1
ATOM 3613 N N . PRO B 1 172 ? 10.945 16.969 15.141 1 83.06 172 PRO B N 1
ATOM 3614 C CA . PRO B 1 172 ? 10.977 15.844 16.078 1 83.06 172 PRO B CA 1
ATOM 3615 C C . PRO B 1 172 ? 10.633 16.25 17.516 1 83.06 172 PRO B C 1
ATOM 3617 O O . PRO B 1 172 ? 9.805 15.609 18.156 1 83.06 172 PRO B O 1
ATOM 3620 N N . ASN B 1 173 ? 11.242 17.281 17.953 1 83.5 173 ASN B N 1
ATOM 3621 C CA . ASN B 1 173 ? 10.977 17.75 19.297 1 83.5 173 ASN B CA 1
ATOM 3622 C C . ASN B 1 173 ? 9.539 18.234 19.453 1 83.5 173 ASN B C 1
ATOM 3624 O O . ASN B 1 173 ? 8.898 17.969 20.484 1 83.5 173 ASN B O 1
ATOM 3628 N N . LEU B 1 174 ? 9.141 18.844 18.469 1 89.44 174 LEU B N 1
ATOM 3629 C CA . LEU B 1 174 ? 7.773 19.359 18.5 1 89.44 174 LEU B CA 1
ATOM 3630 C C . LEU B 1 174 ? 6.77 18.219 18.578 1 89.44 174 LEU B C 1
ATOM 3632 O O . LEU B 1 174 ? 5.832 18.266 19.375 1 89.44 174 LEU B O 1
ATOM 3636 N N . MET B 1 175 ? 6.969 17.188 17.828 1 89.75 175 MET B N 1
ATOM 3637 C CA . MET B 1 175 ? 6.023 16.078 17.734 1 89.75 175 MET B CA 1
ATOM 3638 C C . MET B 1 175 ? 5.902 15.344 19.062 1 89.75 175 MET B C 1
ATOM 3640 O O . MET B 1 175 ? 4.836 14.828 19.391 1 89.75 175 MET B O 1
ATOM 3644 N N . MET B 1 176 ? 6.898 15.375 19.844 1 89.69 176 MET B N 1
ATOM 3645 C CA . MET B 1 176 ? 6.91 14.695 21.125 1 89.69 176 MET B CA 1
ATOM 3646 C C . MET B 1 176 ? 5.977 15.391 22.109 1 89.69 176 MET B C 1
ATOM 3648 O O . MET B 1 176 ? 5.586 14.797 23.125 1 89.69 176 MET B O 1
ATOM 3652 N N . LYS B 1 177 ? 5.609 16.562 21.812 1 94.31 177 LYS B N 1
ATOM 3653 C CA . LYS B 1 177 ? 4.766 17.328 22.719 1 94.31 177 LYS B CA 1
ATOM 3654 C C . LYS B 1 177 ? 3.287 17.016 22.5 1 94.31 177 LYS B C 1
ATOM 3656 O O . LYS B 1 177 ? 2.422 17.562 23.188 1 94.31 177 LYS B O 1
ATOM 3661 N N . PHE B 1 178 ? 2.998 16.156 21.562 1 96.06 178 PHE B N 1
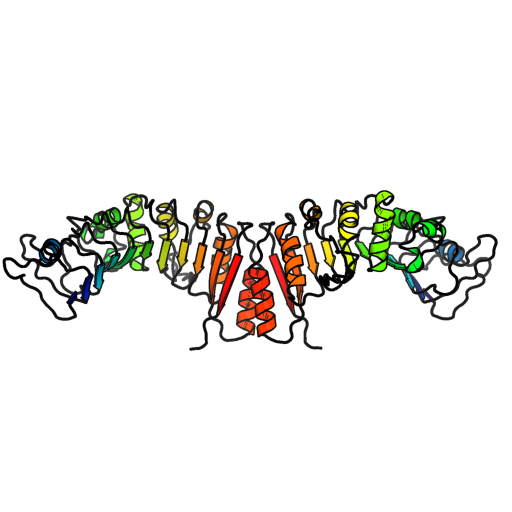ATOM 3662 C CA . PHE B 1 178 ? 1.619 15.82 21.219 1 96.06 178 PHE B CA 1
ATOM 3663 C C . PHE B 1 178 ? 1.366 14.328 21.391 1 96.06 178 PHE B C 1
ATOM 3665 O O . PHE B 1 178 ? 1.205 13.602 20.406 1 96.06 178 PHE B O 1
ATOM 3672 N N . PRO B 1 179 ? 1.159 13.867 22.578 1 95.25 179 PRO B N 1
ATOM 3673 C CA . PRO B 1 179 ? 1.076 12.43 22.859 1 95.25 179 PRO B CA 1
ATOM 3674 C C . PRO B 1 179 ? -0.221 11.805 22.344 1 95.25 179 PRO B C 1
ATOM 3676 O O . PRO B 1 179 ? -0.304 10.586 22.188 1 95.25 179 PRO B O 1
ATOM 3679 N N . ASN B 1 180 ? -1.26 12.609 22.078 1 97.06 180 ASN B N 1
ATOM 3680 C CA . ASN B 1 180 ? -2.547 12.062 21.656 1 97.06 180 ASN B CA 1
ATOM 3681 C C . ASN B 1 180 ? -2.914 12.5 20.25 1 97.06 180 ASN B C 1
ATOM 3683 O O . ASN B 1 180 ? -4.09 12.508 19.875 1 97.06 180 ASN B O 1
ATOM 3687 N N . LEU B 1 181 ? -1.918 12.859 19.531 1 97.94 181 LEU B N 1
ATOM 3688 C CA . LEU B 1 181 ? -2.135 13.336 18.172 1 97.94 181 LEU B CA 1
ATOM 3689 C C . LEU B 1 181 ? -2.717 12.227 17.297 1 97.94 181 LEU B C 1
ATOM 3691 O O . LEU B 1 181 ? -2.164 11.133 17.219 1 97.94 181 LEU B O 1
ATOM 3695 N N . LYS B 1 182 ? -3.82 12.5 16.594 1 98.5 182 LYS B N 1
ATOM 3696 C CA . LYS B 1 182 ? -4.48 11.523 15.734 1 98.5 182 LYS B CA 1
ATOM 3697 C C . LYS B 1 182 ? -4.312 11.875 14.258 1 98.5 182 LYS B C 1
ATOM 3699 O O . LYS B 1 182 ? -4.125 10.992 13.422 1 98.5 182 LYS B O 1
ATOM 3704 N N . THR B 1 183 ? -4.406 13.141 14 1 98.69 183 THR B N 1
ATOM 3705 C CA . THR B 1 183 ? -4.328 13.602 12.617 1 98.69 183 THR B CA 1
ATOM 3706 C C . THR B 1 183 ? -3.182 14.594 12.445 1 98.69 183 THR B C 1
ATOM 3708 O O . THR B 1 183 ? -3.127 15.617 13.133 1 98.69 183 THR B O 1
ATOM 3711 N N . LEU B 1 184 ? -2.258 14.312 11.609 1 97.25 184 LEU B N 1
ATOM 3712 C CA . LEU B 1 184 ? -1.162 15.195 11.227 1 97.25 184 LEU B CA 1
ATOM 3713 C C . LEU B 1 184 ? -1.329 15.68 9.797 1 97.25 184 LEU B C 1
ATOM 3715 O O . LEU B 1 184 ? -1.519 14.875 8.875 1 97.25 184 LEU B O 1
ATOM 3719 N N . ILE B 1 185 ? -1.314 16.938 9.617 1 97.06 185 ILE B N 1
ATOM 3720 C CA . ILE B 1 185 ? -1.458 17.531 8.297 1 97.06 185 ILE B CA 1
ATOM 3721 C C . ILE B 1 185 ? -0.179 18.281 7.926 1 97.06 185 ILE B C 1
ATOM 3723 O O . ILE B 1 185 ? 0.268 19.156 8.664 1 97.06 185 ILE B O 1
ATOM 3727 N N . ILE B 1 186 ? 0.362 17.938 6.824 1 93.06 186 ILE B N 1
ATOM 3728 C CA . ILE B 1 186 ? 1.503 18.656 6.266 1 93.06 186 ILE B CA 1
ATOM 3729 C C . ILE B 1 186 ? 1.036 19.562 5.137 1 93.06 186 ILE B C 1
ATOM 3731 O O . ILE B 1 186 ? 0.587 19.094 4.09 1 93.06 186 ILE B O 1
ATOM 3735 N N . GLU B 1 187 ? 1.125 20.875 5.262 1 89.69 187 GLU B N 1
ATOM 3736 C CA . GLU B 1 187 ? 0.539 21.859 4.348 1 89.69 187 GLU B CA 1
ATOM 3737 C C . GLU B 1 187 ? 1.469 22.141 3.172 1 89.69 187 GLU B C 1
ATOM 3739 O O . GLU B 1 187 ? 1.008 22.422 2.066 1 89.69 187 GLU B O 1
ATOM 3744 N N . ASP B 1 188 ? 2.758 22.156 3.334 1 79.31 188 ASP B N 1
ATOM 3745 C CA . ASP B 1 188 ? 3.678 22.469 2.246 1 79.31 188 ASP B CA 1
ATOM 3746 C C . ASP B 1 188 ? 4.457 21.234 1.805 1 79.31 188 ASP B C 1
ATOM 3748 O O . ASP B 1 188 ? 4.121 20.109 2.188 1 79.31 188 ASP B O 1
ATOM 3752 N N . SER B 1 189 ? 5.305 21.531 0.86 1 65.88 189 SER B N 1
ATOM 3753 C CA . SER B 1 189 ? 6.016 20.422 0.232 1 65.88 189 SER B CA 1
ATOM 3754 C C . SER B 1 189 ? 6.82 19.625 1.257 1 65.88 189 SER B C 1
ATOM 3756 O O . SER B 1 189 ? 7.332 20.188 2.225 1 65.88 189 SER B O 1
ATOM 3758 N N . LEU B 1 190 ? 6.625 18.375 1.137 1 63.75 190 LEU B N 1
ATOM 3759 C CA . LEU B 1 190 ? 7.395 17.422 1.944 1 63.75 190 LEU B CA 1
ATOM 3760 C C . LEU B 1 190 ? 8.875 17.484 1.588 1 63.75 190 LEU B C 1
ATOM 3762 O O . LEU B 1 190 ? 9.672 16.688 2.078 1 63.75 190 LEU B O 1
ATOM 3766 N N . HIS B 1 191 ? 9.297 18.609 0.745 1 60.53 191 HIS B N 1
ATOM 3767 C CA . HIS B 1 191 ? 10.648 18.625 0.201 1 60.53 191 HIS B CA 1
ATOM 3768 C C . HIS B 1 191 ? 11.648 19.141 1.224 1 60.53 191 HIS B C 1
ATOM 3770 O O . HIS B 1 191 ? 11.352 20.094 1.951 1 60.53 191 HIS B O 1
ATOM 3776 N N . TYR B 1 192 ? 12.594 18.219 1.568 1 58 192 TYR B N 1
ATOM 3777 C CA . TYR B 1 192 ? 13.773 18.859 2.148 1 58 192 TYR B CA 1
ATOM 3778 C C . TYR B 1 192 ? 14.828 19.109 1.084 1 58 192 TYR B C 1
ATOM 3780 O O . TYR B 1 192 ? 15.125 18.234 0.273 1 58 192 TYR B O 1
ATOM 3788 N N . GLU B 1 193 ? 14.828 20.328 0.449 1 54.22 193 GLU B N 1
ATOM 3789 C CA . GLU B 1 193 ? 15.961 20.609 -0.432 1 54.22 193 GLU B CA 1
ATOM 3790 C C . GLU B 1 193 ? 17.281 20.562 0.329 1 54.22 193 GLU B C 1
ATOM 3792 O O . GLU B 1 193 ? 17.406 21.141 1.405 1 54.22 193 GLU B O 1
ATOM 3797 N N . TYR B 1 194 ? 17.859 19.328 0.102 1 49.81 194 TYR B N 1
ATOM 3798 C CA . TYR B 1 194 ? 19.219 19.312 0.635 1 49.81 194 TYR B CA 1
ATOM 3799 C C . TYR B 1 194 ? 19.953 20.594 0.274 1 49.81 194 TYR B C 1
ATOM 3801 O O . TYR B 1 194 ? 20.328 20.797 -0.883 1 49.81 194 TYR B O 1
ATOM 3809 N N . PHE B 1 195 ? 19.516 21.656 0.599 1 47.88 195 PHE B N 1
ATOM 3810 C CA . PHE B 1 195 ? 20.547 22.688 0.448 1 47.88 195 PHE B CA 1
ATOM 3811 C C . PHE B 1 195 ? 21.828 22.266 1.143 1 47.88 195 PHE B C 1
ATOM 3813 O O . PHE B 1 195 ? 21.844 22 2.344 1 47.88 195 PHE B O 1
ATOM 3820 N N . ARG B 1 196 ? 22.688 21.469 0.409 1 43.25 196 ARG B N 1
ATOM 3821 C CA . ARG B 1 196 ? 24.078 21.375 0.862 1 43.25 196 ARG B CA 1
ATOM 3822 C C . ARG B 1 196 ? 24.609 22.734 1.28 1 43.25 196 ARG B C 1
ATOM 3824 O O . ARG B 1 196 ? 25.188 23.469 0.463 1 43.25 196 ARG B O 1
ATOM 3831 N N . THR B 1 197 ? 23.969 23.625 1.79 1 43.28 197 THR B N 1
ATOM 3832 C CA . THR B 1 197 ? 24.953 24.609 2.23 1 43.28 197 THR B CA 1
ATOM 3833 C C . THR B 1 197 ? 25.969 23.953 3.174 1 43.28 197 THR B C 1
ATOM 3835 O O . THR B 1 197 ? 25.656 22.969 3.84 1 43.28 197 THR B O 1
ATOM 3838 N N . ASP B 1 198 ? 27.266 24.094 2.943 1 44.47 198 ASP B N 1
ATOM 3839 C CA . ASP B 1 198 ? 28.438 23.703 3.721 1 44.47 198 ASP B CA 1
ATOM 3840 C C . ASP B 1 198 ? 28.078 23.531 5.195 1 44.47 198 ASP B C 1
ATOM 3842 O O . ASP B 1 198 ? 28.734 22.766 5.91 1 44.47 198 ASP B O 1
ATOM 3846 N N . GLU B 1 199 ? 27.156 24.312 5.805 1 44.38 199 GLU B N 1
ATOM 3847 C CA . GLU B 1 199 ? 27.062 24.453 7.254 1 44.38 199 GLU B CA 1
ATOM 3848 C C . GLU B 1 199 ? 25.859 23.719 7.812 1 44.38 199 GLU B C 1
ATOM 3850 O O . GLU B 1 199 ? 25.781 23.438 9.016 1 44.38 199 GLU B O 1
ATOM 3855 N N . VAL B 1 200 ? 24.766 23.688 7.195 1 44.53 200 VAL B N 1
ATOM 3856 C CA . VAL B 1 200 ? 23.641 23.094 7.914 1 44.53 200 VAL B CA 1
ATOM 3857 C C . VAL B 1 200 ? 23.203 21.812 7.227 1 44.53 200 VAL B C 1
ATOM 3859 O O . VAL B 1 200 ? 22.688 21.828 6.102 1 44.53 200 VAL B O 1
ATOM 3862 N N . VAL B 1 201 ? 24.016 20.906 7.324 1 44.56 201 VAL B N 1
ATOM 3863 C CA . VAL B 1 201 ? 23.516 19.578 6.988 1 44.56 201 VAL B CA 1
ATOM 3864 C C . VAL B 1 201 ? 22.172 19.328 7.672 1 44.56 201 VAL B C 1
ATOM 3866 O O . VAL B 1 201 ? 22.078 19.375 8.898 1 44.56 201 VAL B O 1
ATOM 3869 N N . CYS B 1 202 ? 21.109 19.906 7.098 1 46.84 202 CYS B N 1
ATOM 3870 C CA . CYS B 1 202 ? 19.859 19.422 7.676 1 46.84 202 CYS B CA 1
ATOM 3871 C C . CYS B 1 202 ? 19.984 17.953 8.094 1 46.84 202 CYS B C 1
ATOM 3873 O O . CYS B 1 202 ? 20.141 17.078 7.242 1 46.84 202 CYS B O 1
ATOM 3875 N N . GLU B 1 203 ? 20.969 17.719 8.961 1 47 203 GLU B N 1
ATOM 3876 C CA . GLU B 1 203 ? 20.891 16.391 9.555 1 47 203 GLU B CA 1
ATOM 3877 C C . GLU B 1 203 ? 19.453 15.93 9.719 1 47 203 GLU B C 1
ATOM 3879 O O . GLU B 1 203 ? 18.875 16.078 10.797 1 47 203 GLU B O 1
ATOM 3884 N N . CYS B 1 204 ? 18.672 16.5 8.859 1 48.38 204 CYS B N 1
ATOM 3885 C CA . CYS B 1 204 ? 17.344 15.93 9.047 1 48.38 204 CYS B CA 1
ATOM 3886 C C . CYS B 1 204 ? 17.406 14.672 9.906 1 48.38 204 CYS B C 1
ATOM 3888 O O . CYS B 1 204 ? 18.453 14.023 10 1 48.38 204 CYS B O 1
ATOM 3890 N N . VAL B 1 205 ? 16.281 14.445 10.789 1 47.38 205 VAL B N 1
ATOM 3891 C CA . VAL B 1 205 ? 16.109 13.695 12.023 1 47.38 205 VAL B CA 1
ATOM 3892 C C . VAL B 1 205 ? 16.781 12.328 11.906 1 47.38 205 VAL B C 1
ATOM 3894 O O . VAL B 1 205 ? 16.828 11.75 10.812 1 47.38 205 VAL B O 1
ATOM 3897 N N . SER B 1 206 ? 17.891 12.242 12.773 1 50.78 206 SER B N 1
ATOM 3898 C CA . SER B 1 206 ? 18.422 10.953 13.188 1 50.78 206 SER B CA 1
ATOM 3899 C C . SER B 1 206 ? 17.5 9.812 12.789 1 50.78 206 SER B C 1
ATOM 3901 O O . SER B 1 206 ? 17.406 8.805 13.484 1 50.78 206 SER B O 1
ATOM 3903 N N . GLY B 1 207 ? 16.922 10 11.547 1 60 207 GLY B N 1
ATOM 3904 C CA . GLY B 1 207 ? 16.312 8.812 10.961 1 60 207 GLY B CA 1
ATOM 3905 C C . GLY B 1 207 ? 14.828 8.688 11.273 1 60 207 GLY B C 1
ATOM 3906 O O . GLY B 1 207 ? 14.297 7.582 11.359 1 60 207 GLY B O 1
ATOM 3907 N N . TYR B 1 208 ? 14.125 9.859 11.641 1 72.94 208 TYR B N 1
ATOM 3908 C CA . TYR B 1 208 ? 12.672 9.859 11.812 1 72.94 208 TYR B CA 1
ATOM 3909 C C . TYR B 1 208 ? 12.25 8.859 12.883 1 72.94 208 TYR B C 1
ATOM 3911 O O . TYR B 1 208 ? 11.141 8.312 12.828 1 72.94 208 TYR B O 1
ATOM 3919 N N . SER B 1 209 ? 13.195 8.695 13.883 1 80.94 209 SER B N 1
ATOM 3920 C CA . SER B 1 209 ? 12.891 7.691 14.898 1 80.94 209 SER B CA 1
ATOM 3921 C C . SER B 1 209 ? 11.688 8.102 15.734 1 80.94 209 SER B C 1
ATOM 3923 O O . SER B 1 209 ? 10.984 7.25 16.281 1 80.94 209 SER B O 1
ATOM 3925 N N . PHE B 1 210 ? 11.531 9.406 15.812 1 82.69 210 PHE B N 1
ATOM 3926 C CA . PHE B 1 210 ? 10.414 9.898 16.609 1 82.69 210 PHE B CA 1
ATOM 3927 C C . PHE B 1 210 ? 9.086 9.414 16.031 1 82.69 210 PHE B C 1
ATOM 3929 O O . PHE B 1 210 ? 8.078 9.336 16.75 1 82.69 210 PHE B O 1
ATOM 3936 N N . LEU B 1 211 ? 9.031 9.031 14.844 1 88.56 211 LEU B N 1
ATOM 3937 C CA . LEU B 1 211 ? 7.82 8.578 14.172 1 88.56 211 LEU B CA 1
ATOM 3938 C C . LEU B 1 211 ? 7.383 7.219 14.711 1 88.56 211 LEU B C 1
ATOM 3940 O O . LEU B 1 211 ? 6.199 6.875 14.656 1 88.56 211 LEU B O 1
ATOM 3944 N N . LEU B 1 212 ? 8.281 6.508 15.258 1 89 212 LEU B N 1
ATOM 3945 C CA . LEU B 1 212 ? 8.016 5.148 15.711 1 89 212 LEU B CA 1
ATOM 3946 C C . LEU B 1 212 ? 7.031 5.152 16.875 1 89 212 LEU B C 1
ATOM 3948 O O . LEU B 1 212 ? 6.246 4.211 17.031 1 89 212 LEU B O 1
ATOM 3952 N N . SER B 1 213 ? 7.066 6.195 17.578 1 88.88 213 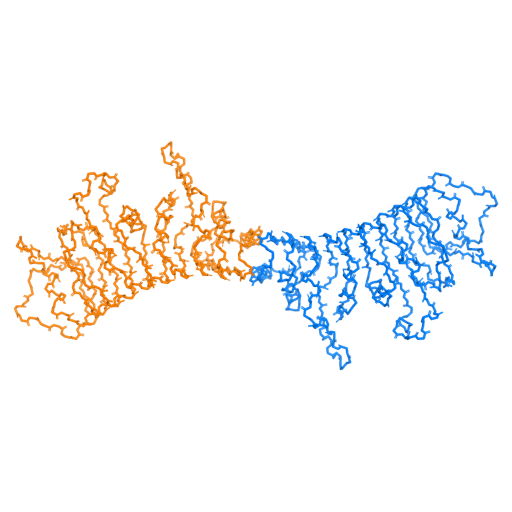SER B N 1
ATOM 3953 C CA . SER B 1 213 ? 6.211 6.262 18.766 1 88.88 213 SER B CA 1
ATOM 3954 C C . SER B 1 213 ? 5.043 7.219 18.547 1 88.88 213 SER B C 1
ATOM 3956 O O . SER B 1 213 ? 4.262 7.473 19.469 1 88.88 213 SER B O 1
ATOM 3958 N N . CYS B 1 214 ? 4.934 7.75 17.406 1 92 214 CYS B N 1
ATOM 3959 C CA . CYS B 1 214 ? 3.898 8.727 17.094 1 92 214 CYS B CA 1
ATOM 3960 C C . CYS B 1 214 ? 2.547 8.047 16.906 1 92 214 CYS B C 1
ATOM 3962 O O . CYS B 1 214 ? 2.438 7.086 16.141 1 92 214 CYS B O 1
ATOM 3964 N N . PRO B 1 215 ? 1.549 8.461 17.594 1 96 215 PRO B N 1
ATOM 3965 C CA . PRO B 1 215 ? 0.247 7.789 17.562 1 96 215 PRO B CA 1
ATOM 3966 C C . PRO B 1 215 ? -0.612 8.234 16.375 1 96 215 PRO B C 1
ATOM 3968 O O . PRO B 1 215 ? -1.817 7.973 16.344 1 96 215 PRO B O 1
ATOM 3971 N N . VAL B 1 216 ? -0.103 8.836 15.398 1 97.38 216 VAL B N 1
ATOM 3972 C CA . VAL B 1 216 ? -0.835 9.414 14.281 1 97.38 216 VAL B CA 1
ATOM 3973 C C . VAL B 1 216 ? -1.573 8.312 13.523 1 97.38 216 VAL B C 1
ATOM 3975 O O . VAL B 1 216 ? -0.977 7.305 13.148 1 97.38 216 VAL B O 1
ATOM 3978 N N . GLU B 1 217 ? -2.889 8.516 13.281 1 98.38 217 GLU B N 1
ATOM 3979 C CA . GLU B 1 217 ? -3.723 7.566 12.555 1 98.38 217 GLU B CA 1
ATOM 3980 C C . GLU B 1 217 ? -4.012 8.055 11.133 1 98.38 217 GLU B C 1
ATOM 3982 O O . GLU B 1 217 ? -4.242 7.254 10.227 1 98.38 217 GLU B O 1
ATOM 3987 N N . VAL B 1 218 ? -4.105 9.367 11.047 1 98.75 218 VAL B N 1
ATOM 3988 C CA . VAL B 1 218 ? -4.398 9.961 9.75 1 98.75 218 VAL B CA 1
ATOM 3989 C C . VAL B 1 218 ? -3.307 10.961 9.375 1 98.75 218 VAL B C 1
ATOM 3991 O O . VAL B 1 218 ? -3.006 11.875 10.148 1 98.75 218 VAL B O 1
ATOM 3994 N N . LEU B 1 219 ? -2.682 10.773 8.234 1 97.69 219 LEU B N 1
ATOM 3995 C CA . LEU B 1 219 ? -1.681 11.688 7.691 1 97.69 219 LEU B CA 1
ATOM 3996 C C . LEU B 1 219 ? -2.178 12.336 6.406 1 97.69 219 LEU B C 1
ATOM 3998 O O . LEU B 1 219 ? -2.561 11.641 5.461 1 97.69 219 LEU B O 1
ATOM 4002 N N . LYS B 1 220 ? -2.217 13.609 6.414 1 97.5 220 LYS B N 1
ATOM 4003 C CA . LYS B 1 220 ? -2.607 14.344 5.215 1 97.5 220 LYS B CA 1
ATOM 4004 C C . LYS B 1 220 ? -1.434 15.141 4.648 1 97.5 220 LYS B C 1
ATOM 4006 O O . LYS B 1 220 ? -0.78 15.891 5.375 1 97.5 220 LYS B O 1
ATOM 4011 N N . ILE B 1 221 ? -1.161 14.938 3.459 1 94.75 221 ILE B N 1
ATOM 4012 C CA . ILE B 1 221 ? -0.143 15.695 2.734 1 94.75 221 ILE B CA 1
ATOM 4013 C C . ILE B 1 221 ? -0.802 16.516 1.634 1 94.75 221 ILE B C 1
ATOM 4015 O O . ILE B 1 221 ? -1.307 15.977 0.651 1 94.75 221 ILE B O 1
ATOM 4019 N N . ASN B 1 222 ? -0.667 17.781 1.746 1 93.38 222 ASN B N 1
ATOM 4020 C CA . ASN B 1 222 ? -1.467 18.641 0.882 1 93.38 222 ASN B CA 1
ATOM 4021 C C . ASN B 1 222 ? -0.698 19.047 -0.373 1 93.38 222 ASN B C 1
ATOM 4023 O O . ASN B 1 222 ? -1.28 19.578 -1.318 1 93.38 222 ASN B O 1
ATOM 4027 N N . CYS B 1 223 ? 0.561 18.828 -0.389 1 88.94 223 CYS B N 1
ATOM 4028 C CA . CYS B 1 223 ? 1.369 19.109 -1.571 1 88.94 223 CYS B CA 1
ATOM 4029 C C . CYS B 1 223 ? 2.359 17.984 -1.828 1 88.94 223 CYS B C 1
ATOM 4031 O O . CYS B 1 223 ? 3.352 17.844 -1.11 1 88.94 223 CYS B O 1
ATOM 4033 N N . TYR B 1 224 ? 2.064 17.219 -2.816 1 90.38 224 TYR B N 1
ATOM 4034 C CA . TYR B 1 224 ? 2.885 16.062 -3.16 1 90.38 224 TYR B CA 1
ATOM 4035 C C . TYR B 1 224 ? 3.184 16.031 -4.656 1 90.38 224 TYR B C 1
ATOM 4037 O O . TYR B 1 224 ? 2.268 15.938 -5.477 1 90.38 224 TYR B O 1
ATOM 4045 N N . ASP B 1 225 ? 4.477 16.078 -5.016 1 88.12 225 ASP B N 1
ATOM 4046 C CA . ASP B 1 225 ? 4.781 16.141 -6.441 1 88.12 225 ASP B CA 1
ATOM 4047 C C . ASP B 1 225 ? 5.488 14.875 -6.914 1 88.12 225 ASP B C 1
ATOM 4049 O O . ASP B 1 225 ? 5.836 14.75 -8.086 1 88.12 225 ASP B O 1
ATOM 4053 N N . GLY B 1 226 ? 5.785 13.984 -6.051 1 87.62 226 GLY B N 1
ATOM 4054 C CA . GLY B 1 226 ? 6.359 12.703 -6.426 1 87.62 226 GLY B CA 1
ATOM 4055 C C . GLY B 1 226 ? 7.855 12.758 -6.664 1 87.62 226 GLY B C 1
ATOM 4056 O O . GLY B 1 226 ? 8.445 11.797 -7.152 1 87.62 226 GLY B O 1
ATOM 4057 N N . SER B 1 227 ? 8.445 13.906 -6.328 1 86.69 227 SER B N 1
ATOM 4058 C CA . SER B 1 227 ? 9.891 14 -6.48 1 86.69 227 SER B CA 1
ATOM 4059 C C . SER B 1 227 ? 10.609 13 -5.574 1 86.69 227 SER B C 1
ATOM 4061 O O . SER B 1 227 ? 10.016 12.484 -4.621 1 86.69 227 SER B O 1
ATOM 4063 N N . VAL B 1 228 ? 11.828 12.773 -5.855 1 83.5 228 VAL B N 1
ATOM 4064 C CA . VAL B 1 228 ? 12.617 11.766 -5.156 1 83.5 228 VAL B CA 1
ATOM 4065 C C . VAL B 1 228 ? 12.695 12.102 -3.67 1 83.5 228 VAL B C 1
ATOM 4067 O O . VAL B 1 228 ? 12.594 11.219 -2.816 1 83.5 228 VAL B O 1
ATOM 4070 N N . ASN B 1 229 ? 12.883 13.336 -3.377 1 79.69 229 ASN B N 1
ATOM 4071 C CA . ASN B 1 229 ? 12.984 13.766 -1.986 1 79.69 229 ASN B CA 1
ATOM 4072 C C . ASN B 1 229 ? 11.672 13.57 -1.238 1 79.69 229 ASN B C 1
ATOM 4074 O O . ASN B 1 229 ? 11.664 13.125 -0.089 1 79.69 229 ASN B O 1
ATOM 4078 N N . VAL B 1 230 ? 10.602 13.891 -1.9 1 85.25 230 VAL B N 1
ATOM 4079 C CA . VAL B 1 230 ? 9.281 13.75 -1.296 1 85.25 230 VAL B CA 1
ATOM 4080 C C . VAL B 1 230 ? 8.969 12.273 -1.083 1 85.25 230 VAL B C 1
ATOM 4082 O O . VAL B 1 230 ? 8.398 11.891 -0.056 1 85.25 230 VAL B O 1
ATOM 4085 N N . LEU B 1 231 ? 9.383 11.492 -2.061 1 88.94 231 LEU B N 1
ATOM 4086 C CA . LEU B 1 231 ? 9.195 10.055 -1.941 1 88.94 231 LEU B CA 1
ATOM 4087 C C . LEU B 1 231 ? 9.953 9.508 -0.738 1 88.94 231 LEU B C 1
ATOM 4089 O O . LEU B 1 231 ? 9.438 8.664 0.001 1 88.94 231 LEU B O 1
ATOM 4093 N N . GLY B 1 232 ? 11.141 9.977 -0.548 1 86.12 232 GLY B N 1
ATOM 4094 C CA . GLY B 1 232 ? 11.93 9.578 0.607 1 86.12 232 GLY B CA 1
ATOM 4095 C C . GLY B 1 232 ? 11.242 9.883 1.928 1 86.12 232 GLY B C 1
ATOM 4096 O O . GLY B 1 232 ? 11.273 9.07 2.85 1 86.12 232 GLY B O 1
ATOM 4097 N N . GLN B 1 233 ? 10.672 11 2.014 1 86.56 233 GLN B N 1
ATOM 4098 C CA . GLN B 1 233 ? 9.945 11.375 3.225 1 86.56 233 GLN B CA 1
ATOM 4099 C C . GLN B 1 233 ? 8.727 10.477 3.432 1 86.56 233 GLN B C 1
ATOM 4101 O O . GLN B 1 233 ? 8.461 10.039 4.551 1 86.56 233 GLN B O 1
ATOM 4106 N N . MET B 1 234 ? 8.086 10.234 2.332 1 90.81 234 MET B N 1
ATOM 4107 C CA . MET B 1 234 ? 6.914 9.367 2.398 1 90.81 234 MET B CA 1
ATOM 4108 C C . MET B 1 234 ? 7.297 7.977 2.898 1 90.81 234 MET B C 1
ATOM 4110 O O . MET B 1 234 ? 6.566 7.371 3.688 1 90.81 234 MET B O 1
ATOM 4114 N N . GLU B 1 235 ? 8.43 7.469 2.521 1 92 235 GLU B N 1
ATOM 4115 C CA . GLU B 1 235 ? 8.922 6.172 2.982 1 92 235 GLU B CA 1
ATOM 4116 C C . GLU B 1 235 ? 9.109 6.16 4.496 1 92 235 GLU B C 1
ATOM 4118 O O . GLU B 1 235 ? 8.797 5.164 5.156 1 92 235 GLU B O 1
ATOM 4123 N N . HIS B 1 236 ? 9.539 7.23 4.992 1 89.62 236 HIS B N 1
ATOM 4124 C CA . HIS B 1 236 ? 9.719 7.328 6.438 1 89.62 236 HIS B CA 1
ATOM 4125 C C . HIS B 1 236 ? 8.375 7.328 7.156 1 89.62 236 HIS B C 1
ATOM 4127 O O . HIS B 1 236 ? 8.211 6.648 8.172 1 89.62 236 HIS B O 1
ATOM 4133 N N . PHE B 1 237 ? 7.461 8.062 6.645 1 92.44 237 PHE B N 1
ATOM 4134 C CA . PHE B 1 237 ? 6.156 8.133 7.293 1 92.44 237 PHE B CA 1
ATOM 4135 C C . PHE B 1 237 ? 5.453 6.785 7.25 1 92.44 237 PHE B C 1
ATOM 4137 O O . PHE B 1 237 ? 5.039 6.262 8.289 1 92.44 237 PHE B O 1
ATOM 4144 N N . LEU B 1 238 ? 5.41 6.207 6.043 1 94.94 238 LEU B N 1
ATOM 4145 C CA . LEU B 1 238 ? 4.703 4.941 5.871 1 94.94 238 LEU B CA 1
ATOM 4146 C C . LEU B 1 238 ? 5.438 3.807 6.574 1 94.94 238 LEU B C 1
ATOM 4148 O O . LEU B 1 238 ? 4.809 2.898 7.125 1 94.94 238 LEU B O 1
ATOM 4152 N N . GLY B 1 239 ? 6.707 3.885 6.594 1 93.38 239 GLY B N 1
ATOM 4153 C CA . GLY B 1 239 ? 7.516 2.803 7.129 1 93.38 239 GLY B CA 1
ATOM 4154 C C . GLY B 1 239 ? 7.66 2.852 8.641 1 93.38 239 GLY B C 1
ATOM 4155 O O . GLY B 1 239 ? 8.078 1.872 9.258 1 93.38 239 GLY B O 1
ATOM 4156 N N . LYS B 1 240 ? 7.266 3.93 9.281 1 92.75 240 LYS B N 1
ATOM 4157 C CA . LYS B 1 240 ? 7.582 4.047 10.703 1 92.75 240 LYS B CA 1
ATOM 4158 C C . LYS B 1 240 ? 6.324 4.328 11.523 1 92.75 240 LYS B C 1
ATOM 4160 O O . LYS B 1 240 ? 6.273 4.02 12.719 1 92.75 240 LYS B O 1
ATOM 4165 N N . LEU B 1 241 ? 5.332 4.98 10.984 1 95.62 241 LEU B N 1
ATOM 4166 C CA . LEU B 1 241 ? 4.094 5.242 11.711 1 95.62 241 LEU B CA 1
ATOM 4167 C C . LEU B 1 241 ? 3.246 3.979 11.812 1 95.62 241 LEU B C 1
ATOM 4169 O O . LEU B 1 241 ? 2.484 3.662 10.898 1 95.62 241 LEU B O 1
ATOM 4173 N N . SER B 1 242 ? 3.252 3.35 12.867 1 95.56 242 SER B N 1
ATOM 4174 C CA . SER B 1 242 ? 2.666 2.021 13.023 1 95.56 242 SER B CA 1
ATOM 4175 C C . SER B 1 242 ? 1.165 2.105 13.281 1 95.56 242 SER B C 1
ATOM 4177 O O . SER B 1 242 ? 0.456 1.102 13.18 1 95.56 242 SER B O 1
ATOM 4179 N N . CYS B 1 243 ? 0.663 3.311 13.562 1 97.12 243 CYS B N 1
ATOM 4180 C CA . CYS B 1 243 ? -0.753 3.449 13.883 1 97.12 243 CYS B CA 1
ATOM 4181 C C . CYS B 1 243 ? -1.527 4.012 12.695 1 97.12 243 CYS B C 1
ATOM 4183 O O . CYS B 1 243 ? -2.74 4.207 12.773 1 97.12 243 CYS B O 1
ATOM 4185 N N . LEU B 1 244 ? -0.866 4.242 11.594 1 97.75 244 LEU B N 1
ATOM 4186 C CA . LEU B 1 244 ? -1.477 4.898 10.438 1 97.75 244 LEU B CA 1
ATOM 4187 C C . LEU B 1 244 ? -2.623 4.059 9.883 1 97.75 244 LEU B C 1
ATOM 4189 O O . LEU B 1 244 ? -2.48 2.85 9.695 1 97.75 244 LEU B O 1
ATOM 4193 N N . GLU B 1 245 ? -3.709 4.652 9.68 1 98.31 245 GLU B N 1
ATOM 4194 C CA . GLU B 1 245 ? -4.863 3.998 9.07 1 98.31 245 GLU B CA 1
ATOM 4195 C C . GLU B 1 245 ? -5.148 4.574 7.684 1 98.31 245 GLU B C 1
ATOM 4197 O O . GLU B 1 245 ? -5.652 3.873 6.805 1 98.31 245 GLU B O 1
ATOM 4202 N N . LEU B 1 246 ? -4.844 5.836 7.59 1 98.69 246 LEU B N 1
ATOM 4203 C CA . LEU B 1 246 ? -5.16 6.504 6.332 1 98.69 246 LEU B CA 1
ATOM 4204 C C . LEU B 1 246 ? -4.121 7.57 6.008 1 98.69 246 LEU B C 1
ATOM 4206 O O . LEU B 1 246 ? -3.764 8.375 6.871 1 98.69 246 LEU B O 1
ATOM 4210 N N . VAL B 1 247 ? -3.615 7.551 4.836 1 98.38 247 VAL B N 1
ATOM 4211 C CA . VAL B 1 247 ? -2.799 8.617 4.27 1 98.38 247 VAL B CA 1
ATOM 4212 C C . VAL B 1 247 ? -3.535 9.266 3.1 1 98.38 247 VAL B C 1
ATOM 4214 O O . VAL B 1 247 ? -3.926 8.586 2.148 1 98.38 247 VAL B O 1
ATOM 4217 N N . GLU B 1 248 ? -3.824 10.492 3.229 1 98.19 248 GLU B N 1
ATOM 4218 C CA . GLU B 1 248 ? -4.41 11.266 2.135 1 98.19 248 GLU B CA 1
ATOM 4219 C C . GLU B 1 248 ? -3.363 12.148 1.468 1 98.19 248 GLU B C 1
ATOM 4221 O O . GLU B 1 248 ? -2.732 12.977 2.127 1 98.19 248 GLU B O 1
ATOM 4226 N N . VAL B 1 249 ? -3.242 12 0.195 1 96.81 249 VAL B N 1
ATOM 4227 C CA . VAL B 1 249 ? -2.23 12.734 -0.553 1 96.81 249 VAL B CA 1
ATOM 4228 C C . VAL B 1 249 ? -2.902 13.586 -1.63 1 96.81 249 VAL B C 1
ATOM 4230 O O . VAL B 1 249 ? -3.654 13.07 -2.457 1 96.81 249 VAL B O 1
ATOM 4233 N N . ARG B 1 250 ? -2.697 14.836 -1.528 1 95.75 250 ARG B N 1
ATOM 4234 C CA . ARG B 1 250 ? -3.029 15.711 -2.646 1 95.75 250 ARG B CA 1
ATOM 4235 C C . ARG B 1 250 ? -1.828 15.898 -3.566 1 95.75 250 ARG B C 1
ATOM 4237 O O . ARG B 1 250 ? -0.875 16.594 -3.215 1 95.75 250 ARG B O 1
ATOM 4244 N N . ALA B 1 251 ? -1.907 15.352 -4.746 1 94.56 251 ALA B N 1
ATOM 4245 C CA . ALA B 1 251 ? -0.752 15.305 -5.637 1 94.56 251 ALA B CA 1
ATOM 4246 C C . ALA B 1 251 ? -0.94 16.234 -6.832 1 94.56 251 ALA B C 1
ATOM 4248 O O . ALA B 1 251 ? -2.07 16.5 -7.25 1 94.56 251 ALA B O 1
ATOM 4249 N N . LYS B 1 252 ? 0.155 16.719 -7.191 1 91.75 252 LYS B N 1
ATOM 4250 C CA . LYS B 1 252 ? 0.208 17.531 -8.406 1 91.75 252 LYS B CA 1
ATOM 4251 C C . LYS B 1 252 ? 0.959 16.812 -9.516 1 91.75 252 LYS B C 1
ATOM 4253 O O . LYS B 1 252 ? 2.104 16.391 -9.328 1 91.75 252 LYS B O 1
ATOM 4258 N N . ALA B 1 253 ? 0.31 16.609 -10.578 1 91.88 253 ALA B N 1
ATOM 4259 C CA . ALA B 1 253 ? 0.916 15.977 -11.75 1 91.88 253 ALA B CA 1
ATOM 4260 C C . ALA B 1 253 ? 0.304 16.516 -13.039 1 91.88 253 ALA B C 1
ATOM 4262 O O . ALA B 1 253 ? -0.916 16.672 -13.141 1 91.88 253 ALA B O 1
ATOM 4263 N N . ALA B 1 254 ? 1.178 16.797 -13.969 1 88.25 254 ALA B N 1
ATOM 4264 C CA . ALA B 1 254 ? 0.75 17.453 -15.195 1 88.25 254 ALA B CA 1
ATOM 4265 C C . ALA B 1 254 ? 0.223 16.438 -16.203 1 88.25 254 ALA B C 1
ATOM 4267 O O . ALA B 1 254 ? -0.56 16.797 -17.094 1 88.25 254 ALA B O 1
ATOM 4268 N N . SER B 1 255 ? 0.691 15.242 -16.219 1 91.75 255 SER B N 1
ATOM 4269 C CA . SER B 1 255 ? 0.346 14.242 -17.219 1 91.75 255 SER B CA 1
ATOM 4270 C C . SER B 1 255 ? -0.163 12.961 -16.562 1 91.75 255 SER B C 1
ATOM 4272 O O . SER B 1 255 ? 0.047 12.742 -15.367 1 91.75 255 SER B O 1
ATOM 4274 N N . SER B 1 256 ? -0.81 12.234 -17.391 1 92 256 SER B N 1
ATOM 4275 C CA . SER B 1 256 ? -1.287 10.938 -16.922 1 92 256 SER B CA 1
ATOM 4276 C C . SER B 1 256 ? -0.125 10.031 -16.531 1 92 256 SER B C 1
ATOM 4278 O O . SER B 1 256 ? -0.215 9.281 -15.562 1 92 256 SER B O 1
ATOM 4280 N N . ASP B 1 257 ? 0.904 10.125 -17.281 1 92.88 257 ASP B N 1
ATOM 4281 C CA . ASP B 1 257 ? 2.086 9.32 -16.984 1 92.88 257 ASP B CA 1
ATOM 4282 C C . ASP B 1 257 ? 2.678 9.703 -15.633 1 92.88 257 ASP B C 1
ATOM 4284 O O . ASP B 1 257 ? 3.113 8.828 -14.875 1 92.88 257 ASP B O 1
ATOM 4288 N N . ALA B 1 258 ? 2.625 10.953 -15.398 1 94.5 258 ALA B N 1
ATOM 4289 C CA . ALA B 1 258 ? 3.148 11.422 -14.117 1 94.5 258 ALA B CA 1
ATOM 4290 C C . ALA B 1 258 ? 2.266 10.953 -12.961 1 94.5 258 ALA B C 1
ATOM 4292 O O . ALA B 1 258 ? 2.77 10.586 -11.898 1 94.5 258 ALA B O 1
ATOM 4293 N N . LYS B 1 259 ? 1.02 11.047 -13.219 1 96 259 LYS B N 1
ATOM 4294 C CA . LYS B 1 259 ? 0.082 10.547 -12.211 1 96 259 LYS B CA 1
ATOM 4295 C C . LYS B 1 259 ? 0.324 9.07 -11.914 1 96 259 LYS B C 1
ATOM 4297 O O . LYS B 1 259 ? 0.387 8.672 -10.75 1 96 259 LYS B O 1
ATOM 4302 N N . LEU B 1 260 ? 0.498 8.281 -12.969 1 95.94 260 LEU B N 1
ATOM 4303 C CA . LEU B 1 260 ? 0.719 6.848 -12.828 1 95.94 260 LEU B CA 1
ATOM 4304 C C . LEU B 1 260 ? 2.029 6.57 -12.094 1 95.94 260 LEU B C 1
ATOM 4306 O O . LEU B 1 260 ? 2.105 5.652 -11.281 1 95.94 260 LEU B O 1
ATOM 4310 N N . LYS B 1 261 ? 2.984 7.324 -12.398 1 95.94 261 LYS B N 1
ATOM 4311 C CA . LYS B 1 261 ? 4.277 7.156 -11.742 1 95.94 261 LYS B CA 1
ATOM 4312 C C . LYS B 1 261 ? 4.168 7.402 -10.242 1 95.94 261 LYS B C 1
ATOM 4314 O O . LYS B 1 261 ? 4.715 6.641 -9.438 1 95.94 261 LYS B O 1
ATOM 4319 N N . ILE B 1 262 ? 3.484 8.484 -9.859 1 96.25 262 ILE B N 1
ATOM 4320 C CA . ILE B 1 262 ? 3.297 8.797 -8.445 1 96.25 262 ILE B CA 1
ATOM 4321 C C . ILE B 1 262 ? 2.607 7.629 -7.75 1 96.25 262 ILE B C 1
ATOM 4323 O O . ILE B 1 262 ? 3.045 7.188 -6.684 1 96.25 262 ILE B O 1
ATOM 4327 N N . MET B 1 263 ? 1.562 7.199 -8.414 1 97.25 263 MET B N 1
ATOM 4328 C CA . MET B 1 263 ? 0.806 6.098 -7.828 1 97.25 263 MET B CA 1
ATOM 4329 C C . MET B 1 263 ? 1.663 4.84 -7.73 1 97.25 263 MET B C 1
ATOM 4331 O O . MET B 1 263 ? 1.64 4.145 -6.711 1 97.25 263 MET B O 1
ATOM 4335 N N . ALA B 1 264 ? 2.402 4.496 -8.75 1 97.06 264 ALA B N 1
ATOM 4336 C CA . ALA B 1 264 ? 3.275 3.328 -8.758 1 97.06 264 ALA B CA 1
ATOM 4337 C C . ALA B 1 264 ? 4.312 3.406 -7.645 1 97.06 264 ALA B C 1
ATOM 4339 O O . ALA B 1 264 ? 4.574 2.412 -6.961 1 97.06 264 ALA B O 1
ATOM 4340 N N . ASP B 1 265 ? 4.898 4.566 -7.5 1 96.94 265 ASP B N 1
ATOM 4341 C CA . ASP B 1 265 ? 5.898 4.766 -6.457 1 96.94 265 ASP B CA 1
ATOM 4342 C C . ASP B 1 265 ? 5.301 4.52 -5.07 1 96.94 265 ASP B C 1
ATOM 4344 O O . ASP B 1 265 ? 5.93 3.883 -4.223 1 96.94 265 ASP B O 1
ATOM 4348 N N . LEU B 1 266 ? 4.141 5.039 -4.848 1 97.62 266 LEU B N 1
ATOM 4349 C CA . LEU B 1 266 ? 3.488 4.879 -3.551 1 97.62 266 LEU B CA 1
ATOM 4350 C C . LEU B 1 266 ? 3.172 3.41 -3.279 1 97.62 266 LEU B C 1
ATOM 4352 O O . LEU B 1 266 ? 3.283 2.947 -2.143 1 97.62 266 LEU B O 1
ATOM 4356 N N . LEU B 1 267 ? 2.795 2.648 -4.285 1 98 267 LEU B N 1
ATOM 4357 C CA . LEU B 1 267 ? 2.467 1.233 -4.16 1 98 267 LEU B CA 1
ATOM 4358 C C . LEU B 1 267 ? 3.695 0.423 -3.762 1 98 267 LEU B C 1
ATOM 4360 O O . LEU B 1 267 ? 3.574 -0.612 -3.104 1 98 267 LEU B O 1
ATOM 4364 N N . MET B 1 268 ? 4.836 0.923 -4.09 1 97.44 268 MET B N 1
ATOM 4365 C CA . MET B 1 268 ? 6.09 0.203 -3.869 1 97.44 268 MET B CA 1
ATOM 4366 C C . MET B 1 268 ? 6.648 0.501 -2.482 1 97.44 268 MET B C 1
ATOM 4368 O O . MET B 1 268 ? 7.727 0.022 -2.129 1 97.44 268 MET B O 1
ATOM 4372 N N . ILE B 1 269 ? 5.941 1.291 -1.697 1 96.88 269 ILE B N 1
ATOM 4373 C CA . ILE B 1 269 ? 6.41 1.614 -0.354 1 96.88 269 ILE B CA 1
ATOM 4374 C C . ILE B 1 269 ? 5.762 0.677 0.66 1 96.88 269 ILE B C 1
ATOM 4376 O O . ILE B 1 269 ? 4.531 0.62 0.763 1 96.88 269 ILE B O 1
ATOM 4380 N N . PRO B 1 270 ? 6.598 -0.027 1.431 1 95.94 270 PRO B N 1
ATOM 4381 C CA . PRO B 1 270 ? 6.031 -0.813 2.527 1 95.94 270 PRO B CA 1
ATOM 4382 C C . PRO B 1 270 ? 5.375 0.055 3.598 1 95.94 270 PRO B C 1
ATOM 4384 O O . PRO B 1 270 ? 5.672 1.248 3.699 1 95.94 270 PRO B O 1
ATOM 4387 N N . ARG B 1 271 ? 4.48 -0.613 4.305 1 97 271 ARG B N 1
ATOM 4388 C CA . ARG B 1 271 ? 3.725 0.083 5.344 1 97 271 ARG B CA 1
ATOM 4389 C C . ARG B 1 271 ? 3.896 -0.599 6.695 1 97 271 ARG B C 1
ATOM 4391 O O . ARG B 1 271 ? 3.707 -1.812 6.812 1 97 271 ARG B O 1
ATOM 4398 N N . ALA B 1 272 ? 4.207 0.195 7.676 1 95.81 272 ALA B N 1
ATOM 4399 C CA . ALA B 1 272 ? 4.379 -0.347 9.023 1 95.81 272 ALA B CA 1
ATOM 4400 C C . ALA B 1 272 ? 3.039 -0.773 9.617 1 95.81 272 ALA B C 1
ATOM 4402 O O . ALA B 1 272 ? 2.973 -1.741 10.375 1 95.81 272 ALA B O 1
ATOM 4403 N N . SER B 1 273 ? 2.033 -0.034 9.25 1 96.25 273 SER B N 1
ATOM 4404 C CA . SER B 1 273 ? 0.699 -0.353 9.742 1 96.25 273 SER B CA 1
ATOM 4405 C C . SER B 1 273 ? -0.037 -1.291 8.797 1 96.25 273 SER B C 1
ATOM 4407 O O . SER B 1 273 ? -0.156 -1.005 7.602 1 96.25 273 SER B O 1
ATOM 4409 N N . THR B 1 274 ? -0.634 -2.295 9.273 1 95.06 274 THR B N 1
ATOM 4410 C CA . THR B 1 274 ? -1.357 -3.27 8.461 1 95.06 274 THR B CA 1
ATOM 4411 C C . THR B 1 274 ? -2.754 -2.756 8.117 1 95.06 274 THR B C 1
ATOM 4413 O O . THR B 1 274 ? -3.48 -3.387 7.348 1 95.06 274 THR B O 1
ATOM 4416 N N . LYS B 1 275 ? -3.111 -1.65 8.633 1 96.25 275 LYS B N 1
ATOM 4417 C CA . LYS B 1 275 ? -4.434 -1.086 8.375 1 96.25 275 LYS B CA 1
ATOM 4418 C C . LYS B 1 275 ? -4.352 0.088 7.406 1 96.25 275 LYS B C 1
ATOM 4420 O O . LYS B 1 275 ? -5.379 0.631 6.992 1 96.25 275 LYS B O 1
ATOM 4425 N N . CYS B 1 276 ? -3.197 0.427 7.066 1 97.75 276 CYS B N 1
ATOM 4426 C CA . CYS B 1 276 ? -2.949 1.697 6.395 1 97.75 276 CYS B CA 1
ATOM 4427 C C . CYS B 1 276 ? -3.461 1.66 4.957 1 97.75 276 CYS B C 1
ATOM 4429 O O . CYS B 1 276 ? -3.1 0.769 4.188 1 97.75 276 CYS B O 1
ATOM 4431 N N . LYS B 1 277 ? -4.281 2.621 4.625 1 97.94 277 LYS B N 1
ATOM 4432 C CA . LYS B 1 277 ? -4.754 2.904 3.273 1 97.94 277 LYS B CA 1
ATOM 4433 C C . LYS B 1 277 ? -4.168 4.211 2.75 1 97.94 277 LYS B C 1
ATOM 4435 O O . LYS B 1 277 ? -3.947 5.152 3.518 1 97.94 277 LYS B O 1
ATOM 4440 N N . VAL B 1 278 ? -3.928 4.266 1.455 1 98.25 278 VAL B N 1
ATOM 4441 C CA . VAL B 1 278 ? -3.422 5.488 0.846 1 98.25 278 VAL B CA 1
ATOM 4442 C C . VAL B 1 278 ? -4.418 5.996 -0.196 1 98.25 278 VAL B C 1
ATOM 4444 O O . VAL B 1 278 ? -4.77 5.273 -1.13 1 98.25 278 VAL B O 1
ATOM 4447 N N . LYS B 1 279 ? -4.91 7.117 0.048 1 98.06 279 LYS B N 1
ATOM 4448 C CA . LYS B 1 279 ? -5.816 7.789 -0.88 1 98.06 279 LYS B CA 1
ATOM 4449 C C . LYS B 1 279 ? -5.117 8.945 -1.59 1 98.06 279 LYS B C 1
ATOM 4451 O O . LYS B 1 279 ? -4.598 9.859 -0.941 1 98.06 279 LYS B O 1
ATOM 4456 N N . VAL B 1 280 ? -5.121 8.984 -2.926 1 97.5 280 VAL B N 1
ATOM 4457 C CA . VAL B 1 280 ? -4.465 10.023 -3.705 1 97.5 280 VAL B CA 1
ATOM 4458 C C . VAL B 1 280 ? -5.504 10.805 -4.508 1 97.5 280 VAL B C 1
ATOM 4460 O O . VAL B 1 280 ? -6.348 10.211 -5.188 1 97.5 280 VAL B O 1
ATOM 4463 N N . LYS B 1 281 ? -5.48 12.031 -4.332 1 95.62 281 LYS B N 1
ATOM 4464 C CA . LYS B 1 281 ? -6.285 12.938 -5.145 1 95.62 281 LYS B CA 1
ATOM 4465 C C . LYS B 1 281 ? -5.398 13.867 -5.973 1 95.62 281 LYS B C 1
ATOM 4467 O O . LYS B 1 281 ? -4.465 14.477 -5.441 1 95.62 281 LYS B O 1
ATOM 4472 N N . PHE B 1 282 ? -5.68 13.93 -7.254 1 94.69 282 PHE B N 1
ATOM 4473 C CA . PHE B 1 282 ? -4.895 14.805 -8.117 1 94.69 282 PHE B CA 1
ATOM 4474 C C . PHE B 1 282 ? -5.609 16.141 -8.336 1 94.69 282 PHE B C 1
ATOM 4476 O O . PHE B 1 282 ? -6.828 16.172 -8.516 1 94.69 282 PHE B O 1
ATOM 4483 N N . SER B 1 283 ? -4.914 17.141 -8.023 1 83.44 283 SER B N 1
ATOM 4484 C CA . SER B 1 283 ? -5.465 18.484 -8.227 1 83.44 283 SER B CA 1
ATOM 4485 C C . SER B 1 283 ? -5.75 18.75 -9.695 1 83.44 283 SER B C 1
ATOM 4487 O O . SER B 1 283 ? -5.035 18.25 -10.57 1 83.44 283 SER B O 1
ATOM 4489 N N . ARG B 1 284 ? -6.949 19.297 -10.047 1 65.31 284 ARG B N 1
ATOM 4490 C CA . ARG B 1 284 ? -7.309 19.703 -11.406 1 65.31 284 ARG B CA 1
ATOM 4491 C C . ARG B 1 284 ? -6.395 20.797 -11.914 1 65.31 284 ARG B C 1
ATOM 4493 O O . ARG B 1 284 ? -5.902 21.625 -11.133 1 65.31 284 ARG B O 1
ATOM 4500 N N . LYS B 1 285 ? -5.75 20.719 -13.25 1 52.53 285 LYS B N 1
ATOM 4501 C CA . LYS B 1 285 ? -5.117 21.859 -13.906 1 52.53 285 LYS B CA 1
ATOM 4502 C C . LYS B 1 285 ? -5.836 23.156 -13.555 1 52.53 285 LYS B C 1
ATOM 4504 O O . LYS B 1 285 ? -7.066 23.234 -13.586 1 52.53 285 LYS B O 1
ATOM 4509 N N . SER B 1 286 ? -5.434 23.969 -12.555 1 35.94 286 SER B N 1
ATOM 4510 C CA . SER B 1 286 ? -5.715 25.312 -13.047 1 35.94 286 SER B CA 1
ATOM 4511 C C . SER B 1 286 ? -5.199 25.5 -14.469 1 35.94 286 SER B C 1
ATOM 4513 O O . SER B 1 286 ? -4.18 24.922 -14.852 1 35.94 286 SER B O 1
#

Radius of gyration: 36.27 Å; Cα contacts (8 Å, |Δi|>4): 1365; chains: 2; bounding box: 57×113×69 Å

Sequence (572 aa):
MKLGSGLLIEALPAGVFLPALKSLFLDSVRFFGVDDGRCTFKTLLSVSPVLQELVMNGNEWERWKCISFDTPALTYLDYSDYVPKEYPTVNLDSLVEANLNLCADEEAVWQEEHANTFNPINLIIGFKNVEILNLTFEAVEMFGVFNETAPMFEKVSQLSLALSNVCWYSVPNLMMKFPNLKTLIIEDSLHYEYFRTDEVVCECVSGYSFLLSCPVEVLKINCYDGSVNVLGQMEHFLGKLSCLELVEVRAKAASSDAKLKIMADLLMIPRASTKCKVKVKFSRKSMKLGSGLLIEALPAGVFLPALKSLFLDSVRFFGVDDGRCTFKTLLSVSPVLQELVMNGNEWERWKCISFDTPALTYLDYSDYVPKEYPTVNLDSLVEANLNLCADEEAVWQEEHANTFNPINLIIGFKNVEILNLTFEAVEMFGVFNETAPMFEKVSQLSLALSNVCWYSVPNLMMKFPNLKTLIIEDSLHYEYFRTDEVVCECVSGYSFLLSCPVEVLKINCYDGSVNVLGQMEHFLGKLSCLELVEVRAKAASSDAKLKIMADLLMIPRASTKCKVKVKFSRKS

Organism: NCBI:txid109376